Protein AF-A0A1W1X6X9-F1 (afdb_monomer)

InterPro domains:
  IPR012336 Thioredoxin-like fold [PF13462] (293-442)
  IPR013766 Thioredoxin domain [PS51352] (278-458)
  IPR036249 Thioredoxin-like superfamily [SSF52833] (286-453)
  IPR038354 VKOR domain superfamily [G3DSA:1.20.1440.130] (6-143)

Radius of gyration: 32.45 Å; Cα contacts (8 Å, |Δi|>4): 543; chains: 1; bounding box: 60×59×107 Å

Mean predicted aligned error: 15.34 Å

Secondary structure (DSSP, 8-state):
-------TTHHHHHHHHHHHHHHHHHTT-----SSTTHHHHHHH-EETTEEHHHHHHHHHHHHHHHHHTT-TTHHHHHHHHHHHHHHHHHHHHHTT---HHHHHHHHHHHHHHHHH--TTTHHHHHHHHHHHHHHHHHS---------------TTPPEEEEETTEEEEHHHHHHHSHHHHHHHHHHHHHHHHHHHHHHHHHHHHHHHHHHHTS-HHHHHHHHHTT----HHHHHHT--SSS--HHHHHHHHHHHHHHHHHHHHHHHHHHHHHHT-----PPPPPPB-----TTSEEES-TT-SEEEEEEE-TT-HHHHHHHHHHHHHHHHHGGGEEEEEEE---TT-TTHHHHHHHHHHHHTTT-HHHHHHHHHH-S-TT---HHHHHHHHHHTT--HHHHHHHHHHTTTHHHHHHHHHHHHHTT--SSSEEEETTEEEES---HHHHHHHHHHHHHT-----------

Organism: NCBI:txid1121390

Structure (mmCIF, N/CA/C/O backbone):
data_AF-A0A1W1X6X9-F1
#
_entry.id   AF-A0A1W1X6X9-F1
#
loop_
_atom_site.group_PDB
_atom_site.id
_atom_site.type_symbol
_atom_site.label_atom_id
_atom_site.label_alt_id
_atom_site.label_comp_id
_atom_site.label_asym_id
_atom_site.label_entity_id
_atom_site.label_seq_id
_atom_site.pdbx_PDB_ins_code
_atom_site.Cartn_x
_atom_site.Cartn_y
_atom_site.Cartn_z
_atom_site.occupancy
_atom_site.B_iso_or_equiv
_atom_site.auth_seq_id
_atom_site.auth_comp_id
_atom_site.auth_asym_id
_atom_site.auth_atom_id
_atom_site.pdbx_PDB_model_num
ATOM 1 N N . MET A 1 1 ? -14.148 32.810 -63.672 1.00 37.09 1 MET A N 1
ATOM 2 C CA . MET A 1 1 ? -13.478 31.637 -63.069 1.00 37.09 1 MET A CA 1
ATOM 3 C C . MET A 1 1 ? -12.006 31.975 -62.882 1.00 37.09 1 MET A C 1
ATOM 5 O O . MET A 1 1 ? -11.241 31.889 -63.832 1.00 37.09 1 MET A O 1
ATOM 9 N N . VAL A 1 2 ? -11.628 32.473 -61.701 1.00 32.78 2 VAL A N 1
ATOM 10 C CA . VAL A 1 2 ? -10.230 32.793 -61.373 1.00 32.78 2 VAL A CA 1
ATOM 11 C C . VAL A 1 2 ? -9.505 31.475 -61.130 1.00 32.78 2 VAL A C 1
ATOM 13 O O . VAL A 1 2 ? -9.847 30.742 -60.204 1.00 32.78 2 VAL A O 1
ATOM 16 N N . ALA A 1 3 ? -8.537 31.148 -61.982 1.00 41.28 3 ALA A N 1
ATOM 17 C CA . ALA A 1 3 ? -7.631 30.036 -61.754 1.00 41.28 3 ALA A CA 1
ATOM 18 C C . ALA A 1 3 ? -6.752 30.377 -60.541 1.00 41.28 3 ALA A C 1
ATOM 20 O O . ALA A 1 3 ? -5.737 31.059 -60.670 1.00 41.28 3 ALA A O 1
ATOM 21 N N . PHE A 1 4 ? -7.159 29.930 -59.351 1.00 41.41 4 PHE A N 1
ATOM 22 C CA . PHE A 1 4 ? -6.283 29.893 -58.185 1.00 41.41 4 PHE A CA 1
ATOM 23 C C . PHE A 1 4 ? -5.107 28.973 -58.523 1.00 41.41 4 PHE A C 1
ATOM 25 O O . PHE A 1 4 ? -5.214 27.747 -58.463 1.00 41.41 4 PHE A O 1
ATOM 32 N N . GLY A 1 5 ? -3.982 29.565 -58.927 1.00 53.03 5 GLY A N 1
ATOM 33 C CA . GLY A 1 5 ? -2.714 28.855 -59.027 1.00 53.03 5 GLY A CA 1
ATOM 34 C C . GLY A 1 5 ? -2.451 28.140 -57.703 1.00 53.03 5 GLY A C 1
ATOM 35 O O . GLY A 1 5 ? -2.552 28.745 -56.637 1.00 53.03 5 GLY A O 1
ATOM 36 N N . ARG A 1 6 ? -2.184 26.832 -57.763 1.00 64.94 6 ARG A N 1
ATOM 37 C CA . ARG A 1 6 ? -2.039 25.956 -56.593 1.00 64.94 6 ARG A CA 1
ATOM 38 C C . ARG A 1 6 ? -0.921 26.500 -55.693 1.00 64.94 6 ARG A C 1
ATOM 40 O O . ARG A 1 6 ? 0.260 26.324 -55.993 1.00 64.94 6 ARG A O 1
ATOM 47 N N . SER A 1 7 ? -1.287 27.216 -54.626 1.00 74.50 7 SER A N 1
ATOM 48 C CA . SER A 1 7 ? -0.311 27.866 -53.747 1.00 74.50 7 SER A CA 1
ATOM 49 C C . SER A 1 7 ? 0.576 26.808 -53.100 1.00 74.50 7 SER A C 1
ATOM 51 O O . SER A 1 7 ? 0.091 25.863 -52.472 1.00 74.50 7 SER A O 1
ATOM 53 N N . ARG A 1 8 ? 1.893 26.970 -53.263 1.00 73.62 8 ARG A N 1
ATOM 54 C CA . ARG A 1 8 ? 2.905 26.070 -52.689 1.00 73.62 8 ARG A CA 1
ATOM 55 C C . ARG A 1 8 ? 2.956 26.128 -51.162 1.00 73.62 8 ARG A C 1
ATOM 57 O O . ARG A 1 8 ? 3.529 25.223 -50.570 1.00 73.62 8 ARG A O 1
ATOM 64 N N . TRP A 1 9 ? 2.360 27.151 -50.551 1.00 82.38 9 TRP A N 1
ATOM 65 C CA . TRP A 1 9 ? 2.350 27.381 -49.104 1.00 82.38 9 TRP A CA 1
ATOM 66 C C . TRP A 1 9 ? 1.249 26.617 -48.362 1.00 82.38 9 TRP A C 1
ATOM 68 O O . TRP A 1 9 ? 1.312 26.491 -47.145 1.00 82.38 9 TRP A O 1
ATOM 78 N N . ILE A 1 10 ? 0.261 26.071 -49.074 1.00 85.50 10 ILE A N 1
ATOM 79 C CA . ILE A 1 10 ? -0.855 25.347 -48.447 1.00 85.50 10 ILE A CA 1
ATOM 80 C C . ILE A 1 10 ? -0.396 24.038 -47.775 1.00 85.50 10 ILE A C 1
ATOM 82 O O . ILE A 1 10 ? -0.731 23.848 -46.610 1.00 85.50 10 ILE A O 1
ATOM 86 N N . PRO A 1 11 ? 0.434 23.175 -48.403 1.00 84.94 11 PRO A N 1
ATOM 87 C CA . PRO A 1 11 ? 0.987 22.001 -47.723 1.00 84.94 11 PRO A CA 1
ATOM 88 C C . PRO A 1 11 ? 1.830 22.361 -46.500 1.00 84.94 11 PRO A C 1
ATOM 90 O O . PRO A 1 11 ? 1.799 21.648 -45.507 1.00 84.94 11 PRO A O 1
ATOM 93 N N . PHE A 1 12 ? 2.553 23.483 -46.554 1.00 88.75 12 PHE A N 1
ATOM 94 C CA . PHE A 1 12 ? 3.339 23.971 -45.424 1.00 88.75 12 PHE A CA 1
ATOM 95 C C . PHE A 1 12 ? 2.446 24.352 -44.239 1.00 88.75 12 PHE A C 1
ATOM 97 O O . PHE A 1 12 ? 2.687 23.895 -43.128 1.00 88.75 12 PHE A O 1
ATOM 104 N N . ALA A 1 13 ? 1.381 25.123 -44.478 1.00 90.44 13 ALA A N 1
ATOM 105 C CA . ALA A 1 13 ? 0.437 25.504 -43.429 1.00 90.44 13 ALA A CA 1
ATOM 106 C C . ALA A 1 13 ? -0.260 24.285 -42.798 1.00 90.44 13 ALA A C 1
ATOM 108 O O . ALA A 1 13 ? -0.404 24.222 -41.579 1.00 90.44 13 ALA A O 1
ATOM 109 N N . LEU A 1 14 ? -0.640 23.298 -43.617 1.00 91.31 14 LEU A N 1
ATOM 110 C CA . LEU A 1 14 ? -1.256 22.055 -43.144 1.00 91.31 14 LEU A CA 1
ATOM 111 C C . LEU A 1 14 ? -0.291 21.217 -42.295 1.00 91.31 14 LEU A C 1
ATOM 113 O O . LEU A 1 14 ? -0.691 20.722 -41.248 1.00 91.31 14 LEU A O 1
ATOM 117 N N . LEU A 1 15 ? 0.979 21.110 -42.695 1.00 90.06 15 LEU A N 1
ATOM 118 C CA . LEU A 1 15 ? 1.998 20.380 -41.932 1.00 90.06 15 LEU A CA 1
ATOM 119 C C . LEU A 1 15 ? 2.401 21.094 -40.636 1.00 90.06 15 LEU A C 1
ATOM 121 O O . LEU A 1 15 ? 2.656 20.436 -39.635 1.00 90.06 15 LEU A O 1
ATOM 125 N N . VAL A 1 16 ? 2.414 22.432 -40.615 1.00 93.00 16 VAL A N 1
ATOM 126 C CA . VAL A 1 16 ? 2.601 23.195 -39.368 1.00 93.00 16 VAL A CA 1
ATOM 127 C C . VAL A 1 16 ? 1.445 22.924 -38.403 1.00 93.00 16 VAL A C 1
ATOM 129 O O . VAL A 1 16 ? 1.676 22.680 -37.222 1.00 93.00 16 VAL A O 1
ATOM 132 N N . ALA A 1 17 ? 0.204 22.921 -38.895 1.00 91.88 17 ALA A N 1
ATOM 133 C CA . ALA A 1 17 ? -0.956 22.582 -38.074 1.00 91.88 17 ALA A CA 1
ATOM 134 C C . ALA A 1 17 ? -0.902 21.126 -37.572 1.00 91.88 17 ALA A C 1
ATOM 136 O O . ALA A 1 17 ? -1.171 20.886 -36.394 1.00 91.88 17 ALA A O 1
ATOM 137 N N . ALA A 1 18 ? -0.498 20.178 -38.429 1.00 91.00 18 ALA A N 1
ATOM 138 C CA . ALA A 1 18 ? -0.302 18.777 -38.054 1.00 91.00 18 ALA A CA 1
ATOM 139 C C . ALA A 1 18 ? 0.738 18.658 -36.929 1.00 91.00 18 ALA A C 1
ATOM 141 O O . ALA A 1 18 ? 0.426 18.118 -35.867 1.00 91.00 18 ALA A O 1
ATOM 142 N N . PHE A 1 19 ? 1.890 19.321 -37.071 1.00 93.19 19 PHE A N 1
ATOM 143 C CA . PHE A 1 19 ? 2.937 19.339 -36.050 1.00 93.19 19 PHE A CA 1
ATOM 144 C C . PHE A 1 19 ? 2.418 19.805 -34.683 1.00 93.19 19 PHE A C 1
ATOM 146 O O . PHE A 1 19 ? 2.691 19.166 -33.670 1.00 93.19 19 PHE A O 1
ATOM 153 N N . PHE A 1 20 ? 1.630 20.884 -34.627 1.00 91.00 20 PHE A N 1
ATOM 154 C CA . PHE A 1 20 ? 1.067 21.355 -33.356 1.00 91.00 20 PHE A CA 1
ATOM 155 C C . PHE A 1 20 ? 0.029 20.393 -32.768 1.00 91.00 20 PHE A C 1
ATOM 157 O O . PHE A 1 20 ? -0.041 20.256 -31.547 1.00 91.00 20 PHE A O 1
ATOM 164 N N . THR A 1 21 ? -0.745 19.694 -33.601 1.00 86.25 21 THR A N 1
ATOM 165 C CA . THR A 1 21 ? -1.673 18.659 -33.114 1.00 86.25 21 THR A CA 1
ATOM 166 C C . THR A 1 21 ? -0.937 17.428 -32.573 1.00 86.25 21 THR A C 1
ATOM 168 O O . THR A 1 21 ? -1.295 16.937 -31.501 1.00 86.25 21 THR A O 1
ATOM 171 N N . ALA A 1 22 ? 0.147 16.994 -33.224 1.00 85.81 22 ALA A N 1
ATOM 172 C CA . ALA A 1 22 ? 1.018 15.931 -32.721 1.00 85.81 22 ALA A CA 1
ATOM 173 C C . ALA A 1 22 ? 1.738 16.351 -31.431 1.00 85.81 22 ALA A C 1
ATOM 175 O O . ALA A 1 22 ? 1.822 15.573 -30.482 1.00 85.81 22 ALA A O 1
ATOM 176 N N . LEU A 1 23 ? 2.186 17.608 -31.353 1.00 88.06 23 LEU A N 1
ATOM 177 C CA . LEU A 1 23 ? 2.840 18.165 -30.173 1.00 88.06 23 LEU A CA 1
ATOM 178 C C . LEU A 1 23 ? 1.884 18.241 -28.982 1.00 88.06 23 LEU A C 1
ATOM 180 O O . LEU A 1 23 ? 2.272 17.902 -27.868 1.00 88.06 23 LEU A O 1
ATOM 184 N N . ALA A 1 24 ? 0.628 18.629 -29.210 1.00 83.62 24 ALA A N 1
ATOM 185 C CA . ALA A 1 24 ? -0.397 18.621 -28.173 1.00 83.62 24 ALA A CA 1
ATOM 186 C C . ALA A 1 24 ? -0.645 17.205 -27.623 1.00 83.62 24 ALA A C 1
ATOM 188 O O . ALA A 1 24 ? -0.742 17.036 -26.405 1.00 83.62 24 ALA A O 1
ATOM 189 N N . ALA A 1 25 ? -0.676 16.193 -28.500 1.00 80.62 25 ALA A N 1
ATOM 190 C CA . ALA A 1 25 ? -0.760 14.789 -28.096 1.00 80.62 25 ALA A CA 1
ATOM 191 C C . ALA A 1 25 ? 0.495 14.333 -27.327 1.00 80.62 25 ALA A C 1
ATOM 193 O O . ALA A 1 25 ? 0.380 13.710 -26.273 1.00 80.62 25 ALA A O 1
ATOM 194 N N . ALA A 1 26 ? 1.693 14.687 -27.803 1.00 81.69 26 ALA A N 1
ATOM 195 C CA . ALA A 1 26 ? 2.965 14.324 -27.175 1.00 81.69 26 ALA A CA 1
ATOM 196 C C . ALA A 1 26 ? 3.146 14.952 -25.782 1.00 81.69 26 ALA A C 1
ATOM 198 O O . ALA A 1 26 ? 3.676 14.309 -24.877 1.00 81.69 26 ALA A O 1
ATOM 199 N N . LEU A 1 27 ? 2.684 16.192 -25.598 1.00 81.69 27 LEU A N 1
ATOM 200 C CA . LEU A 1 27 ? 2.743 16.921 -24.329 1.00 81.69 27 LEU A CA 1
ATOM 201 C C . LEU A 1 27 ? 1.591 16.584 -23.373 1.00 81.69 27 LEU A C 1
ATOM 203 O O . LEU A 1 27 ? 1.543 17.138 -22.277 1.00 81.69 27 LEU A O 1
ATOM 207 N N . LYS A 1 28 ? 0.676 15.684 -23.763 1.00 72.31 28 LYS A N 1
ATOM 208 C CA . LYS A 1 28 ? -0.495 15.283 -22.966 1.00 72.31 28 LYS A CA 1
ATOM 209 C C . LYS A 1 28 ? -1.321 16.477 -22.473 1.00 72.31 28 LYS A C 1
ATOM 211 O O . LYS A 1 28 ? -1.781 16.477 -21.332 1.00 72.31 28 LYS A O 1
ATOM 216 N N . LEU A 1 29 ? -1.491 17.499 -23.316 1.00 73.75 29 LEU A N 1
ATOM 217 C CA . LEU A 1 29 ? -2.330 18.650 -22.973 1.00 73.75 29 LEU A CA 1
ATOM 218 C C . LEU A 1 29 ? -3.772 18.186 -22.710 1.00 73.75 29 LEU A C 1
ATOM 220 O O . LEU A 1 29 ? -4.220 17.199 -23.295 1.00 73.75 29 LEU A O 1
ATOM 224 N N . ASP A 1 30 ? -4.501 18.882 -21.833 1.00 60.72 30 ASP A N 1
ATOM 225 C CA . ASP A 1 30 ? -5.898 18.566 -21.511 1.00 60.72 30 ASP A CA 1
ATOM 226 C C . ASP A 1 30 ? -6.808 18.855 -22.713 1.00 60.72 30 ASP A C 1
ATOM 228 O O . ASP A 1 30 ? -7.420 19.915 -22.838 1.00 60.72 30 ASP A O 1
ATOM 232 N N . VAL A 1 31 ? -6.871 17.905 -23.643 1.00 60.28 31 VAL A N 1
ATOM 233 C CA . VAL A 1 31 ? -7.765 17.972 -24.797 1.00 60.28 31 VAL A CA 1
ATOM 234 C C . VAL A 1 31 ? -9.121 17.382 -24.402 1.00 60.28 31 VAL A C 1
ATOM 236 O O . VAL A 1 31 ? -9.143 16.333 -23.750 1.00 60.28 31 VAL A O 1
ATOM 239 N N . PRO A 1 32 ? -10.259 17.998 -24.784 1.00 58.78 32 PRO A N 1
ATOM 240 C CA . PRO A 1 32 ? -11.591 17.472 -24.491 1.00 58.78 32 PRO A CA 1
ATOM 241 C C . PRO A 1 32 ? -11.808 16.096 -25.141 1.00 58.78 32 PRO A C 1
ATOM 243 O O . PRO A 1 32 ? -12.240 15.968 -26.285 1.00 58.78 32 PRO A O 1
ATOM 246 N N . CYS A 1 33 ? -11.492 15.044 -24.391 1.00 58.09 33 CYS A N 1
ATOM 247 C CA . CYS A 1 33 ? -11.759 13.658 -24.743 1.00 58.09 33 CYS A CA 1
ATOM 248 C C . CYS A 1 33 ? -13.154 13.313 -24.218 1.00 58.09 33 CYS A C 1
ATOM 250 O O . CYS A 1 33 ? -13.330 13.107 -23.020 1.00 58.09 33 CYS A O 1
ATOM 252 N N . TRP A 1 34 ? -14.155 13.257 -25.101 1.00 51.03 34 TRP A N 1
ATOM 253 C CA . TRP A 1 34 ? -15.548 12.978 -24.708 1.00 51.03 34 TRP A CA 1
ATOM 254 C C . TRP A 1 34 ? -15.733 11.576 -24.088 1.00 51.03 34 TRP A C 1
ATOM 256 O O . TRP A 1 34 ? -16.689 11.342 -23.354 1.00 51.03 34 TRP A O 1
ATOM 266 N N . GLN A 1 35 ? -14.788 10.666 -24.346 1.00 51.12 35 GLN A N 1
ATOM 267 C CA . GLN A 1 35 ? -14.618 9.374 -23.679 1.00 51.12 35 GLN A CA 1
ATOM 268 C C . GLN A 1 35 ? -13.211 9.342 -23.065 1.00 51.12 35 GLN A C 1
ATOM 270 O O . GLN A 1 35 ? -12.223 9.090 -23.755 1.00 51.12 35 GLN A O 1
ATOM 275 N N . ALA A 1 36 ? -13.109 9.683 -21.780 1.00 46.97 36 ALA A N 1
ATOM 276 C CA . ALA A 1 36 ? -11.852 10.038 -21.116 1.00 46.97 36 ALA A CA 1
ATOM 277 C C . ALA A 1 36 ? -10.770 8.929 -21.059 1.00 46.97 36 ALA A C 1
ATOM 279 O O . ALA A 1 36 ? -9.614 9.251 -20.782 1.00 46.97 36 ALA A O 1
ATOM 280 N N . SER A 1 37 ? -11.099 7.660 -21.336 1.00 56.00 37 SER A N 1
ATOM 281 C CA . SER A 1 37 ? -10.139 6.539 -21.359 1.00 56.00 37 SER A CA 1
ATOM 282 C C . SER A 1 37 ? -9.612 6.221 -22.764 1.00 56.00 37 SER A C 1
ATOM 284 O O . SER A 1 37 ? -8.406 6.267 -22.990 1.00 56.00 37 SER A O 1
ATOM 286 N N . ALA A 1 38 ? -10.495 6.002 -23.741 1.00 58.19 38 ALA A N 1
ATOM 287 C CA . ALA A 1 38 ? -10.107 5.435 -25.036 1.00 58.19 38 ALA A CA 1
ATOM 288 C C . ALA A 1 38 ? -9.248 6.380 -25.905 1.00 58.19 38 ALA A C 1
ATOM 290 O O . ALA A 1 38 ? -8.300 5.954 -26.561 1.00 58.19 38 ALA A O 1
ATOM 291 N N . CYS A 1 39 ? -9.519 7.692 -25.879 1.00 64.44 39 CYS A N 1
ATOM 292 C CA . CYS A 1 39 ? -8.690 8.670 -26.596 1.00 64.44 39 CYS A CA 1
ATOM 293 C C . CYS A 1 39 ? -7.293 8.808 -25.972 1.00 64.44 39 CYS A C 1
ATOM 295 O O . CYS A 1 39 ? -6.312 9.031 -26.680 1.00 64.44 39 CYS A O 1
ATOM 297 N N . ARG A 1 40 ? -7.199 8.695 -24.643 1.00 64.88 40 ARG A N 1
ATOM 298 C CA . ARG A 1 40 ? -5.932 8.810 -23.918 1.00 64.88 40 ARG A CA 1
ATOM 299 C C . ARG A 1 40 ? -5.069 7.571 -24.139 1.00 64.88 40 ARG A C 1
ATOM 301 O O . ARG A 1 40 ? -3.888 7.719 -24.417 1.00 64.88 40 ARG A O 1
ATOM 308 N N . GLU A 1 41 ? -5.678 6.389 -24.130 1.00 65.88 41 GLU A N 1
ATOM 309 C CA . GLU A 1 41 ? -5.033 5.122 -24.494 1.00 65.88 41 GLU A CA 1
ATOM 310 C C . GLU A 1 41 ? -4.518 5.129 -25.941 1.00 65.88 41 GLU A C 1
ATOM 312 O O . GLU A 1 41 ? -3.382 4.731 -26.187 1.00 65.88 41 GLU A O 1
ATOM 317 N N . ALA A 1 42 ? -5.296 5.663 -26.890 1.00 67.75 42 ALA A N 1
ATOM 318 C CA . ALA A 1 42 ? -4.856 5.806 -28.279 1.00 67.75 42 ALA A CA 1
ATOM 319 C C . ALA A 1 42 ? -3.640 6.743 -28.426 1.00 67.75 42 ALA A C 1
ATOM 321 O O . ALA A 1 42 ? -2.737 6.461 -29.210 1.00 67.75 42 ALA A O 1
ATOM 322 N N . MET A 1 43 ? -3.581 7.839 -27.659 1.00 67.06 43 MET A N 1
ATOM 323 C CA . MET A 1 43 ? -2.430 8.758 -27.657 1.00 67.06 43 MET A CA 1
ATOM 324 C C . MET A 1 43 ? -1.204 8.190 -26.924 1.00 67.06 43 MET A C 1
ATOM 326 O O . MET A 1 43 ? -0.072 8.523 -27.277 1.00 67.06 43 MET A O 1
ATOM 330 N N . ASP A 1 44 ? -1.422 7.335 -25.922 1.00 65.31 44 ASP A N 1
ATOM 331 C CA . ASP A 1 44 ? -0.367 6.666 -25.153 1.00 65.31 44 ASP A CA 1
ATOM 332 C C . ASP A 1 44 ? 0.176 5.400 -25.833 1.00 65.31 44 ASP A C 1
ATOM 334 O O . ASP A 1 44 ? 1.154 4.816 -25.357 1.00 65.31 44 ASP A O 1
ATOM 338 N N . TYR A 1 45 ? -0.398 5.005 -26.972 1.00 71.69 45 TYR A N 1
ATOM 339 C CA . TYR A 1 45 ? 0.093 3.887 -27.763 1.00 71.69 45 TYR A CA 1
ATOM 340 C C . TYR A 1 45 ? 1.549 4.120 -28.191 1.00 71.69 45 TYR A C 1
ATOM 342 O O . TYR A 1 45 ? 1.912 5.192 -28.686 1.00 71.69 45 TYR A O 1
ATOM 350 N N . ARG A 1 46 ? 2.400 3.107 -27.994 1.00 70.81 46 ARG A N 1
ATOM 351 C CA . ARG A 1 46 ? 3.840 3.196 -28.260 1.00 70.81 46 ARG A CA 1
ATOM 352 C C . ARG A 1 46 ? 4.231 2.367 -29.473 1.00 70.81 46 ARG A C 1
ATOM 354 O O . ARG A 1 46 ? 3.962 1.173 -29.533 1.00 70.81 46 ARG A O 1
ATOM 361 N N . LEU A 1 47 ? 4.956 2.989 -30.395 1.00 66.31 47 LEU A N 1
ATOM 362 C CA . LEU A 1 47 ? 5.681 2.305 -31.465 1.00 66.31 47 LEU A CA 1
ATOM 363 C C . LEU A 1 47 ? 7.168 2.343 -31.115 1.00 66.31 47 LEU A C 1
ATOM 365 O O . LEU A 1 47 ? 7.724 3.417 -30.893 1.00 66.31 47 LEU A O 1
ATOM 369 N N . TRP A 1 48 ? 7.802 1.172 -31.003 1.00 69.38 48 TRP A N 1
ATOM 370 C CA . TRP A 1 48 ? 9.221 1.035 -30.632 1.00 69.38 48 TRP A CA 1
ATOM 371 C C . TRP A 1 48 ? 9.629 1.872 -29.405 1.00 69.38 48 TRP A C 1
ATOM 373 O O . TRP A 1 48 ? 10.655 2.546 -29.397 1.00 69.38 48 TRP A O 1
ATOM 383 N N . GLY A 1 49 ? 8.791 1.854 -28.363 1.00 65.69 49 GLY A N 1
ATOM 384 C CA . GLY A 1 49 ? 9.065 2.515 -27.083 1.00 65.69 49 GLY A CA 1
ATOM 385 C C . GLY A 1 49 ? 8.746 4.013 -27.024 1.00 65.69 49 GLY A C 1
ATOM 386 O O . GLY A 1 49 ? 8.722 4.563 -25.924 1.00 65.69 49 GLY A O 1
ATOM 387 N N . LEU A 1 50 ? 8.424 4.663 -28.149 1.00 72.38 50 LEU A N 1
ATOM 388 C CA . LEU A 1 50 ? 8.030 6.075 -28.189 1.00 72.38 50 LEU A CA 1
ATOM 389 C C . LEU A 1 50 ? 6.512 6.233 -28.398 1.00 72.38 50 LEU A C 1
ATOM 391 O O . LEU A 1 50 ? 5.940 5.500 -29.210 1.00 72.38 50 LEU A O 1
ATOM 395 N N . PRO A 1 51 ? 5.849 7.182 -27.705 1.00 79.06 51 PRO A N 1
ATOM 396 C CA . PRO A 1 51 ? 4.436 7.488 -27.929 1.00 79.06 51 PRO A CA 1
ATOM 397 C C . PRO A 1 51 ? 4.151 7.897 -29.379 1.00 79.06 51 PRO A C 1
ATOM 399 O O . PRO A 1 51 ? 4.964 8.586 -30.001 1.00 79.06 51 PRO A O 1
ATOM 402 N N . LEU A 1 52 ? 2.971 7.550 -29.898 1.00 80.50 52 LEU A N 1
ATOM 403 C CA . LEU A 1 52 ? 2.530 7.922 -31.249 1.00 80.50 52 LEU A CA 1
ATOM 404 C C . LEU A 1 52 ? 2.627 9.428 -31.518 1.00 80.50 52 LEU A C 1
ATOM 406 O O . LEU A 1 52 ? 3.083 9.827 -32.586 1.00 80.50 52 LEU A O 1
ATOM 410 N N . GLY A 1 53 ? 2.281 10.270 -30.537 1.00 83.62 53 GLY A N 1
ATOM 411 C CA . GLY A 1 53 ? 2.408 11.725 -30.672 1.00 83.62 53 GLY A CA 1
ATOM 412 C C . GLY A 1 53 ? 3.847 12.185 -30.943 1.00 83.62 53 GLY A C 1
ATOM 413 O O . GLY A 1 53 ? 4.065 13.111 -31.718 1.00 83.62 53 GLY A O 1
ATOM 414 N N . VAL A 1 54 ? 4.849 11.501 -30.374 1.00 86.75 54 VAL A N 1
ATOM 415 C CA . VAL A 1 54 ? 6.270 11.801 -30.623 1.00 86.75 54 VAL A CA 1
ATOM 416 C C . VAL A 1 54 ? 6.656 11.419 -32.050 1.00 86.75 54 VAL A C 1
ATOM 418 O O . VAL A 1 54 ? 7.335 12.191 -32.725 1.00 86.75 54 VAL A O 1
ATOM 421 N N . TRP A 1 55 ? 6.184 10.270 -32.541 1.00 86.81 55 TRP A N 1
ATOM 422 C CA . TRP A 1 55 ? 6.378 9.877 -33.937 1.00 86.81 55 TRP A CA 1
ATOM 423 C C . TRP A 1 55 ? 5.727 10.855 -34.914 1.00 86.81 55 TRP A C 1
ATOM 425 O O . TRP A 1 55 ? 6.367 11.221 -35.899 1.00 86.81 55 TRP A O 1
ATOM 435 N N . GLY A 1 56 ? 4.518 11.337 -34.608 1.00 88.62 56 GLY A N 1
ATOM 436 C CA . GLY A 1 56 ? 3.848 12.393 -35.369 1.00 88.62 56 GLY A CA 1
ATOM 437 C C . GLY A 1 56 ? 4.696 13.665 -35.450 1.00 88.62 56 GLY A C 1
ATOM 438 O O . GLY A 1 56 ? 4.973 14.150 -36.542 1.00 88.62 56 GLY A O 1
ATOM 439 N N . CYS A 1 57 ? 5.230 14.142 -34.318 1.00 90.94 57 CYS A N 1
ATOM 440 C CA . CYS A 1 57 ? 6.119 15.310 -34.285 1.00 90.94 57 CYS A CA 1
ATOM 441 C C . CYS A 1 57 ? 7.377 15.125 -35.141 1.00 90.94 57 CYS A C 1
ATOM 443 O O . CYS A 1 57 ? 7.766 16.032 -35.878 1.00 90.94 57 CYS A O 1
ATOM 445 N N . LEU A 1 58 ? 8.031 13.964 -35.035 1.00 92.25 58 LEU A N 1
ATOM 446 C CA . LEU A 1 58 ? 9.239 13.652 -35.802 1.00 92.25 58 LEU A CA 1
ATOM 447 C C . LEU A 1 58 ? 8.943 13.594 -37.304 1.00 92.25 58 LEU A C 1
ATOM 449 O O . LEU A 1 58 ? 9.706 14.134 -38.108 1.00 92.25 58 LEU A O 1
ATOM 453 N N . PHE A 1 59 ? 7.823 12.972 -37.673 1.00 94.12 59 PHE A N 1
ATOM 454 C CA . PHE A 1 59 ? 7.355 12.900 -39.048 1.00 94.12 59 PHE A CA 1
ATOM 455 C C . PHE A 1 59 ? 7.055 14.292 -39.616 1.00 94.12 59 PHE A C 1
ATOM 457 O O . PHE A 1 59 ? 7.591 14.649 -40.667 1.00 94.12 59 PHE A O 1
ATOM 464 N N . ASP A 1 60 ? 6.255 15.097 -38.917 1.00 92.94 60 ASP A N 1
ATOM 465 C CA . ASP A 1 60 ? 5.843 16.420 -39.386 1.00 92.94 60 ASP A CA 1
ATOM 466 C C . ASP A 1 60 ? 7.047 17.369 -39.497 1.00 92.94 60 ASP A C 1
ATOM 468 O O . ASP A 1 60 ? 7.185 18.095 -40.486 1.00 92.94 60 ASP A O 1
ATOM 472 N N . ALA A 1 61 ? 7.987 17.309 -38.545 1.00 94.06 61 ALA A N 1
ATOM 473 C CA . ALA A 1 61 ? 9.242 18.056 -38.614 1.00 94.06 61 ALA A CA 1
ATOM 474 C C . ALA A 1 61 ? 10.101 17.633 -39.822 1.00 94.06 61 ALA A C 1
ATOM 476 O O . ALA A 1 61 ? 10.645 18.483 -40.539 1.00 94.06 61 ALA A O 1
ATOM 477 N N . LEU A 1 62 ? 10.196 16.330 -40.107 1.00 94.50 62 LEU A N 1
ATOM 478 C CA . LEU A 1 62 ? 10.890 15.825 -41.293 1.00 94.50 62 LEU A CA 1
ATOM 479 C C . LEU A 1 62 ? 10.193 16.273 -42.589 1.00 94.50 62 LEU A C 1
ATOM 481 O O . LEU A 1 62 ? 10.848 16.720 -43.529 1.00 94.50 62 LEU A O 1
ATOM 485 N N . ALA A 1 63 ? 8.865 16.216 -42.650 1.00 91.56 63 ALA A N 1
ATOM 486 C CA . ALA A 1 63 ? 8.108 16.664 -43.814 1.00 91.56 63 ALA A CA 1
ATOM 487 C C . ALA A 1 63 ? 8.299 18.172 -44.070 1.00 91.56 63 ALA A C 1
ATOM 489 O O . ALA A 1 63 ? 8.535 18.581 -45.211 1.00 91.56 63 ALA A O 1
ATOM 490 N N . LEU A 1 64 ? 8.276 18.997 -43.018 1.00 93.00 64 LEU A N 1
ATOM 491 C CA . LEU A 1 64 ? 8.514 20.442 -43.100 1.00 93.00 64 LEU A CA 1
ATOM 492 C C . LEU A 1 64 ? 9.937 20.778 -43.561 1.00 93.00 64 LEU A C 1
ATOM 494 O O . LEU A 1 64 ? 10.116 21.637 -44.428 1.00 93.00 64 LEU A O 1
ATOM 498 N N . THR A 1 65 ? 10.950 20.082 -43.037 1.00 93.62 65 THR A N 1
ATOM 499 C CA . THR A 1 65 ? 12.352 20.289 -43.446 1.00 93.62 65 THR A CA 1
ATOM 500 C C . THR A 1 65 ? 12.583 19.888 -44.901 1.00 93.62 65 THR A C 1
ATOM 502 O O . THR A 1 65 ? 13.199 20.643 -45.658 1.00 93.62 65 THR A O 1
ATOM 505 N N . LEU A 1 66 ? 12.027 18.757 -45.343 1.00 91.94 66 LEU A N 1
ATOM 506 C CA . LEU A 1 66 ? 12.109 18.315 -46.737 1.00 91.94 66 LEU A CA 1
ATOM 507 C C . LEU A 1 66 ? 11.376 19.263 -47.695 1.00 91.94 66 LEU A C 1
ATOM 509 O O . LEU A 1 66 ? 11.876 19.520 -48.796 1.00 91.94 66 LEU A O 1
ATOM 513 N N . TRP A 1 67 ? 10.231 19.815 -47.282 1.00 90.31 67 TRP A N 1
ATOM 514 C CA . TRP A 1 67 ? 9.514 20.843 -48.040 1.00 90.31 67 TRP A CA 1
ATOM 515 C C . TRP A 1 67 ? 10.353 22.118 -48.190 1.00 90.31 67 TRP A C 1
ATOM 517 O O . TRP A 1 67 ? 10.525 22.614 -49.309 1.00 90.31 67 TRP A O 1
ATOM 527 N N . ALA A 1 68 ? 10.926 22.612 -47.086 1.00 89.44 68 ALA A N 1
ATOM 528 C CA . ALA A 1 68 ? 11.750 23.820 -47.061 1.00 89.44 68 ALA A CA 1
ATOM 529 C C . ALA A 1 68 ? 13.013 23.668 -47.925 1.00 89.44 68 ALA A C 1
ATOM 531 O O . ALA A 1 68 ? 13.348 24.559 -48.709 1.00 89.44 68 ALA A O 1
ATOM 532 N N . ALA A 1 69 ? 13.654 22.497 -47.866 1.00 91.00 69 ALA A N 1
ATOM 533 C CA . ALA A 1 69 ? 14.819 22.150 -48.676 1.00 91.00 69 ALA A CA 1
ATOM 534 C C . ALA A 1 69 ? 14.493 21.892 -50.161 1.00 91.00 69 ALA A C 1
ATOM 536 O O . ALA A 1 69 ? 15.397 21.626 -50.951 1.00 91.00 69 ALA A O 1
ATOM 537 N N . ARG A 1 70 ? 13.210 21.940 -50.560 1.00 87.31 70 ARG A N 1
ATOM 538 C CA . ARG A 1 70 ? 12.729 21.554 -51.902 1.00 87.31 70 ARG A CA 1
ATOM 539 C C . ARG A 1 70 ? 13.217 20.163 -52.321 1.00 87.31 70 ARG A C 1
ATOM 541 O O . ARG A 1 70 ? 13.504 19.916 -53.492 1.00 87.31 70 ARG A O 1
ATOM 548 N N . SER A 1 71 ? 13.312 19.257 -51.353 1.00 88.69 71 SER A N 1
ATOM 549 C CA . SER A 1 71 ? 13.844 17.920 -51.561 1.00 88.69 71 SER A CA 1
ATOM 550 C C . SER A 1 71 ? 12.904 17.082 -52.423 1.00 88.69 71 SER A C 1
ATOM 552 O O . SER A 1 71 ? 11.686 17.081 -52.228 1.00 88.69 71 SER A O 1
ATOM 554 N N . ARG A 1 72 ? 13.473 16.281 -53.332 1.00 87.50 72 ARG A N 1
ATOM 555 C CA . ARG A 1 72 ? 12.725 15.264 -54.094 1.00 87.50 72 ARG A CA 1
ATOM 556 C C . ARG A 1 72 ? 12.065 14.205 -53.199 1.00 87.50 72 ARG A C 1
ATOM 558 O O . ARG A 1 72 ? 11.132 13.543 -53.635 1.00 87.50 72 ARG A O 1
ATOM 565 N N . TRP A 1 73 ? 12.533 14.071 -51.955 1.00 86.25 73 TRP A N 1
ATOM 566 C CA . TRP A 1 73 ? 12.014 13.126 -50.965 1.00 86.25 73 TRP A CA 1
ATOM 567 C C . TRP A 1 73 ? 10.754 13.609 -50.244 1.00 86.25 73 TRP A C 1
ATOM 569 O O . TRP A 1 73 ? 10.104 12.808 -49.586 1.00 86.25 73 TRP A O 1
ATOM 579 N N . PHE A 1 74 ? 10.359 14.876 -50.409 1.00 89.38 74 PHE A N 1
ATOM 580 C CA . PHE A 1 74 ? 9.186 15.431 -49.733 1.00 89.38 74 PHE A CA 1
ATOM 581 C C . PHE A 1 74 ? 7.898 14.638 -50.016 1.00 89.38 74 PHE A C 1
ATOM 583 O O . PHE A 1 74 ? 7.199 14.240 -49.088 1.00 89.38 74 PHE A O 1
ATOM 590 N N . LEU A 1 75 ? 7.594 14.369 -51.290 1.00 87.12 75 LEU A N 1
ATOM 591 C CA . LEU A 1 75 ? 6.371 13.654 -51.669 1.00 87.12 75 LEU A CA 1
ATOM 592 C C . LEU A 1 75 ? 6.393 12.163 -51.254 1.00 87.12 75 LEU A C 1
ATOM 594 O O . LEU A 1 75 ? 5.384 11.707 -50.720 1.00 87.12 75 LEU A O 1
ATOM 598 N N . PRO A 1 76 ? 7.505 11.413 -51.415 1.00 88.00 76 PRO A N 1
ATOM 599 C CA . PRO A 1 76 ? 7.652 10.077 -50.830 1.00 88.00 76 PRO A CA 1
ATOM 600 C C . PRO A 1 76 ? 7.446 10.025 -49.310 1.00 88.00 76 PRO A C 1
ATOM 602 O O . PRO A 1 76 ? 6.714 9.166 -48.828 1.00 88.00 76 PRO A O 1
ATOM 605 N N . THR A 1 77 ? 8.033 10.955 -48.549 1.00 88.12 77 THR A N 1
ATOM 606 C CA . THR A 1 77 ? 7.836 11.021 -47.092 1.00 88.12 77 THR A CA 1
ATOM 607 C C . THR A 1 77 ? 6.376 11.302 -46.755 1.00 88.12 77 THR A C 1
ATOM 609 O O . THR A 1 77 ? 5.782 10.590 -45.955 1.00 88.12 77 THR A O 1
ATOM 612 N N . LEU A 1 78 ? 5.753 12.270 -47.428 1.00 89.81 78 LEU A N 1
ATOM 613 C CA . LEU A 1 78 ? 4.346 12.601 -47.209 1.00 89.81 78 LEU A CA 1
ATOM 614 C C . LEU A 1 78 ? 3.403 11.437 -47.558 1.00 89.81 78 LEU A C 1
ATOM 616 O O . LEU A 1 78 ? 2.388 11.240 -46.899 1.00 89.81 78 LEU A O 1
ATOM 620 N N . SER A 1 79 ? 3.766 10.634 -48.559 1.00 89.19 79 SER A N 1
ATOM 621 C CA . SER A 1 79 ? 3.060 9.406 -48.926 1.00 89.19 79 SER A CA 1
ATOM 622 C C . SER A 1 79 ? 3.146 8.319 -47.855 1.00 89.19 79 SER A C 1
ATOM 624 O O . SER A 1 79 ? 2.168 7.603 -47.647 1.00 89.19 79 SER A O 1
ATOM 626 N N . LEU A 1 80 ? 4.302 8.175 -47.199 1.00 88.56 80 LEU A N 1
ATOM 627 C CA . LEU A 1 80 ? 4.481 7.245 -46.084 1.00 88.56 80 LEU A CA 1
ATOM 628 C C . LEU A 1 80 ? 3.564 7.640 -44.920 1.00 88.56 80 LEU A C 1
ATOM 630 O O . LEU A 1 80 ? 2.805 6.808 -44.431 1.00 88.56 80 LEU A O 1
ATOM 634 N N . GL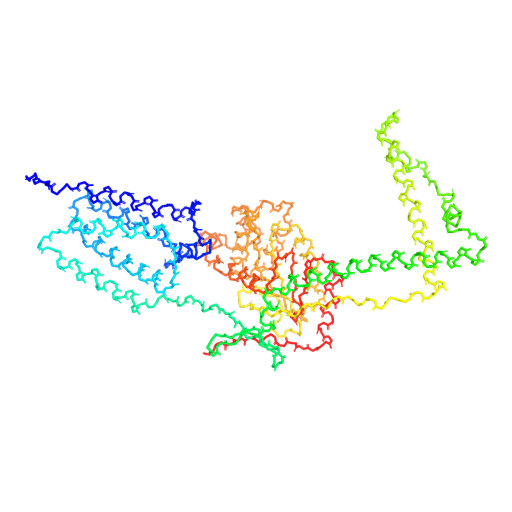Y A 1 81 ? 3.588 8.921 -44.538 1.00 89.31 81 GLY A N 1
ATOM 635 C CA . GLY A 1 81 ? 2.723 9.447 -43.481 1.00 89.31 81 GLY A CA 1
ATOM 636 C C . GLY A 1 81 ? 1.245 9.276 -43.802 1.00 89.31 81 GLY A C 1
ATOM 637 O O . GLY A 1 81 ? 0.501 8.776 -42.972 1.00 89.31 81 GLY A O 1
ATOM 638 N N . ALA A 1 82 ? 0.824 9.574 -45.035 1.00 90.88 82 ALA A N 1
ATOM 639 C CA . ALA A 1 82 ? -0.556 9.354 -45.467 1.00 90.88 82 ALA A CA 1
ATOM 640 C C . ALA A 1 82 ? -1.001 7.885 -45.317 1.00 90.88 82 ALA A C 1
ATOM 642 O O . ALA A 1 82 ? -2.119 7.632 -44.879 1.00 90.88 82 ALA A O 1
ATOM 643 N N . GLY A 1 83 ? -0.137 6.917 -45.645 1.00 88.19 83 GLY A N 1
ATOM 644 C CA . GLY A 1 83 ? -0.430 5.492 -45.452 1.00 88.19 83 GLY A CA 1
ATOM 645 C C . GLY A 1 83 ? -0.593 5.103 -43.979 1.00 88.19 83 GLY A C 1
ATOM 646 O O . GLY A 1 83 ? -1.519 4.364 -43.640 1.00 88.19 83 GLY A O 1
ATOM 647 N N . ILE A 1 84 ? 0.264 5.638 -43.103 1.00 87.56 84 ILE A N 1
ATOM 648 C CA . ILE A 1 84 ? 0.197 5.418 -41.650 1.00 87.56 84 ILE A CA 1
ATOM 649 C C . ILE A 1 84 ? -1.065 6.060 -41.060 1.00 87.56 84 ILE A C 1
ATOM 651 O O . ILE A 1 84 ? -1.763 5.414 -40.287 1.00 87.56 84 ILE A O 1
ATOM 655 N N . GLU A 1 85 ? -1.418 7.279 -41.468 1.00 90.44 85 GLU A N 1
ATOM 656 C CA . GLU A 1 85 ? -2.632 7.953 -40.992 1.00 90.44 85 GLU A CA 1
ATOM 657 C C . GLU A 1 85 ? -3.905 7.221 -41.424 1.00 90.44 85 GLU A C 1
ATOM 659 O O . GLU A 1 85 ? -4.813 7.032 -40.621 1.00 90.44 85 GLU A O 1
ATOM 664 N N . ILE A 1 86 ? -3.972 6.719 -42.664 1.00 89.56 86 ILE A N 1
ATOM 665 C CA . ILE A 1 86 ? -5.104 5.885 -43.109 1.00 89.56 86 ILE A CA 1
ATOM 666 C C . ILE A 1 86 ? -5.222 4.628 -42.238 1.00 89.56 86 ILE A C 1
ATOM 668 O O . ILE A 1 86 ? -6.331 4.225 -41.883 1.00 89.56 86 ILE A O 1
ATOM 672 N N . TRP A 1 87 ? -4.094 4.023 -41.865 1.00 86.56 87 TRP A N 1
ATOM 673 C CA . TRP A 1 87 ? -4.071 2.870 -40.970 1.00 86.56 87 TRP A CA 1
ATOM 674 C C . TRP A 1 87 ? -4.526 3.222 -39.546 1.00 86.56 87 TRP A C 1
ATOM 676 O O . TRP A 1 87 ? -5.392 2.536 -39.004 1.00 86.56 87 TRP A O 1
ATOM 686 N N . LEU A 1 88 ? -4.038 4.321 -38.964 1.00 84.88 88 LEU A N 1
ATOM 687 C CA . LEU A 1 88 ? -4.464 4.795 -37.642 1.00 84.88 88 LEU A CA 1
ATOM 688 C C . LEU A 1 88 ? -5.964 5.128 -37.615 1.00 84.88 88 LEU A C 1
ATOM 690 O O . LEU A 1 88 ? -6.675 4.721 -36.697 1.00 84.88 88 LEU A O 1
ATOM 694 N N . LEU A 1 89 ? -6.479 5.792 -38.653 1.00 86.94 89 LEU A N 1
ATOM 695 C CA . LEU A 1 89 ? -7.910 6.069 -38.811 1.00 86.94 89 LEU A CA 1
ATOM 696 C C . LEU A 1 89 ? -8.733 4.779 -38.958 1.00 86.94 89 LEU A C 1
ATOM 698 O O . LEU A 1 89 ? -9.828 4.680 -38.401 1.00 86.94 89 LEU A O 1
ATOM 702 N N . HIS A 1 90 ? -8.208 3.772 -39.661 1.00 84.38 90 HIS A N 1
ATOM 703 C CA . HIS A 1 90 ? -8.834 2.454 -39.757 1.00 84.38 90 HIS A CA 1
ATOM 704 C C . HIS A 1 90 ? -8.879 1.737 -38.398 1.00 84.38 90 HIS A C 1
ATOM 706 O O . HIS A 1 90 ? -9.900 1.132 -38.061 1.00 84.38 90 HIS A O 1
ATOM 712 N N . ILE A 1 91 ? -7.824 1.846 -37.584 1.00 77.62 91 ILE A N 1
ATOM 713 C CA . ILE A 1 91 ? -7.812 1.326 -36.210 1.00 77.62 91 ILE A CA 1
ATOM 714 C C . ILE A 1 91 ? -8.873 2.024 -35.363 1.00 77.62 91 ILE A C 1
ATOM 716 O O . ILE A 1 91 ? -9.674 1.348 -34.720 1.00 77.62 91 ILE A O 1
ATOM 720 N N . LEU A 1 92 ? -8.935 3.357 -35.383 1.00 80.50 92 LEU A N 1
ATOM 721 C CA . LEU A 1 92 ? -9.952 4.110 -34.640 1.00 80.50 92 LEU A CA 1
ATOM 722 C C . LEU A 1 92 ? -11.374 3.692 -35.042 1.00 80.50 92 LEU A C 1
ATOM 724 O O . LEU A 1 92 ? -12.223 3.466 -34.181 1.00 80.50 92 LEU A O 1
ATOM 728 N N . TRP A 1 93 ? -11.619 3.503 -36.341 1.00 80.44 93 TRP A N 1
ATOM 729 C CA . TRP A 1 93 ? -12.901 3.024 -36.854 1.00 80.44 93 TRP A CA 1
ATOM 730 C C . TRP A 1 93 ? -13.239 1.593 -36.408 1.00 80.44 93 TRP A C 1
ATOM 732 O O . TRP A 1 93 ? -14.334 1.342 -35.902 1.00 80.44 93 TRP A O 1
ATOM 742 N N . THR A 1 94 ? -12.313 0.645 -36.565 1.00 74.62 94 THR A N 1
ATOM 743 C CA . THR A 1 94 ? -12.542 -0.777 -36.235 1.00 74.62 94 THR A CA 1
ATOM 744 C C . THR A 1 94 ? -12.670 -1.021 -34.734 1.00 74.62 94 THR A C 1
ATOM 746 O O . THR A 1 94 ? -13.492 -1.835 -34.317 1.00 74.62 94 THR A O 1
ATOM 749 N N . THR A 1 95 ? -11.930 -0.270 -33.917 1.00 67.31 95 THR A N 1
ATOM 750 C CA . THR A 1 95 ? -11.999 -0.326 -32.446 1.00 67.31 95 THR A CA 1
ATOM 751 C C . THR A 1 95 ? -13.135 0.513 -31.858 1.00 67.31 95 THR A C 1
ATOM 753 O O . THR A 1 95 ? -13.352 0.474 -30.651 1.00 67.31 95 THR A O 1
ATOM 756 N N . ARG A 1 96 ? -13.885 1.256 -32.690 1.00 76.06 96 ARG A N 1
ATOM 757 C CA . ARG A 1 96 ? -14.905 2.232 -32.261 1.00 76.06 96 ARG A CA 1
ATOM 758 C C . ARG A 1 96 ? -14.366 3.275 -31.267 1.00 76.06 96 ARG A C 1
ATOM 760 O O . ARG A 1 96 ? -15.099 3.743 -30.399 1.00 76.06 96 ARG A O 1
ATOM 767 N N . THR A 1 97 ? -13.099 3.656 -31.413 1.00 75.31 97 THR A N 1
ATOM 768 C CA . THR A 1 97 ? -12.424 4.629 -30.545 1.00 75.31 97 THR A CA 1
ATOM 769 C C . THR A 1 97 ? -12.530 6.033 -31.136 1.00 75.31 97 THR A C 1
ATOM 771 O O . THR A 1 97 ? -12.128 6.266 -32.275 1.00 75.31 97 THR A O 1
ATOM 774 N N . PHE A 1 98 ? -13.030 7.001 -30.362 1.00 80.44 98 PHE A N 1
ATOM 775 C CA . PHE A 1 98 ? -13.118 8.399 -30.798 1.00 80.44 98 PHE A CA 1
ATOM 776 C C . PHE A 1 98 ? -11.950 9.237 -30.251 1.00 80.44 98 PHE A C 1
ATOM 778 O O . PHE A 1 98 ? -11.923 9.574 -29.068 1.00 80.44 98 PHE A O 1
ATOM 785 N N . CYS A 1 99 ? -10.999 9.603 -31.122 1.00 82.81 99 CYS A N 1
ATOM 786 C CA . CYS A 1 99 ? -9.869 10.483 -30.797 1.00 82.81 99 CYS A CA 1
ATOM 787 C C . CYS A 1 99 ? -9.901 11.757 -31.666 1.00 82.81 99 CYS A C 1
ATOM 789 O O . CYS A 1 99 ? -9.426 11.720 -32.802 1.00 82.81 99 CYS A O 1
ATOM 791 N N . PRO A 1 100 ? -10.424 12.901 -31.178 1.00 83.88 100 PRO A N 1
ATOM 792 C CA . PRO A 1 100 ? -10.544 14.112 -31.993 1.00 83.88 100 PRO A CA 1
ATOM 793 C C . PRO A 1 100 ? -9.184 14.653 -32.458 1.00 83.88 100 PRO A C 1
ATOM 795 O O . PRO A 1 100 ? -9.078 15.140 -33.578 1.00 83.88 100 PRO A O 1
ATOM 798 N N . VAL A 1 101 ? -8.131 14.514 -31.646 1.00 85.00 101 VAL A N 1
ATOM 799 C CA . VAL A 1 101 ? -6.766 14.943 -32.007 1.00 85.00 101 VAL A CA 1
ATOM 800 C C . VAL A 1 101 ? -6.212 14.114 -33.159 1.00 85.00 101 VAL A C 1
ATOM 802 O O . VAL A 1 101 ? -5.727 14.674 -34.136 1.00 85.00 101 VAL A O 1
ATOM 805 N N . CYS A 1 102 ? -6.340 12.790 -33.071 1.00 86.75 102 CYS A N 1
ATOM 806 C CA . CYS A 1 102 ? -5.890 11.856 -34.098 1.00 86.75 102 CYS A CA 1
ATOM 807 C C . CYS A 1 102 ? -6.659 12.066 -35.414 1.00 86.75 102 CYS A C 1
ATOM 809 O O . CYS A 1 102 ? -6.069 12.060 -36.487 1.00 86.75 102 CYS A O 1
ATOM 811 N N . LEU A 1 103 ? -7.976 12.310 -35.336 1.00 89.81 103 LEU A N 1
ATOM 812 C CA . LEU A 1 103 ? -8.810 12.610 -36.505 1.00 89.81 103 LEU A CA 1
ATOM 813 C C . LEU A 1 103 ? -8.382 13.913 -37.193 1.00 89.81 103 LEU A C 1
ATOM 815 O O . LEU A 1 103 ? -8.298 13.966 -38.420 1.00 89.81 103 LEU A O 1
ATOM 819 N N . VAL A 1 104 ? -8.110 14.962 -36.410 1.00 91.44 104 VAL A N 1
ATOM 820 C CA . VAL A 1 104 ? -7.647 16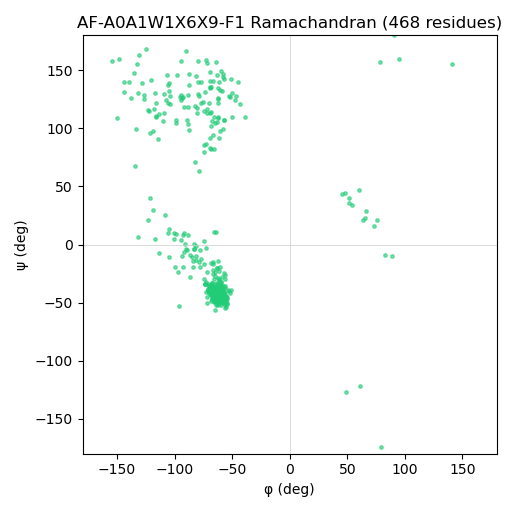.254 -36.935 1.00 91.44 104 VAL A CA 1
ATOM 821 C C . VAL A 1 104 ? -6.253 16.123 -37.547 1.00 91.44 104 VAL A C 1
ATOM 823 O O . VAL A 1 104 ? -6.046 16.602 -38.659 1.00 91.44 104 VAL A O 1
ATOM 826 N N . HIS A 1 105 ? -5.320 15.452 -36.869 1.00 92.25 105 HIS A N 1
ATOM 827 C CA . HIS A 1 105 ? -3.963 15.226 -37.376 1.00 92.25 105 HIS A CA 1
ATOM 828 C C . HIS A 1 105 ? -3.983 14.443 -38.697 1.00 92.25 105 HIS A C 1
ATOM 830 O O . HIS A 1 105 ? -3.504 14.950 -39.716 1.00 92.25 105 HIS A O 1
ATOM 836 N N . GLY A 1 106 ? -4.669 13.296 -38.726 1.00 91.94 106 GLY A N 1
ATOM 837 C CA . GLY A 1 106 ? -4.816 12.485 -39.932 1.00 91.94 106 GLY A CA 1
ATOM 838 C C . GLY A 1 106 ? -5.455 13.260 -41.087 1.00 91.94 106 GLY A C 1
ATOM 839 O O . GLY A 1 106 ? -4.983 13.192 -42.224 1.00 91.94 106 GLY A O 1
ATOM 840 N N . PHE A 1 107 ? -6.473 14.085 -40.815 1.00 94.44 107 PHE A N 1
ATOM 841 C CA . PHE A 1 107 ? -7.062 14.964 -41.829 1.00 94.44 107 PHE A CA 1
ATOM 842 C C . PHE A 1 107 ? -6.047 15.965 -42.403 1.00 94.44 107 PHE A C 1
ATOM 844 O O . PHE A 1 107 ? -5.987 16.145 -43.621 1.00 94.44 107 PHE A O 1
ATOM 851 N N . LEU A 1 108 ? -5.238 16.607 -41.556 1.00 93.50 108 LEU A N 1
ATOM 852 C CA . LEU A 1 108 ? -4.254 17.609 -41.977 1.00 93.50 108 LEU A CA 1
ATOM 853 C C . LEU A 1 108 ? -3.154 17.000 -42.857 1.00 93.50 108 LEU A C 1
ATOM 855 O O . LEU A 1 108 ? -2.828 17.566 -43.906 1.00 93.50 108 LEU A O 1
ATOM 859 N N . VAL A 1 109 ? -2.635 15.827 -42.488 1.00 92.12 109 VAL A N 1
ATOM 860 C CA . VAL A 1 109 ? -1.619 15.102 -43.271 1.00 92.12 109 VAL A CA 1
ATOM 861 C C . VAL A 1 109 ? -2.190 14.635 -44.613 1.00 92.12 109 VAL A C 1
ATOM 863 O O . VAL A 1 109 ? -1.565 14.842 -45.659 1.00 92.12 109 VAL A O 1
ATOM 866 N N . LEU A 1 110 ? -3.406 14.077 -44.627 1.00 92.38 110 LEU A N 1
ATOM 867 C CA . LEU A 1 110 ? -4.068 13.642 -45.862 1.00 92.38 110 LEU A CA 1
ATOM 868 C C . LEU A 1 110 ? -4.408 14.816 -46.785 1.00 92.38 110 LEU A C 1
ATOM 870 O O . LEU A 1 110 ? -4.229 14.717 -48.003 1.00 92.38 110 LEU A O 1
ATOM 874 N N . ALA A 1 111 ? -4.825 15.954 -46.229 1.00 91.44 111 ALA A N 1
ATOM 875 C CA . ALA A 1 111 ? -5.045 17.180 -46.987 1.00 91.44 111 ALA A CA 1
ATOM 876 C C . ALA A 1 111 ? -3.732 17.717 -47.584 1.00 91.44 111 ALA A C 1
ATOM 878 O O . ALA A 1 111 ? -3.704 18.113 -48.754 1.00 91.44 111 ALA A O 1
ATOM 879 N N . ALA A 1 112 ? -2.628 17.684 -46.827 1.00 89.31 112 ALA A N 1
ATOM 880 C CA . ALA A 1 112 ? -1.310 18.087 -47.317 1.00 89.31 112 ALA A CA 1
ATOM 881 C C . ALA A 1 112 ? -0.836 17.179 -48.464 1.00 89.31 112 ALA A C 1
ATOM 883 O O . ALA A 1 112 ? -0.310 17.671 -49.472 1.00 89.31 112 ALA A O 1
ATOM 884 N N . PHE A 1 113 ? -1.067 15.869 -48.344 1.00 89.50 113 PHE A N 1
ATOM 885 C CA . PHE A 1 113 ? -0.771 14.876 -49.374 1.00 89.50 113 PHE A CA 1
ATOM 886 C C . PHE A 1 113 ? -1.593 15.108 -50.650 1.00 89.50 113 PHE A C 1
ATOM 888 O O . PHE A 1 113 ? -1.025 15.261 -51.736 1.00 89.50 113 PHE A O 1
ATOM 895 N N . ALA A 1 114 ? -2.916 15.242 -50.523 1.00 87.50 114 ALA A N 1
ATOM 896 C CA . ALA A 1 114 ? -3.821 15.503 -51.642 1.00 87.50 114 ALA A CA 1
ATOM 897 C C . ALA A 1 114 ? -3.508 16.833 -52.350 1.00 87.50 114 ALA A C 1
ATOM 899 O O . ALA A 1 114 ? -3.570 16.937 -53.580 1.00 87.50 114 ALA A O 1
ATOM 900 N N . TRP A 1 115 ? -3.109 17.864 -51.599 1.00 86.44 115 TRP A N 1
ATOM 901 C CA . TRP A 1 115 ? -2.708 19.142 -52.183 1.00 86.44 115 TRP A CA 1
ATOM 902 C C . TRP A 1 115 ? -1.379 19.053 -52.942 1.00 86.44 115 TRP A C 1
ATOM 904 O O . TRP A 1 115 ? -1.220 19.687 -53.989 1.00 86.44 115 TRP A O 1
ATOM 914 N N . SER A 1 116 ? -0.444 18.240 -52.450 1.00 83.62 116 SER A N 1
ATOM 915 C CA . SER A 1 116 ? 0.886 18.035 -53.043 1.00 83.62 116 SER A CA 1
ATOM 916 C C . SER A 1 116 ? 0.879 17.112 -54.271 1.00 83.62 116 SER A C 1
ATOM 918 O O . SER A 1 116 ? 1.896 16.957 -54.949 1.00 83.62 116 SER A O 1
ATOM 920 N N . TRP A 1 117 ? -0.279 16.542 -54.602 1.00 75.50 117 TRP A N 1
ATOM 921 C CA . TRP A 1 117 ? -0.487 15.615 -55.708 1.00 75.50 117 TRP A CA 1
ATOM 922 C C . TRP A 1 117 ? -0.287 16.262 -57.093 1.00 75.50 117 TRP A C 1
ATOM 924 O O . TRP A 1 117 ? -1.118 17.053 -57.551 1.00 75.50 117 TRP A O 1
ATOM 934 N N . ARG A 1 118 ? 0.789 15.906 -57.811 1.00 67.25 118 ARG A N 1
ATOM 935 C CA . ARG A 1 118 ? 1.027 16.294 -59.223 1.00 67.25 118 ARG A CA 1
ATOM 936 C C . ARG A 1 118 ? 0.613 15.155 -60.166 1.00 67.25 118 ARG A C 1
ATOM 938 O O . ARG A 1 118 ? 0.791 13.993 -59.818 1.00 67.25 118 ARG A O 1
ATOM 945 N N . LYS A 1 119 ? 0.093 15.481 -61.359 1.00 55.56 119 LYS A N 1
ATOM 946 C CA . LYS A 1 119 ? -0.485 14.507 -62.313 1.00 55.56 119 LYS A CA 1
ATOM 947 C C . LYS A 1 119 ? 0.478 13.383 -62.746 1.00 55.56 119 LYS A C 1
ATOM 949 O O . LYS A 1 119 ? -0.005 12.294 -63.019 1.00 55.56 119 LYS A O 1
ATOM 954 N N . ASP A 1 120 ? 1.795 13.600 -62.688 1.00 53.66 120 ASP A N 1
ATOM 955 C CA . ASP A 1 120 ? 2.785 12.643 -63.219 1.00 53.66 120 ASP A CA 1
ATOM 956 C C . ASP A 1 120 ? 3.438 11.751 -62.139 1.00 53.66 120 ASP A C 1
ATOM 958 O O . ASP A 1 120 ? 3.954 10.683 -62.445 1.00 53.66 120 ASP A O 1
ATOM 962 N N . ALA A 1 121 ? 3.387 12.157 -60.863 1.00 61.41 121 ALA A N 1
ATOM 963 C CA . ALA A 1 121 ? 3.945 11.410 -59.720 1.00 61.41 121 ALA A CA 1
ATOM 964 C C . ALA A 1 121 ? 2.867 10.897 -58.741 1.00 61.41 121 ALA A C 1
ATOM 966 O O . ALA A 1 121 ? 3.166 10.153 -57.808 1.00 61.41 121 ALA A O 1
ATOM 967 N N . GLY A 1 122 ? 1.607 11.300 -58.937 1.00 62.16 122 GLY A N 1
ATOM 968 C CA . GLY A 1 122 ? 0.506 11.011 -58.020 1.00 62.16 122 GLY A CA 1
ATOM 969 C C . GLY A 1 122 ? 0.145 9.531 -57.937 1.00 62.16 122 GLY A C 1
ATOM 970 O O . GLY A 1 122 ? -0.081 9.024 -56.844 1.00 62.16 122 GLY A O 1
ATOM 971 N N . LEU A 1 123 ? 0.161 8.811 -59.064 1.00 72.38 123 LEU A N 1
ATOM 972 C CA . LEU A 1 123 ? -0.197 7.390 -59.071 1.00 72.38 123 LEU A CA 1
ATOM 973 C C . LEU A 1 123 ? 0.814 6.551 -58.273 1.00 72.38 123 LEU A C 1
ATOM 975 O O . LEU A 1 123 ? 0.408 5.740 -57.449 1.00 72.38 123 LEU A O 1
ATOM 979 N N . GLN A 1 124 ? 2.114 6.818 -58.445 1.00 74.44 124 GLN A N 1
ATOM 980 C CA . GLN A 1 124 ? 3.186 6.153 -57.693 1.00 74.44 124 GLN A CA 1
ATOM 981 C C . GLN A 1 124 ? 3.120 6.468 -56.190 1.00 74.44 124 GLN A C 1
ATOM 983 O O . GLN A 1 124 ? 3.315 5.584 -55.356 1.00 74.44 124 GLN A O 1
ATOM 988 N N . ALA A 1 125 ? 2.794 7.715 -55.837 1.00 74.00 125 ALA A N 1
ATOM 989 C CA . ALA A 1 125 ? 2.610 8.117 -54.449 1.00 74.00 125 ALA A CA 1
ATOM 990 C C . ALA A 1 125 ? 1.381 7.434 -53.815 1.00 74.00 125 ALA A C 1
ATOM 992 O O . ALA A 1 125 ? 1.492 6.853 -52.745 1.00 74.00 125 ALA A O 1
ATOM 993 N N . ALA A 1 126 ? 0.222 7.384 -54.476 1.00 73.44 126 ALA A N 1
ATOM 994 C CA . ALA A 1 126 ? -0.912 6.628 -53.928 1.00 73.44 126 ALA A CA 1
ATOM 995 C C . ALA A 1 126 ? -0.628 5.134 -53.784 1.00 73.44 126 ALA A C 1
ATOM 997 O O . ALA A 1 126 ? -1.017 4.546 -52.777 1.00 73.44 126 ALA A O 1
ATOM 998 N N . THR A 1 127 ? 0.059 4.519 -54.750 1.00 79.06 127 THR A N 1
ATOM 999 C CA . THR A 1 127 ? 0.434 3.105 -54.627 1.00 79.06 127 THR A CA 1
ATOM 1000 C C . THR A 1 127 ? 1.371 2.869 -53.445 1.00 79.06 127 THR A C 1
ATOM 1002 O O . THR A 1 127 ? 1.220 1.866 -52.757 1.00 79.06 127 THR A O 1
ATOM 1005 N N . ALA A 1 128 ? 2.281 3.804 -53.151 1.00 78.50 128 ALA A N 1
ATOM 1006 C CA . ALA A 1 128 ? 3.149 3.720 -51.981 1.00 78.50 128 ALA A CA 1
ATOM 1007 C C . ALA A 1 128 ? 2.364 3.890 -50.668 1.00 78.50 128 ALA A C 1
ATOM 1009 O O . ALA A 1 128 ? 2.553 3.101 -49.748 1.00 78.50 128 ALA A O 1
ATOM 1010 N N . ALA A 1 129 ? 1.437 4.852 -50.592 1.00 75.94 129 ALA A N 1
ATOM 1011 C CA . ALA A 1 129 ? 0.570 5.029 -49.422 1.00 75.94 129 ALA A CA 1
ATOM 1012 C C . ALA A 1 129 ? -0.299 3.785 -49.148 1.00 75.94 129 ALA A C 1
ATOM 1014 O O . ALA A 1 129 ? -0.393 3.333 -48.008 1.00 75.94 129 ALA A O 1
ATOM 1015 N N . LEU A 1 130 ? -0.883 3.189 -50.194 1.00 80.62 130 LEU A N 1
ATOM 1016 C CA . LEU A 1 130 ? -1.673 1.958 -50.090 1.00 80.62 130 LEU A CA 1
ATOM 1017 C C . LEU A 1 130 ? -0.821 0.742 -49.710 1.00 80.62 130 LEU A C 1
ATOM 1019 O O . LEU A 1 130 ? -1.274 -0.092 -48.932 1.00 80.62 130 LEU A O 1
ATOM 1023 N N . ALA A 1 131 ? 0.408 0.643 -50.223 1.00 82.31 131 ALA A N 1
ATOM 1024 C CA . ALA A 1 131 ? 1.331 -0.424 -49.848 1.00 82.31 131 ALA A CA 1
ATOM 1025 C C . ALA A 1 131 ? 1.733 -0.325 -48.370 1.00 82.31 131 ALA A C 1
ATOM 1027 O O . ALA A 1 131 ? 1.742 -1.335 -47.676 1.00 82.31 131 ALA A O 1
ATOM 1028 N N . VAL A 1 132 ? 2.001 0.885 -47.868 1.00 79.19 132 VAL A N 1
ATOM 1029 C CA . VAL A 1 132 ? 2.284 1.127 -46.444 1.00 79.19 132 VAL A CA 1
ATOM 1030 C C . VAL A 1 132 ? 1.073 0.767 -45.590 1.00 79.19 132 VAL A C 1
ATOM 1032 O O . VAL A 1 132 ? 1.222 0.013 -44.635 1.00 79.19 132 VAL A O 1
ATOM 1035 N N . PHE A 1 133 ? -0.128 1.214 -45.967 1.00 77.94 133 PHE A N 1
ATOM 1036 C CA . PHE A 1 133 ? -1.362 0.804 -45.295 1.00 77.94 133 PHE A CA 1
ATOM 1037 C C . PHE A 1 133 ? -1.495 -0.726 -45.245 1.00 77.94 133 PHE A C 1
ATOM 1039 O O . PHE A 1 133 ? -1.682 -1.285 -44.170 1.00 77.94 133 PHE A O 1
ATOM 1046 N N . ALA A 1 134 ? -1.329 -1.417 -46.377 1.00 78.62 134 ALA A N 1
ATOM 1047 C CA . ALA A 1 134 ? -1.410 -2.874 -46.437 1.00 78.62 134 ALA A CA 1
ATOM 1048 C C . ALA A 1 134 ? -0.363 -3.545 -45.532 1.00 78.62 134 ALA A C 1
ATOM 1050 O O . ALA A 1 134 ? -0.705 -4.442 -44.767 1.00 78.62 134 ALA A O 1
ATOM 1051 N N . VAL A 1 135 ? 0.891 -3.079 -45.557 1.00 79.69 135 VAL A N 1
ATOM 1052 C CA . VAL A 1 135 ? 1.956 -3.590 -44.680 1.00 79.69 135 VAL A CA 1
ATOM 1053 C C . VAL A 1 135 ? 1.575 -3.424 -43.213 1.00 79.69 135 VAL A C 1
ATOM 1055 O O . VAL A 1 135 ? 1.668 -4.389 -42.468 1.00 79.69 135 VAL A O 1
ATOM 1058 N N . PHE A 1 136 ? 1.083 -2.260 -42.798 1.00 70.19 136 PHE A N 1
ATOM 1059 C CA . PHE A 1 136 ? 0.688 -2.019 -41.408 1.00 70.19 136 PHE A CA 1
ATOM 1060 C C . PHE A 1 136 ? -0.607 -2.749 -41.003 1.00 70.19 136 PHE A C 1
ATOM 1062 O O . PHE A 1 136 ? -0.798 -3.048 -39.830 1.00 70.19 136 PHE A O 1
ATOM 1069 N N . VAL A 1 137 ? -1.486 -3.109 -41.946 1.00 67.50 137 VAL A N 1
ATOM 1070 C CA . VAL A 1 137 ? -2.630 -4.007 -41.682 1.00 67.50 137 VAL A CA 1
ATOM 1071 C C . VAL A 1 137 ? -2.166 -5.445 -41.395 1.00 67.50 137 VAL A C 1
ATOM 1073 O O . VAL A 1 137 ? -2.727 -6.108 -40.521 1.00 67.50 137 VAL A O 1
ATOM 1076 N N . PHE A 1 138 ? -1.143 -5.935 -42.106 1.00 64.94 138 PHE A N 1
ATOM 1077 C CA . PHE A 1 138 ? -0.610 -7.298 -41.935 1.00 64.94 138 PHE A CA 1
ATOM 1078 C C . PHE A 1 138 ? 0.456 -7.418 -40.842 1.00 64.94 138 PHE A C 1
ATOM 1080 O O . PHE A 1 138 ? 0.577 -8.474 -40.220 1.00 64.94 138 PHE A O 1
ATOM 1087 N N . VAL A 1 139 ? 1.194 -6.344 -40.562 1.00 62.62 139 VAL A N 1
ATOM 1088 C CA . VAL A 1 139 ? 1.972 -6.180 -39.333 1.00 62.62 139 VAL A CA 1
ATOM 1089 C C . VAL A 1 139 ? 0.954 -5.893 -38.240 1.00 62.62 139 VAL A C 1
ATOM 1091 O O . VAL A 1 139 ? 0.698 -4.745 -37.892 1.00 62.62 139 VAL A O 1
ATOM 1094 N N . GLN A 1 140 ? 0.306 -6.954 -37.753 1.00 49.72 140 GLN A N 1
ATOM 1095 C CA . GLN A 1 140 ? -0.555 -6.864 -36.583 1.00 49.72 140 GLN A CA 1
ATOM 1096 C C . GLN A 1 140 ? 0.210 -6.064 -35.519 1.00 49.72 140 GLN A C 1
ATOM 1098 O O . GLN A 1 140 ? 1.365 -6.411 -35.233 1.00 49.72 140 GLN A O 1
ATOM 1103 N N . PRO A 1 141 ? -0.373 -4.998 -34.943 1.00 46.22 141 PRO A N 1
ATOM 1104 C CA . PRO A 1 141 ? 0.175 -4.475 -33.710 1.00 46.22 141 PRO A CA 1
ATOM 1105 C C . PRO A 1 141 ? 0.267 -5.670 -32.769 1.00 46.22 141 PRO A C 1
ATOM 1107 O O . PRO A 1 141 ? -0.708 -6.416 -32.650 1.00 46.22 141 PRO A O 1
ATOM 1110 N N . ILE A 1 142 ? 1.451 -5.894 -32.186 1.00 45.22 142 ILE A N 1
ATOM 1111 C CA . ILE A 1 142 ? 1.639 -6.792 -31.046 1.00 45.22 142 ILE A CA 1
ATOM 1112 C C . ILE A 1 142 ? 0.421 -6.563 -30.171 1.00 45.22 142 ILE A C 1
ATOM 1114 O O . ILE A 1 142 ? 0.208 -5.445 -29.701 1.00 45.22 142 ILE A O 1
ATOM 1118 N N . SER A 1 143 ? -0.441 -7.575 -30.142 1.00 35.44 143 SER A N 1
ATOM 1119 C CA . SER A 1 143 ? -1.775 -7.502 -29.582 1.00 35.44 143 SER A CA 1
ATOM 1120 C C . SER A 1 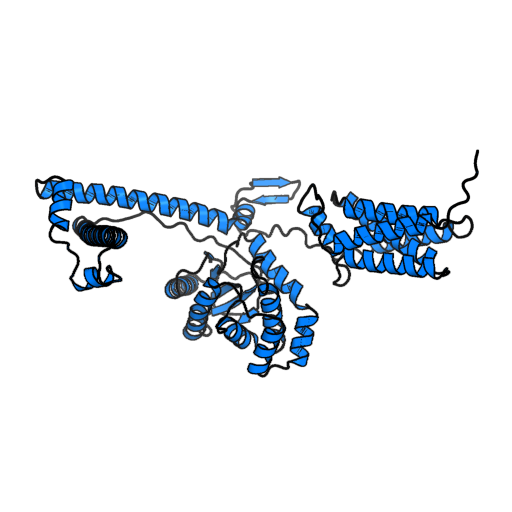143 ? -1.696 -6.746 -28.272 1.00 35.44 143 SER A C 1
ATOM 1122 O O . SER A 1 143 ? -0.980 -7.188 -27.371 1.00 35.44 143 SER A O 1
ATOM 1124 N N . SER A 1 144 ? -2.421 -5.629 -28.152 1.00 39.16 144 SER A N 1
ATOM 1125 C CA . SER A 1 144 ? -2.830 -5.189 -26.826 1.00 39.16 144 SER A CA 1
ATOM 1126 C C . SER A 1 144 ? -3.383 -6.443 -26.156 1.00 39.16 144 SER A C 1
ATOM 1128 O O . SER A 1 144 ? -4.215 -7.117 -26.788 1.00 39.16 144 SER A O 1
ATOM 1130 N N . PRO A 1 145 ? -2.872 -6.846 -24.980 1.00 36.88 145 PRO A N 1
ATOM 1131 C CA . PRO A 1 145 ? -3.416 -8.010 -24.314 1.00 36.88 145 PRO A CA 1
ATOM 1132 C C . PRO A 1 145 ? -4.929 -7.812 -24.275 1.00 36.88 145 PRO A C 1
ATOM 1134 O O . PRO A 1 145 ? -5.409 -6.718 -23.957 1.00 36.88 145 PRO A O 1
ATOM 1137 N N . ARG A 1 146 ? -5.683 -8.837 -24.703 1.00 32.59 146 ARG A N 1
ATOM 1138 C CA . ARG A 1 146 ? -7.137 -8.849 -24.499 1.00 32.59 146 ARG A CA 1
ATOM 1139 C C . ARG A 1 146 ? -7.368 -8.399 -23.059 1.00 32.59 146 ARG A C 1
ATOM 1141 O O . ARG A 1 146 ? -6.584 -8.843 -22.217 1.00 32.59 146 ARG A O 1
ATOM 1148 N N . PRO A 1 147 ? -8.381 -7.563 -22.759 1.00 35.12 147 PRO A N 1
ATOM 1149 C CA . PRO A 1 147 ? -8.722 -7.288 -21.374 1.00 35.12 147 PRO A CA 1
ATOM 1150 C C . PRO A 1 147 ? -8.849 -8.645 -20.699 1.00 35.12 147 PRO A C 1
ATOM 1152 O O . PRO A 1 147 ? -9.703 -9.457 -21.067 1.00 35.12 147 PRO A O 1
ATOM 1155 N N . ALA A 1 148 ? -7.883 -8.941 -19.835 1.00 41.19 148 ALA A N 1
ATOM 1156 C CA . ALA A 1 148 ? -7.785 -10.225 -19.197 1.00 41.19 148 ALA A CA 1
ATOM 1157 C C . ALA A 1 148 ? -8.897 -10.230 -18.157 1.00 41.19 148 ALA A C 1
ATOM 1159 O O . ALA A 1 148 ? -8.705 -9.865 -17.001 1.00 41.19 148 ALA A O 1
ATOM 1160 N N . LEU A 1 149 ? -10.102 -10.600 -18.588 1.00 38.84 149 LEU A N 1
ATOM 1161 C CA . LEU A 1 149 ? -11.093 -11.169 -17.695 1.00 38.84 149 LEU A CA 1
ATOM 1162 C C . LEU A 1 149 ? -10.499 -12.505 -17.259 1.00 38.84 149 LEU A C 1
ATOM 1164 O O . LEU A 1 149 ? -10.724 -13.544 -17.878 1.00 38.84 149 LEU A O 1
ATOM 1168 N N . TYR A 1 150 ? -9.617 -12.437 -16.262 1.00 42.88 150 TYR A N 1
ATOM 1169 C CA . TYR A 1 150 ? -8.948 -13.602 -15.720 1.00 42.88 150 TYR A CA 1
ATOM 1170 C C . TYR A 1 150 ? -9.995 -14.590 -15.208 1.00 42.88 150 TYR A C 1
ATOM 1172 O O . TYR A 1 150 ? -11.055 -14.222 -14.689 1.00 42.88 150 TYR A O 1
ATOM 1180 N N . ALA A 1 151 ? -9.687 -15.869 -15.391 1.00 37.97 151 ALA A N 1
ATOM 1181 C CA . ALA A 1 151 ? -10.475 -16.968 -14.876 1.00 37.97 151 ALA A CA 1
ATOM 1182 C C . ALA A 1 151 ? -10.494 -16.886 -13.344 1.00 37.97 151 ALA A C 1
ATOM 1184 O O . ALA A 1 151 ? -9.480 -17.121 -12.686 1.00 37.97 151 ALA A O 1
ATOM 1185 N N . ALA A 1 152 ? -11.644 -16.543 -12.766 1.00 37.53 152 ALA A N 1
ATOM 1186 C CA . ALA A 1 152 ? -11.874 -16.848 -11.367 1.00 37.53 152 ALA A CA 1
ATOM 1187 C C . ALA A 1 152 ? -12.081 -18.361 -11.272 1.00 37.53 152 ALA A C 1
ATOM 1189 O O . ALA A 1 152 ? -13.037 -18.898 -11.832 1.00 37.53 152 ALA A O 1
ATOM 1190 N N . HIS A 1 153 ? -11.185 -19.053 -10.574 1.00 44.66 153 HIS A N 1
ATOM 1191 C CA . HIS A 1 153 ? -11.425 -20.429 -10.164 1.00 44.66 153 HIS A CA 1
ATOM 1192 C C . HIS A 1 153 ? -12.453 -20.440 -9.034 1.00 44.66 153 HIS A C 1
ATOM 1194 O O . HIS A 1 153 ? -12.079 -20.447 -7.867 1.00 44.66 153 HIS A O 1
ATOM 1200 N N . VAL A 1 154 ? -13.739 -20.459 -9.389 1.00 46.94 154 VAL A N 1
ATOM 1201 C CA . VAL A 1 154 ? -14.793 -21.071 -8.569 1.00 46.94 154 VAL A CA 1
ATOM 1202 C C . VAL A 1 154 ? -15.888 -21.587 -9.509 1.00 46.94 154 VAL A C 1
ATOM 1204 O O . VAL A 1 154 ? -16.666 -20.796 -10.041 1.00 46.94 154 VAL A O 1
ATOM 1207 N N . ASP A 1 155 ? -16.005 -22.910 -9.655 1.00 48.06 155 ASP A N 1
ATOM 1208 C CA . ASP A 1 155 ? -17.032 -23.610 -10.459 1.00 48.06 155 ASP A CA 1
ATOM 1209 C C . ASP A 1 155 ? -18.485 -23.417 -9.952 1.00 48.06 155 ASP A C 1
ATOM 1211 O O . ASP A 1 155 ? -19.411 -24.083 -10.405 1.00 48.06 155 ASP A O 1
ATOM 1215 N N . ALA A 1 156 ? -18.716 -22.501 -9.007 1.00 58.53 156 ALA A N 1
ATOM 1216 C CA . ALA A 1 156 ? -20.006 -22.274 -8.350 1.00 58.53 156 ALA A CA 1
ATOM 1217 C C . ALA A 1 156 ? -20.430 -20.795 -8.283 1.00 58.53 156 ALA A C 1
ATOM 1219 O O . ALA A 1 156 ? -21.417 -20.469 -7.623 1.00 58.53 156 ALA A O 1
ATOM 1220 N N . SER A 1 157 ? -19.698 -19.878 -8.923 1.00 73.81 157 SER A N 1
ATOM 1221 C CA . SER A 1 157 ? -20.079 -18.465 -8.902 1.00 73.81 157 SER A CA 1
ATOM 1222 C C . SER A 1 157 ? -21.195 -18.178 -9.918 1.00 73.81 157 SER A C 1
ATOM 1224 O O . SER A 1 157 ? -21.060 -18.568 -11.080 1.00 73.81 157 SER A O 1
ATOM 1226 N N . PRO A 1 158 ? -22.295 -17.506 -9.525 1.00 86.75 158 PRO A N 1
ATOM 1227 C CA . PRO A 1 158 ? -23.396 -17.229 -10.439 1.00 86.75 158 PRO A CA 1
ATOM 1228 C C . PRO A 1 158 ? -22.929 -16.361 -11.611 1.00 86.75 158 PRO A C 1
ATOM 1230 O O . PRO A 1 158 ? -22.151 -15.421 -11.437 1.00 86.75 158 PRO A O 1
ATOM 1233 N N . VAL A 1 159 ? -23.422 -16.667 -12.811 1.00 88.88 159 VAL A N 1
ATOM 1234 C CA . VAL A 1 159 ? -23.212 -15.829 -13.997 1.00 88.88 159 VAL A CA 1
ATOM 1235 C C . VAL A 1 159 ? -24.010 -14.539 -13.821 1.00 88.88 159 VAL A C 1
ATOM 1237 O O . VAL A 1 159 ? -25.226 -14.579 -13.651 1.00 88.88 159 VAL A O 1
ATOM 1240 N N . VAL A 1 160 ? -23.324 -13.398 -13.855 1.00 92.81 160 VAL A N 1
ATOM 1241 C CA . VAL A 1 160 ? -23.934 -12.064 -13.715 1.00 92.81 160 VAL A CA 1
ATOM 1242 C C . VAL A 1 160 ? -24.201 -11.403 -15.064 1.00 92.81 160 VAL A C 1
ATOM 1244 O O . VAL A 1 160 ? -25.077 -10.549 -15.163 1.00 92.81 160 VAL A O 1
ATOM 1247 N N . ALA A 1 161 ? -23.471 -11.799 -16.111 1.00 90.75 161 ALA A N 1
ATOM 1248 C CA . ALA A 1 161 ? -23.684 -11.316 -17.471 1.00 90.75 161 ALA A CA 1
ATOM 1249 C C . ALA A 1 161 ? -23.193 -12.324 -18.519 1.00 90.75 161 ALA A C 1
ATOM 1251 O O . ALA A 1 161 ? -22.338 -13.171 -18.249 1.00 90.75 161 ALA A O 1
ATOM 1252 N N . SER A 1 162 ? -23.713 -12.227 -19.743 1.00 89.06 162 SER A N 1
ATOM 1253 C CA . SER A 1 162 ? -23.251 -13.025 -20.884 1.00 89.06 162 SER A CA 1
ATOM 1254 C C . SER A 1 162 ? -23.290 -12.206 -22.175 1.00 89.06 162 SER A C 1
ATOM 1256 O O . SER A 1 162 ? -24.226 -11.439 -22.393 1.00 89.06 162 SER A O 1
ATOM 1258 N N . ILE A 1 163 ? -22.276 -12.364 -23.028 1.00 83.81 163 ILE A N 1
ATOM 1259 C CA . ILE A 1 163 ? -22.168 -11.730 -24.349 1.00 83.81 163 ILE A CA 1
ATOM 1260 C C . ILE A 1 163 ? -21.751 -12.811 -25.350 1.00 83.81 163 ILE A C 1
ATOM 1262 O O . ILE A 1 163 ? -20.578 -13.172 -25.441 1.00 83.81 163 ILE A O 1
ATOM 1266 N N . GLY A 1 164 ? -22.717 -13.350 -26.096 1.00 88.12 164 GLY A N 1
ATOM 1267 C CA . GLY A 1 164 ? -22.481 -14.535 -26.924 1.00 88.12 164 GLY A CA 1
ATOM 1268 C C . GLY A 1 164 ? -22.063 -15.722 -26.052 1.00 88.12 164 GLY A C 1
ATOM 1269 O O . GLY A 1 164 ? -22.793 -16.092 -25.138 1.00 88.12 164 GLY A O 1
ATOM 1270 N N . GLU A 1 165 ? -20.881 -16.281 -26.314 1.00 80.62 165 GLU A N 1
ATOM 1271 C CA . GLU A 1 165 ? -20.299 -17.388 -25.536 1.00 80.62 165 GLU A CA 1
ATOM 1272 C C . GLU A 1 165 ? -19.489 -16.924 -24.313 1.00 80.62 165 GLU A C 1
ATOM 1274 O O . GLU A 1 165 ? -19.094 -17.742 -23.485 1.00 80.62 165 GLU A O 1
ATOM 1279 N N . LEU A 1 166 ? -19.229 -15.620 -24.170 1.00 80.06 166 LEU A N 1
ATOM 1280 C CA . LEU A 1 166 ? -18.486 -15.093 -23.028 1.00 80.06 166 LEU A CA 1
ATOM 1281 C C . LEU A 1 166 ? -19.422 -14.912 -21.830 1.00 80.06 166 LEU A C 1
ATOM 1283 O O . LEU A 1 166 ? -20.345 -14.100 -21.884 1.00 80.06 166 LEU A O 1
ATOM 1287 N N . THR A 1 167 ? -19.150 -15.607 -20.729 1.00 84.00 167 THR A N 1
ATOM 1288 C CA . THR A 1 167 ? -19.857 -15.439 -19.451 1.00 84.00 167 THR A CA 1
ATOM 1289 C C . THR A 1 167 ? -18.989 -14.701 -18.441 1.00 84.00 167 THR A C 1
ATOM 1291 O O . THR A 1 167 ? -17.810 -15.018 -18.297 1.00 84.00 167 THR A O 1
ATOM 1294 N N . ILE A 1 168 ? -19.584 -13.763 -17.708 1.00 81.50 168 ILE A N 1
ATOM 1295 C CA . ILE A 1 168 ? -18.957 -13.076 -16.575 1.00 81.50 168 ILE A CA 1
ATOM 1296 C C . ILE A 1 168 ? -19.607 -13.606 -15.300 1.00 81.50 168 ILE A C 1
ATOM 1298 O O . ILE A 1 168 ? -20.832 -13.554 -15.169 1.00 81.50 168 ILE A O 1
ATOM 1302 N N . THR A 1 169 ? -18.807 -14.114 -14.366 1.00 85.88 169 THR A N 1
ATOM 1303 C CA . THR A 1 169 ? -19.290 -14.599 -13.064 1.00 85.88 169 THR A CA 1
ATOM 1304 C C . THR A 1 169 ? -19.189 -13.526 -11.983 1.00 85.88 169 THR A C 1
ATOM 1306 O O . THR A 1 169 ? -18.394 -12.590 -12.089 1.00 85.88 169 THR A O 1
ATOM 1309 N N . LEU A 1 170 ? -19.980 -13.660 -10.915 1.00 84.44 170 LEU A N 1
ATOM 1310 C CA . LEU A 1 170 ? -19.930 -12.749 -9.770 1.00 84.44 170 LEU A CA 1
ATOM 1311 C C . LEU A 1 170 ? -18.530 -12.715 -9.146 1.00 84.44 170 LEU A C 1
ATOM 1313 O O . LEU A 1 170 ? -18.042 -11.652 -8.811 1.00 84.44 170 LEU A O 1
ATOM 1317 N N . SER A 1 171 ? -17.833 -13.849 -9.076 1.00 77.88 171 SER A N 1
ATOM 1318 C CA . SER A 1 171 ? -16.476 -13.923 -8.528 1.00 77.88 171 SER A CA 1
ATOM 1319 C C . SER A 1 171 ? -15.455 -13.189 -9.394 1.00 77.88 171 SER A C 1
ATOM 1321 O O . SER A 1 171 ? -14.489 -12.658 -8.851 1.00 77.88 171 SER A O 1
ATOM 1323 N N . GLN A 1 172 ? -15.636 -13.168 -10.719 1.00 77.69 172 GLN A N 1
ATOM 1324 C CA . GLN A 1 172 ? -14.792 -12.362 -11.603 1.00 77.69 172 GLN A CA 1
ATOM 1325 C C . GLN A 1 172 ? -15.042 -10.874 -11.373 1.00 77.69 172 GLN A C 1
ATOM 1327 O O . GLN A 1 172 ? -14.087 -10.107 -11.311 1.00 77.69 172 GLN A O 1
ATOM 1332 N N . LEU A 1 173 ? -16.306 -10.477 -11.204 1.00 83.31 173 LEU A N 1
ATOM 1333 C CA . LEU A 1 173 ? -16.666 -9.098 -10.892 1.00 83.31 173 LEU A CA 1
ATOM 1334 C C . LEU A 1 173 ? -16.122 -8.682 -9.518 1.00 83.31 173 LEU A C 1
ATOM 1336 O O . LEU A 1 173 ? -15.330 -7.746 -9.440 1.00 83.31 173 LEU A O 1
ATOM 1340 N N . ASP A 1 174 ? -16.463 -9.417 -8.461 1.00 83.50 174 ASP A N 1
ATOM 1341 C CA . ASP A 1 174 ? -16.055 -9.134 -7.083 1.00 83.50 174 ASP A CA 1
ATOM 1342 C C . ASP A 1 174 ? -14.533 -9.127 -6.944 1.00 83.50 174 ASP A C 1
ATOM 1344 O O . ASP A 1 174 ? -13.989 -8.279 -6.247 1.00 83.50 174 ASP A O 1
ATOM 1348 N N . GLY A 1 175 ? -13.822 -10.005 -7.661 1.00 76.44 175 GLY A N 1
ATOM 1349 C CA . GLY A 1 175 ? -12.359 -10.023 -7.683 1.00 76.44 175 GLY A CA 1
ATOM 1350 C C . GLY A 1 175 ? -11.731 -8.719 -8.192 1.00 76.44 175 GLY A C 1
ATOM 1351 O O . GLY A 1 175 ? -10.668 -8.335 -7.711 1.00 76.44 175 GLY A O 1
ATOM 1352 N N . THR A 1 176 ? -12.388 -8.008 -9.116 1.00 79.06 176 THR A N 1
ATOM 1353 C CA . THR A 1 176 ? -11.900 -6.710 -9.628 1.00 79.06 176 THR A CA 1
ATOM 1354 C C . THR A 1 176 ? -12.157 -5.537 -8.686 1.00 79.06 176 THR A C 1
ATOM 1356 O O . THR A 1 176 ? -11.488 -4.512 -8.780 1.00 79.06 176 THR A O 1
ATOM 1359 N N . VAL A 1 177 ? -13.097 -5.689 -7.750 1.00 82.69 177 VAL A N 1
ATOM 1360 C CA . VAL A 1 177 ? -13.484 -4.658 -6.771 1.00 82.69 177 VAL A CA 1
ATOM 1361 C C . VAL A 1 177 ? -13.332 -5.150 -5.328 1.00 82.69 177 VAL A C 1
ATOM 1363 O O . VAL A 1 177 ? -13.919 -4.592 -4.401 1.00 82.69 177 VAL A O 1
ATOM 1366 N N . ALA A 1 178 ? -12.514 -6.183 -5.115 1.00 81.31 178 ALA A N 1
ATOM 1367 C CA . ALA A 1 178 ? -12.421 -6.902 -3.847 1.00 81.31 178 ALA A CA 1
ATOM 1368 C C . ALA A 1 178 ? -12.020 -5.984 -2.685 1.00 81.31 178 ALA A C 1
ATOM 1370 O O . ALA A 1 178 ? -12.587 -6.063 -1.593 1.00 81.31 178 ALA A O 1
ATOM 1371 N N . GLY A 1 179 ? -11.075 -5.070 -2.927 1.00 81.06 179 GLY A N 1
ATOM 1372 C CA . GLY A 1 179 ? -10.667 -4.079 -1.936 1.00 81.06 179 GLY A CA 1
ATOM 1373 C C . GLY A 1 179 ? -11.767 -3.068 -1.598 1.00 81.06 179 GLY A C 1
ATOM 1374 O O . GLY A 1 179 ? -11.922 -2.686 -0.436 1.00 81.06 179 GLY A O 1
ATOM 1375 N N . GLU A 1 180 ? -12.578 -2.659 -2.577 1.00 84.56 180 GLU A N 1
ATOM 1376 C CA . GLU A 1 180 ? -13.705 -1.751 -2.350 1.00 84.56 180 GLU A CA 1
ATOM 1377 C C . GLU A 1 180 ? -14.811 -2.421 -1.535 1.00 84.56 180 GLU A C 1
ATOM 1379 O O . GLU A 1 180 ? -15.221 -1.868 -0.510 1.00 84.56 180 GLU A O 1
ATOM 1384 N N . ILE A 1 181 ? -15.217 -3.634 -1.926 1.00 86.75 181 ILE A N 1
ATOM 1385 C CA . ILE A 1 181 ? -16.191 -4.441 -1.183 1.00 86.75 181 ILE A CA 1
ATOM 1386 C C . ILE A 1 181 ? -15.726 -4.609 0.264 1.00 86.75 181 ILE A C 1
ATOM 1388 O O . ILE A 1 181 ? -16.456 -4.256 1.189 1.00 86.75 181 ILE A O 1
ATOM 1392 N N . TYR A 1 182 ? -14.482 -5.042 0.478 1.00 85.38 182 TYR A N 1
ATOM 1393 C CA . TYR A 1 182 ? -13.965 -5.269 1.825 1.00 85.38 182 TYR A CA 1
ATOM 1394 C C . TYR A 1 182 ? -13.939 -3.994 2.683 1.00 85.38 182 TYR A C 1
ATOM 1396 O O . TYR A 1 182 ? -14.254 -4.036 3.873 1.00 85.38 182 TYR A O 1
ATOM 1404 N N . ARG A 1 183 ? -13.625 -2.823 2.111 1.00 85.44 183 ARG A N 1
ATOM 1405 C CA . ARG A 1 183 ? -13.701 -1.548 2.854 1.00 85.44 183 ARG A CA 1
ATOM 1406 C C . ARG A 1 183 ? -15.129 -1.194 3.249 1.00 85.44 183 ARG A C 1
ATOM 1408 O O . ARG A 1 183 ? -15.342 -0.692 4.355 1.00 85.44 183 ARG A O 1
ATOM 1415 N N . LEU A 1 184 ? -16.097 -1.441 2.370 1.00 89.94 184 LEU A N 1
ATOM 1416 C CA . LEU A 1 184 ? -17.510 -1.229 2.677 1.00 89.94 184 LEU A CA 1
ATOM 1417 C C . LEU A 1 184 ? -17.975 -2.179 3.782 1.00 89.94 184 LEU A C 1
ATOM 1419 O O . LEU A 1 184 ? -18.574 -1.730 4.758 1.00 89.94 184 LEU A O 1
ATOM 1423 N N . GLU A 1 185 ? -17.628 -3.461 3.695 1.00 90.75 185 GLU A N 1
ATOM 1424 C CA . GLU A 1 185 ? -17.923 -4.446 4.736 1.00 90.75 185 GLU A CA 1
ATOM 1425 C C . GLU A 1 185 ? -17.283 -4.077 6.076 1.00 90.75 185 GLU A C 1
ATOM 1427 O O . GLU A 1 185 ? -17.941 -4.133 7.118 1.00 90.75 185 GLU A O 1
ATOM 1432 N N . ARG A 1 186 ? -16.027 -3.620 6.060 1.00 88.75 186 ARG A N 1
ATOM 1433 C CA . ARG A 1 186 ? -15.334 -3.124 7.251 1.00 88.75 186 ARG A CA 1
ATOM 1434 C C . ARG A 1 186 ? -16.043 -1.914 7.849 1.00 88.75 186 ARG A C 1
ATOM 1436 O O . ARG A 1 186 ? -16.250 -1.882 9.057 1.00 88.75 186 ARG A O 1
ATOM 1443 N N . ARG A 1 187 ? -16.497 -0.957 7.034 1.00 91.12 187 ARG A N 1
ATOM 1444 C CA . ARG A 1 187 ? -17.279 0.197 7.512 1.00 91.12 187 ARG A CA 1
ATOM 1445 C C . ARG A 1 187 ? -18.613 -0.233 8.127 1.00 91.12 187 ARG A C 1
ATOM 1447 O O . ARG A 1 187 ? -19.020 0.316 9.155 1.00 91.12 187 ARG A O 1
ATOM 1454 N N . ILE A 1 188 ? -19.286 -1.221 7.532 1.00 93.12 188 ILE A N 1
ATOM 1455 C CA . ILE A 1 188 ? -20.506 -1.815 8.096 1.00 93.12 188 ILE A CA 1
ATOM 1456 C C . ILE A 1 188 ? -20.191 -2.450 9.454 1.00 93.12 188 ILE A C 1
ATOM 1458 O O . ILE A 1 188 ? -20.905 -2.200 10.427 1.00 93.12 188 ILE A O 1
ATOM 1462 N N . TYR A 1 189 ? -19.122 -3.243 9.534 1.00 92.44 189 TYR A N 1
ATOM 1463 C CA . TYR A 1 189 ? -18.675 -3.880 10.767 1.00 92.44 189 TYR A CA 1
ATOM 1464 C C . TYR A 1 189 ? -18.335 -2.855 11.850 1.00 92.44 189 TYR A C 1
ATOM 1466 O O . TYR A 1 189 ? -18.864 -2.960 12.950 1.00 92.44 189 TYR A O 1
ATOM 1474 N N . GLU A 1 190 ? -17.534 -1.834 11.548 1.00 93.38 190 GLU A N 1
ATOM 1475 C CA . GLU A 1 190 ? -17.141 -0.781 12.493 1.00 93.38 190 GLU A CA 1
ATOM 1476 C C . GLU A 1 190 ? -18.362 -0.018 13.019 1.00 93.38 190 GLU A C 1
ATOM 1478 O O . GLU A 1 190 ? -18.483 0.222 14.220 1.00 93.38 190 GLU A O 1
ATOM 1483 N N . THR A 1 191 ? -19.322 0.283 12.141 1.00 94.62 191 THR A N 1
ATOM 1484 C CA . THR A 1 191 ? -20.581 0.941 12.521 1.00 94.62 191 THR A CA 1
ATOM 1485 C C . THR A 1 191 ? -21.411 0.057 13.451 1.00 94.62 191 THR A C 1
ATOM 1487 O O . THR A 1 191 ? -21.875 0.512 14.499 1.00 94.62 191 THR A O 1
ATOM 1490 N N . ARG A 1 192 ? -21.574 -1.227 13.102 1.00 95.62 192 ARG A N 1
ATOM 1491 C CA . ARG A 1 192 ? -22.276 -2.212 13.940 1.00 95.62 192 ARG A CA 1
ATOM 1492 C C . ARG A 1 192 ? -21.573 -2.400 15.278 1.00 95.62 192 ARG A C 1
ATOM 1494 O O . ARG A 1 192 ? -22.241 -2.442 16.304 1.00 95.62 192 ARG A O 1
ATOM 1501 N N . ARG A 1 193 ? -20.242 -2.482 15.273 1.00 95.75 193 ARG A N 1
ATOM 1502 C CA . ARG A 1 193 ? -19.409 -2.678 16.459 1.00 95.75 193 ARG A CA 1
ATOM 1503 C C . ARG A 1 193 ? -19.542 -1.506 17.419 1.00 95.75 193 ARG A C 1
ATOM 1505 O O . ARG A 1 193 ? -19.849 -1.739 18.582 1.00 95.75 193 ARG A O 1
ATOM 1512 N N . LYS A 1 194 ? -19.409 -0.275 16.921 1.00 94.56 194 LYS A N 1
ATOM 1513 C CA . LYS A 1 194 ? -19.618 0.942 17.711 1.00 94.56 194 LYS A CA 1
ATOM 1514 C C . LYS A 1 194 ? -21.011 0.957 18.342 1.00 94.56 194 LYS A C 1
ATOM 1516 O O . LYS A 1 194 ? -21.142 1.168 19.543 1.00 94.56 194 LYS A O 1
ATOM 1521 N N . LYS A 1 195 ? -22.058 0.681 17.554 1.00 96.69 195 LYS A N 1
ATOM 1522 C CA . LYS A 1 195 ? -23.430 0.686 18.079 1.00 96.69 195 LYS A CA 1
ATOM 1523 C C . LYS A 1 195 ? -23.674 -0.425 19.098 1.00 96.69 195 LYS A C 1
ATOM 1525 O O . LYS A 1 195 ? -24.376 -0.205 20.081 1.00 96.69 195 LYS A O 1
ATOM 1530 N N . LEU A 1 196 ? -23.092 -1.601 18.876 1.00 95.31 196 LEU A N 1
ATOM 1531 C CA . LEU A 1 196 ? -23.139 -2.710 19.819 1.00 95.31 196 LEU A CA 1
ATOM 1532 C C . LEU A 1 196 ? -22.476 -2.331 21.149 1.00 95.31 196 LEU A C 1
ATOM 1534 O O . LEU A 1 196 ? -23.055 -2.600 22.191 1.00 95.31 196 LEU A O 1
ATOM 1538 N N . GLU A 1 197 ? -21.306 -1.689 21.126 1.00 94.69 197 GLU A N 1
ATOM 1539 C CA . GLU A 1 197 ? -20.621 -1.220 22.339 1.00 94.69 197 GLU A CA 1
ATOM 1540 C C . GLU A 1 197 ? -21.467 -0.207 23.123 1.00 94.69 197 GLU A C 1
ATOM 1542 O O . GLU A 1 197 ? -21.618 -0.368 24.330 1.00 94.69 197 GLU A O 1
ATOM 1547 N N . GLU A 1 198 ? -22.096 0.762 22.447 1.00 92.69 198 GLU A N 1
ATOM 1548 C CA . GLU A 1 198 ? -23.019 1.714 23.089 1.00 92.69 198 GLU A CA 1
ATOM 1549 C C . GLU A 1 198 ? -24.208 1.008 23.768 1.00 92.69 198 GLU A C 1
ATOM 1551 O O . GLU A 1 198 ? -24.584 1.350 24.888 1.00 92.69 198 GLU A O 1
ATOM 1556 N N . ILE A 1 199 ? -24.811 0.017 23.100 1.00 94.12 199 ILE A N 1
ATOM 1557 C CA . ILE A 1 199 ? -25.944 -0.747 23.647 1.00 94.12 199 ILE A CA 1
ATOM 1558 C C . ILE A 1 199 ? -25.496 -1.598 24.841 1.00 94.12 199 ILE A C 1
ATOM 1560 O O . ILE A 1 199 ? -26.185 -1.640 25.859 1.00 94.12 199 ILE A O 1
ATOM 1564 N N . LEU A 1 200 ? -24.351 -2.275 24.728 1.00 94.31 200 LEU A N 1
ATOM 1565 C CA . LEU A 1 200 ? -23.807 -3.107 25.799 1.00 94.31 200 LEU A CA 1
ATOM 1566 C C . LEU A 1 200 ? -23.505 -2.274 27.044 1.00 94.31 200 LEU A C 1
ATOM 1568 O O . LEU A 1 200 ? -23.901 -2.680 28.135 1.00 94.31 200 LEU A O 1
ATOM 1572 N N . GLU A 1 201 ? -22.888 -1.100 26.886 1.00 94.75 201 GLU A N 1
ATOM 1573 C CA . GLU A 1 201 ? -22.643 -0.161 27.981 1.00 94.75 201 GLU A CA 1
ATOM 1574 C C . GLU A 1 201 ? -23.952 0.208 28.688 1.00 94.75 201 GLU A C 1
ATOM 1576 O O . GLU A 1 201 ? -24.067 0.030 29.900 1.00 94.75 201 GLU A O 1
ATOM 1581 N N . GLN A 1 202 ? -24.974 0.634 27.938 1.00 92.50 202 GLN A N 1
ATOM 1582 C CA . GLN A 1 202 ? -26.282 0.983 28.504 1.00 92.50 202 GLN A CA 1
ATOM 1583 C C . GLN A 1 202 ? -26.892 -0.172 29.306 1.00 92.50 202 GLN A C 1
ATOM 1585 O O . GLN A 1 202 ? -27.386 0.035 30.416 1.00 92.50 202 GLN A O 1
ATOM 1590 N N . VAL A 1 203 ? -26.829 -1.395 28.774 1.00 94.38 203 VAL A N 1
ATOM 1591 C CA . VAL A 1 203 ? -27.384 -2.587 29.426 1.00 94.38 203 VAL A CA 1
ATOM 1592 C C . VAL A 1 203 ? -26.633 -2.920 30.716 1.00 94.38 203 VAL A C 1
ATOM 1594 O O . VAL A 1 203 ? -27.272 -3.122 31.753 1.00 94.38 203 VAL A O 1
ATOM 1597 N N . VAL A 1 204 ? -25.296 -2.975 30.695 1.00 96.25 204 VAL A N 1
ATOM 1598 C CA . VAL A 1 204 ? -24.523 -3.355 31.892 1.00 96.25 204 VAL A CA 1
ATOM 1599 C C . VAL A 1 204 ? -24.565 -2.278 32.970 1.00 96.25 204 VAL A C 1
ATOM 1601 O O . VAL A 1 204 ? -24.644 -2.605 34.154 1.00 96.25 204 VAL A O 1
ATOM 1604 N N . VAL A 1 205 ? -24.577 -1.002 32.576 1.00 96.12 205 VAL A N 1
ATOM 1605 C CA . VAL A 1 205 ? -24.685 0.135 33.495 1.00 96.12 205 VAL A CA 1
ATOM 1606 C C . VAL A 1 205 ? -26.060 0.147 34.150 1.00 96.12 205 VAL A C 1
ATOM 1608 O O . VAL A 1 205 ? -26.137 0.244 35.372 1.00 96.12 205 VAL A O 1
ATOM 1611 N N . ALA A 1 206 ? -27.141 -0.024 33.381 1.00 94.06 206 ALA A N 1
ATOM 1612 C CA . ALA A 1 206 ? -28.491 -0.107 33.937 1.00 94.06 206 ALA A CA 1
ATOM 1613 C C . ALA A 1 206 ? -28.629 -1.286 34.912 1.00 94.06 206 ALA A C 1
ATOM 1615 O O . ALA A 1 206 ? -29.200 -1.137 35.994 1.00 94.06 206 ALA A O 1
ATOM 1616 N N . ARG A 1 207 ? -28.046 -2.442 34.571 1.00 96.38 207 ARG A N 1
ATOM 1617 C CA . ARG A 1 207 ? -28.050 -3.630 35.432 1.00 96.38 207 ARG A CA 1
ATOM 1618 C C . ARG A 1 207 ? -27.280 -3.412 36.736 1.00 96.38 207 ARG A C 1
ATOM 1620 O O . ARG A 1 207 ? -27.756 -3.810 37.799 1.00 96.38 207 ARG A O 1
ATOM 1627 N N . GLU A 1 208 ? -26.116 -2.769 36.681 1.00 97.56 208 GLU A N 1
ATOM 1628 C CA . GLU A 1 208 ? -25.321 -2.466 37.877 1.00 97.56 208 GLU A CA 1
ATOM 1629 C C . GLU A 1 208 ? -25.971 -1.374 38.736 1.00 97.56 208 GLU A C 1
ATOM 1631 O O . GLU A 1 208 ? -25.975 -1.485 39.962 1.00 97.56 208 GLU A O 1
ATOM 1636 N N . ALA A 1 209 ? -26.566 -0.354 38.115 1.00 96.50 209 ALA A N 1
ATOM 1637 C CA . ALA A 1 209 ? -27.310 0.697 38.802 1.00 96.50 209 ALA A CA 1
ATOM 1638 C C . ALA A 1 209 ? -28.520 0.113 39.549 1.00 96.50 209 ALA A C 1
ATOM 1640 O O . ALA A 1 209 ? -28.679 0.349 40.749 1.00 96.50 209 ALA A O 1
ATOM 1641 N N . GLN A 1 210 ? -29.289 -0.763 38.891 1.00 96.62 210 GLN A N 1
ATOM 1642 C CA . GLN A 1 210 ? -30.396 -1.494 39.509 1.00 96.62 210 GLN A CA 1
ATOM 1643 C C . GLN A 1 210 ? -29.923 -2.359 40.684 1.00 96.62 210 GLN A C 1
ATOM 1645 O O . GLN A 1 210 ? -30.535 -2.332 41.749 1.00 96.62 210 GLN A O 1
ATOM 1650 N N . ARG A 1 211 ? -28.805 -3.085 40.531 1.00 97.69 211 ARG A N 1
ATOM 1651 C CA . ARG A 1 211 ? -28.211 -3.892 41.613 1.00 97.69 211 ARG A CA 1
ATOM 1652 C C . ARG A 1 211 ? -27.825 -3.043 42.832 1.00 97.69 211 ARG A C 1
ATOM 1654 O O . ARG A 1 211 ? -27.861 -3.542 43.953 1.00 97.69 211 ARG A O 1
ATOM 1661 N N . ARG A 1 212 ? -27.432 -1.783 42.619 1.00 97.50 212 ARG A N 1
ATOM 1662 C CA . ARG A 1 212 ? -27.045 -0.828 43.673 1.00 97.50 212 ARG A CA 1
ATOM 1663 C C . ARG A 1 212 ? -28.201 0.035 44.188 1.00 97.50 212 ARG A C 1
ATOM 1665 O O . ARG A 1 212 ? -27.993 0.781 45.137 1.00 97.50 212 ARG A O 1
ATOM 1672 N N . GLY A 1 213 ? -29.386 -0.046 43.580 1.00 97.38 213 GLY A N 1
ATOM 1673 C CA . GLY A 1 213 ? -30.530 0.796 43.937 1.00 97.38 213 GLY A CA 1
ATOM 1674 C C . GLY A 1 213 ? -30.330 2.287 43.628 1.00 97.38 213 GLY A C 1
ATOM 1675 O O . GLY A 1 213 ? -30.891 3.124 44.328 1.00 97.38 213 GLY A O 1
ATOM 1676 N N . ILE A 1 214 ? -29.528 2.626 42.612 1.00 97.50 214 ILE A N 1
ATOM 1677 C CA . ILE A 1 214 ? -29.251 4.010 42.177 1.00 97.50 214 ILE A CA 1
ATOM 1678 C C . ILE A 1 214 ? -29.579 4.192 40.687 1.00 97.50 214 ILE A C 1
ATOM 1680 O O . ILE A 1 214 ? -29.803 3.209 39.981 1.00 97.50 214 ILE A O 1
ATOM 1684 N N . SER A 1 215 ? -29.608 5.435 40.192 1.00 95.50 215 SER A N 1
ATOM 1685 C CA . SER A 1 215 ? -29.780 5.701 38.754 1.00 95.50 215 SER A CA 1
ATOM 1686 C C . SER A 1 215 ? -28.462 5.512 37.980 1.00 95.50 215 SER A C 1
ATOM 1688 O O . SER A 1 215 ? -27.387 5.618 38.578 1.00 95.50 215 SER A O 1
ATOM 1690 N N . PRO A 1 216 ? -28.506 5.264 36.656 1.00 93.50 216 PRO A N 1
ATOM 1691 C CA . PRO A 1 216 ? -27.312 5.245 35.806 1.00 93.50 216 PRO A CA 1
ATOM 1692 C C . PRO A 1 216 ? -26.461 6.520 35.908 1.00 93.50 216 PRO A C 1
ATOM 1694 O O . PRO A 1 216 ? -25.235 6.446 35.962 1.00 93.50 216 PRO A O 1
ATOM 1697 N N . GLU A 1 217 ? -27.098 7.690 35.992 1.00 95.00 217 GLU A N 1
ATOM 1698 C CA . GLU A 1 217 ? -26.416 8.979 36.136 1.00 95.00 217 GLU A CA 1
ATOM 1699 C C . GLU A 1 217 ? -25.711 9.095 37.486 1.00 95.00 217 GLU A C 1
ATOM 1701 O O . GLU A 1 217 ? -24.587 9.588 37.551 1.00 95.00 217 GLU A O 1
ATOM 1706 N N . GLU A 1 218 ? -26.348 8.637 38.566 1.00 95.75 218 GLU A N 1
ATOM 1707 C CA . GLU A 1 218 ? -25.725 8.641 39.890 1.00 95.75 218 GLU A CA 1
ATOM 1708 C C . GLU A 1 218 ? -24.580 7.627 39.968 1.00 95.75 218 GLU A C 1
ATOM 1710 O O . GLU A 1 218 ? -23.534 7.920 40.548 1.00 95.75 218 GLU A O 1
ATOM 1715 N N . LEU A 1 219 ? -24.720 6.475 39.302 1.00 96.50 219 LEU A N 1
ATOM 1716 C CA . LEU A 1 219 ? -23.628 5.520 39.154 1.00 96.50 219 LEU A CA 1
ATOM 1717 C C . LEU A 1 219 ? -22.428 6.179 38.461 1.00 96.50 219 LEU A C 1
ATOM 1719 O O . LEU A 1 219 ? -21.337 6.152 39.024 1.00 96.50 219 LEU A O 1
ATOM 1723 N N . TYR A 1 220 ? -22.634 6.852 37.324 1.00 95.44 220 TYR A N 1
ATOM 1724 C CA . TYR A 1 220 ? -21.583 7.621 36.650 1.00 95.44 220 TYR A CA 1
ATOM 1725 C C . TYR A 1 220 ? -20.939 8.661 37.573 1.00 95.44 220 TYR A C 1
ATOM 1727 O O . TYR A 1 220 ? -19.721 8.644 37.758 1.00 95.44 220 TYR A O 1
ATOM 1735 N N . ARG A 1 221 ? -21.743 9.535 38.199 1.00 95.44 221 ARG A N 1
ATOM 1736 C CA . ARG A 1 221 ? -21.239 10.593 39.091 1.00 95.44 221 ARG A CA 1
ATOM 1737 C C . ARG A 1 221 ? -20.407 10.027 40.231 1.00 95.44 221 ARG A C 1
ATOM 1739 O O . ARG A 1 221 ? -19.342 10.567 40.509 1.00 95.44 221 ARG A O 1
ATOM 1746 N N . SER A 1 222 ? -20.875 8.954 40.868 1.00 95.38 222 SER A N 1
ATOM 1747 C CA . SER A 1 222 ? -20.167 8.313 41.977 1.00 95.38 222 SER A CA 1
ATOM 1748 C C . SER A 1 222 ? -18.841 7.688 41.535 1.00 95.38 222 SER A C 1
ATOM 1750 O O . SER A 1 222 ? -17.858 7.792 42.261 1.00 95.38 222 SER A O 1
ATOM 1752 N N . THR A 1 223 ? -18.782 7.114 40.328 1.00 95.62 223 THR A N 1
ATOM 1753 C CA . THR A 1 223 ? -17.568 6.501 39.773 1.00 95.62 223 THR A CA 1
ATOM 1754 C C . THR A 1 223 ? -16.495 7.532 39.434 1.00 95.62 223 THR A C 1
ATOM 1756 O O . THR A 1 223 ? -15.315 7.270 39.647 1.00 95.62 223 THR A O 1
ATOM 1759 N N . VAL A 1 224 ? -16.875 8.704 38.913 1.00 95.81 224 VAL A N 1
ATOM 1760 C CA . VAL A 1 224 ? -15.906 9.727 38.472 1.00 95.81 224 VAL A CA 1
ATOM 1761 C C . 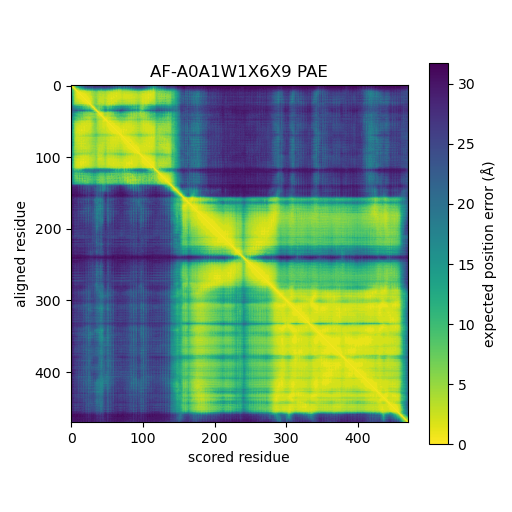VAL A 1 224 ? -15.704 10.873 39.468 1.00 95.81 224 VAL A C 1
ATOM 1763 O O . VAL A 1 224 ? -14.994 11.833 39.159 1.00 95.81 224 VAL A O 1
ATOM 1766 N N . LYS A 1 225 ? -16.325 10.798 40.653 1.00 92.56 225 LYS A N 1
ATOM 1767 C CA . LYS A 1 225 ? -16.350 11.877 41.655 1.00 92.56 225 LYS A CA 1
ATOM 1768 C C . LYS A 1 225 ? -14.952 12.354 42.047 1.00 92.56 225 LYS A C 1
ATOM 1770 O O . LYS A 1 225 ? -14.717 13.558 42.097 1.00 92.56 225 LYS A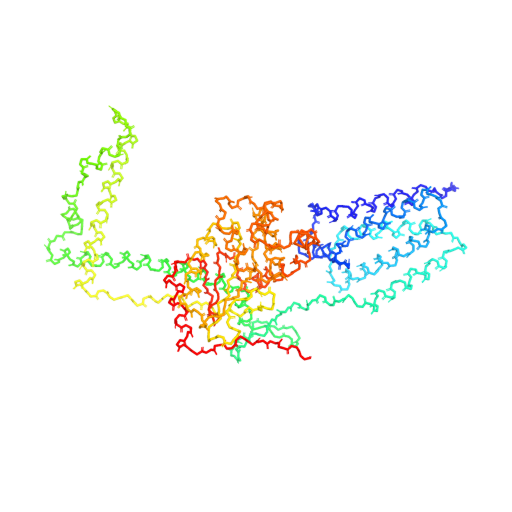 O 1
ATOM 1775 N N . ASP A 1 226 ? -14.045 11.412 42.280 1.00 91.25 226 ASP A N 1
ATOM 1776 C CA . ASP A 1 226 ? -12.709 11.685 42.817 1.00 91.25 226 ASP A CA 1
ATOM 1777 C C . ASP A 1 226 ? -11.655 11.891 41.712 1.00 91.25 226 ASP A C 1
ATOM 1779 O O . ASP A 1 226 ? -10.461 11.990 41.983 1.00 91.25 226 ASP A O 1
ATOM 1783 N N . VAL A 1 227 ? -12.084 11.971 40.445 1.00 92.38 227 VAL A N 1
ATOM 1784 C CA . VAL A 1 227 ? -11.189 12.200 39.308 1.00 92.38 227 VAL A CA 1
ATOM 1785 C C . VAL A 1 227 ? -10.856 13.686 39.206 1.00 92.38 227 VAL A C 1
ATOM 1787 O O . VAL A 1 227 ? -11.721 14.507 38.884 1.00 92.38 227 VAL A O 1
ATOM 1790 N N . THR A 1 228 ? -9.585 14.010 39.439 1.00 91.44 228 THR A N 1
ATOM 1791 C CA . THR A 1 228 ? -9.006 15.356 39.344 1.00 91.44 228 THR A CA 1
ATOM 1792 C C . THR A 1 228 ? -7.710 15.347 38.522 1.00 91.44 228 THR A C 1
ATOM 1794 O O . THR A 1 228 ? -7.117 14.290 38.265 1.00 91.44 228 THR A O 1
ATOM 1797 N N . LEU A 1 229 ? -7.280 16.529 38.069 1.00 87.81 229 LEU A N 1
ATOM 1798 C CA . LEU A 1 229 ? -5.963 16.712 37.455 1.00 87.81 229 LEU A CA 1
ATOM 1799 C C . LEU A 1 229 ? -4.888 16.824 38.543 1.00 87.81 229 LEU A C 1
ATOM 1801 O O . LEU A 1 229 ? -5.119 17.455 39.577 1.00 87.81 229 LEU A O 1
ATOM 1805 N N . THR A 1 230 ? -3.726 16.215 38.320 1.00 88.94 230 THR A N 1
ATOM 1806 C CA . THR A 1 230 ? -2.564 16.369 39.204 1.00 88.94 230 THR A CA 1
ATOM 1807 C C . THR A 1 230 ? -1.944 17.761 39.029 1.00 88.94 230 THR A C 1
ATOM 1809 O O . THR A 1 230 ? -2.136 18.390 37.986 1.00 88.94 230 THR A O 1
ATOM 1812 N N . PRO A 1 231 ? -1.178 18.265 40.015 1.00 85.12 231 PRO A N 1
ATOM 1813 C CA . PRO A 1 231 ? -0.421 19.509 39.859 1.00 85.12 231 PRO A CA 1
ATOM 1814 C C . PRO A 1 231 ? 0.463 19.514 38.606 1.00 85.12 231 PRO A C 1
ATOM 1816 O O . PRO A 1 231 ? 0.449 20.477 37.854 1.00 85.12 231 PRO A O 1
ATOM 1819 N N . GLU A 1 232 ? 1.127 18.395 38.322 1.00 83.81 232 GLU A N 1
ATOM 1820 C CA . GLU A 1 232 ? 1.984 18.213 37.145 1.00 83.81 232 GLU A CA 1
ATOM 1821 C C . GLU A 1 232 ? 1.200 18.306 35.824 1.00 83.81 232 GLU A C 1
ATOM 1823 O O . GLU A 1 232 ? 1.640 18.967 34.887 1.00 83.81 232 GLU A O 1
ATOM 1828 N N . GLU A 1 233 ? 0.016 17.684 35.751 1.00 83.88 233 GLU A N 1
ATOM 1829 C CA . GLU A 1 233 ? -0.880 17.778 34.589 1.00 83.88 233 GLU A CA 1
ATOM 1830 C C . GLU A 1 233 ? -1.400 19.212 34.409 1.00 83.88 233 GLU A C 1
ATOM 1832 O O . GLU A 1 233 ? -1.487 19.709 33.288 1.00 83.88 233 GLU A O 1
ATOM 1837 N N . MET A 1 234 ? -1.734 19.898 35.505 1.00 79.69 234 MET A N 1
ATOM 1838 C CA . MET A 1 234 ? -2.182 21.290 35.453 1.00 79.69 234 MET A CA 1
ATOM 1839 C C . MET A 1 234 ? -1.073 22.232 34.990 1.00 79.69 234 MET A C 1
ATOM 1841 O O . MET A 1 234 ? -1.362 23.128 34.198 1.00 79.69 234 MET A O 1
ATOM 1845 N N . ASP A 1 235 ? 0.158 22.025 35.460 1.00 80.44 235 ASP A N 1
ATOM 1846 C CA . ASP A 1 235 ? 1.330 22.823 35.102 1.00 80.44 235 ASP A CA 1
ATOM 1847 C C . ASP A 1 235 ? 1.703 22.620 33.631 1.00 80.44 235 ASP A C 1
ATOM 1849 O O . ASP A 1 235 ? 1.904 23.600 32.916 1.00 80.44 235 ASP A O 1
ATOM 1853 N N . PHE A 1 236 ? 1.683 21.373 33.143 1.00 78.25 236 PHE A N 1
ATOM 1854 C CA . PHE A 1 236 ? 1.902 21.048 31.728 1.00 78.25 236 PHE A CA 1
ATOM 1855 C C . PHE A 1 236 ? 0.924 21.777 30.792 1.00 78.25 236 PHE A C 1
ATOM 1857 O O . PHE A 1 236 ? 1.308 22.215 29.709 1.00 78.25 236 PHE A O 1
ATOM 1864 N N . LEU A 1 237 ? -0.332 21.941 31.217 1.00 75.44 237 LEU A N 1
ATOM 1865 C CA . LEU A 1 237 ? -1.384 22.607 30.442 1.00 75.44 237 LEU A CA 1
ATOM 1866 C C . LEU A 1 237 ? -1.349 24.144 30.527 1.00 75.44 237 LEU A C 1
ATOM 1868 O O . LEU A 1 237 ? -2.183 24.789 29.902 1.00 75.44 237 LEU A O 1
ATOM 1872 N N . THR A 1 238 ? -0.422 24.742 31.286 1.00 70.31 238 THR A N 1
ATOM 1873 C CA . THR A 1 238 ? -0.251 26.206 31.378 1.00 70.31 238 THR A CA 1
ATOM 1874 C C . THR A 1 238 ? 1.097 26.607 30.785 1.00 70.31 238 THR A C 1
ATOM 1876 O O . THR A 1 238 ? 2.115 26.665 31.473 1.00 70.31 238 THR A O 1
ATOM 1879 N N . ALA A 1 239 ? 1.125 26.905 29.486 1.00 61.88 239 ALA A N 1
ATOM 1880 C CA . ALA A 1 239 ? 2.328 27.377 28.804 1.00 61.88 239 ALA A CA 1
ATOM 1881 C C . ALA A 1 239 ? 2.523 28.892 29.014 1.00 61.88 239 ALA A C 1
ATOM 1883 O O . ALA A 1 239 ? 2.352 29.697 28.102 1.00 61.88 239 ALA A O 1
ATOM 1884 N N . GLY A 1 240 ? 2.890 29.300 30.231 1.00 58.69 240 GLY A N 1
ATOM 1885 C CA . GLY A 1 240 ? 3.250 30.687 30.541 1.00 58.69 240 GLY A CA 1
ATOM 1886 C C . GLY A 1 240 ? 2.737 31.174 31.894 1.00 58.69 240 GLY A C 1
ATOM 1887 O O . GLY A 1 240 ? 1.744 30.692 32.424 1.00 58.69 240 GLY A O 1
ATOM 1888 N N . ASN A 1 241 ? 3.416 32.176 32.460 1.00 58.00 241 ASN A N 1
ATOM 1889 C CA . ASN A 1 241 ? 3.195 32.685 33.824 1.00 58.00 241 ASN A CA 1
ATOM 1890 C C . ASN A 1 241 ? 1.822 33.364 34.076 1.00 58.00 241 ASN A C 1
ATOM 1892 O O . ASN A 1 241 ? 1.648 34.001 35.117 1.00 58.00 241 ASN A O 1
ATOM 1896 N N . ARG A 1 242 ? 0.842 33.263 33.162 1.00 60.09 242 ARG A N 1
ATOM 1897 C CA . ARG A 1 242 ? -0.560 33.658 33.390 1.00 60.09 242 ARG A CA 1
ATOM 1898 C C . ARG A 1 242 ? -1.521 32.710 32.659 1.00 60.09 242 ARG A C 1
ATOM 1900 O O . ARG A 1 242 ? -1.333 32.538 31.460 1.00 60.09 242 ARG A O 1
ATOM 1907 N N . PRO A 1 243 ? -2.566 32.184 33.332 1.00 61.59 243 PRO A N 1
ATOM 1908 C CA . PRO A 1 243 ? -3.578 31.358 32.683 1.00 61.59 243 PRO A CA 1
ATOM 1909 C C . PRO A 1 243 ? -4.328 32.157 31.611 1.00 61.59 243 PRO A C 1
ATOM 1911 O O . PRO A 1 243 ? -4.874 33.224 31.905 1.00 61.59 243 PRO A O 1
ATOM 1914 N N . SER A 1 244 ? -4.359 31.637 30.390 1.00 70.06 244 SER A N 1
ATOM 1915 C CA . SER A 1 244 ? -5.193 32.125 29.289 1.00 70.06 244 SER A CA 1
ATOM 1916 C C . SER A 1 244 ? -6.569 31.429 29.275 1.00 70.06 244 SER A C 1
ATOM 1918 O O . SER A 1 244 ? -6.774 30.414 29.944 1.00 70.06 244 SER A O 1
ATOM 1920 N N . GLU A 1 245 ? -7.540 31.949 28.511 1.00 73.75 245 GLU A N 1
ATOM 1921 C CA . GLU A 1 245 ? -8.815 31.237 28.272 1.00 73.75 245 GLU A CA 1
ATOM 1922 C C . GLU A 1 245 ? -8.608 29.883 27.560 1.00 73.75 245 GLU A C 1
ATOM 1924 O O . GLU A 1 245 ? -9.365 28.931 27.781 1.00 73.75 245 GLU A O 1
ATOM 1929 N N . GLU A 1 246 ? -7.557 29.776 26.744 1.00 77.00 246 GLU A N 1
ATOM 1930 C CA . GLU A 1 246 ? -7.164 28.546 26.054 1.00 77.00 246 GLU A CA 1
ATOM 1931 C C . GLU A 1 246 ? -6.711 27.473 27.061 1.00 77.00 246 GLU A C 1
ATOM 1933 O O . GLU A 1 246 ? -7.190 26.338 27.011 1.00 77.00 246 GLU A O 1
ATOM 1938 N N . ASP A 1 247 ? -5.928 27.857 28.077 1.00 75.69 247 ASP A N 1
ATOM 1939 C CA . ASP A 1 247 ? -5.469 26.950 29.142 1.00 75.69 247 ASP A CA 1
ATOM 1940 C C . ASP A 1 247 ? -6.638 26.394 29.972 1.00 75.69 247 ASP A C 1
ATOM 1942 O O . ASP A 1 247 ? -6.644 25.227 30.373 1.00 75.69 247 ASP A O 1
ATOM 1946 N N . HIS A 1 248 ? -7.667 27.210 30.232 1.00 79.12 248 HIS A N 1
ATOM 1947 C CA . HIS A 1 248 ? -8.860 26.747 30.945 1.00 79.12 248 HIS A CA 1
ATOM 1948 C C . HIS A 1 248 ? -9.632 25.701 30.128 1.00 79.12 248 HIS A C 1
ATOM 1950 O O . HIS A 1 248 ? -10.081 24.690 30.674 1.00 79.12 248 HIS A O 1
ATOM 1956 N N . THR A 1 249 ? -9.755 25.914 28.817 1.00 84.31 249 THR A N 1
ATOM 1957 C CA . THR A 1 249 ? -10.429 24.978 27.906 1.00 84.31 249 THR A CA 1
ATOM 1958 C C . THR A 1 249 ? -9.690 23.641 27.848 1.00 84.31 249 THR A C 1
ATOM 1960 O O . THR A 1 249 ? -10.316 22.590 28.000 1.00 84.31 249 THR A O 1
ATOM 1963 N N . LEU A 1 250 ? -8.359 23.675 27.739 1.00 85.31 250 LEU A N 1
ATOM 1964 C CA . LEU A 1 250 ? -7.514 22.479 27.742 1.00 85.31 250 LEU A CA 1
ATOM 1965 C C . LEU A 1 250 ? -7.613 21.697 29.060 1.00 85.31 250 LEU A C 1
ATOM 1967 O O . LEU A 1 250 ? -7.735 20.474 29.042 1.00 85.31 250 LEU A O 1
ATOM 1971 N N . ARG A 1 251 ? -7.646 22.384 30.209 1.00 86.06 251 ARG A N 1
ATOM 1972 C CA . ARG A 1 251 ? -7.844 21.746 31.526 1.00 86.06 251 ARG A CA 1
ATOM 1973 C C . ARG A 1 251 ? -9.206 21.070 31.649 1.00 86.06 251 ARG A C 1
ATOM 1975 O O . ARG A 1 251 ? -9.291 19.950 32.151 1.00 86.06 251 ARG A O 1
ATOM 1982 N N . VAL A 1 252 ? -10.274 21.720 31.186 1.00 88.31 252 VAL A N 1
ATOM 1983 C CA . VAL A 1 252 ? -11.615 21.115 31.179 1.00 88.31 252 VAL A CA 1
ATOM 1984 C C . VAL A 1 252 ? -11.640 19.885 30.271 1.00 88.31 252 VAL A C 1
ATOM 1986 O O . VAL A 1 252 ? -12.141 18.843 30.692 1.00 88.31 252 VAL A O 1
ATOM 1989 N N . GLN A 1 253 ? -11.065 19.969 29.070 1.00 90.38 253 GLN A N 1
ATOM 1990 C CA . GLN A 1 253 ? -10.996 18.841 28.143 1.00 90.38 253 GLN A CA 1
ATOM 1991 C C . GLN A 1 253 ? -10.204 17.666 28.732 1.00 90.38 253 GLN A C 1
ATOM 1993 O O . GLN A 1 253 ? -10.721 16.551 28.769 1.00 90.38 253 GLN A O 1
ATOM 1998 N N . ALA A 1 254 ? -9.012 17.916 29.279 1.00 90.06 254 ALA A N 1
ATOM 1999 C CA . ALA A 1 254 ? -8.188 16.886 29.908 1.00 90.06 254 ALA A CA 1
ATOM 2000 C C . ALA A 1 254 ? -8.913 16.204 31.081 1.00 90.06 254 ALA A C 1
ATOM 2002 O O . ALA A 1 254 ? -8.879 14.980 31.223 1.00 90.06 254 ALA A O 1
ATOM 2003 N N . LEU A 1 255 ? -9.635 16.974 31.905 1.00 91.38 255 LEU A N 1
ATOM 2004 C CA . LEU A 1 255 ? -10.442 16.416 32.988 1.00 91.38 255 LEU A CA 1
ATOM 2005 C C . LEU A 1 255 ? -11.580 15.528 32.458 1.00 91.38 255 LEU A C 1
ATOM 2007 O O . LEU A 1 255 ? -11.840 14.464 33.024 1.00 91.38 255 LEU A O 1
ATOM 2011 N N . LEU A 1 256 ? -12.265 15.946 31.389 1.00 92.69 256 LEU A N 1
ATOM 2012 C CA . LEU A 1 256 ? -13.326 15.157 30.757 1.00 92.69 256 LEU A CA 1
ATOM 2013 C C . LEU A 1 256 ? -12.783 13.854 30.159 1.00 92.69 256 LEU A C 1
ATOM 2015 O O . LEU A 1 256 ? -13.371 12.798 30.391 1.00 92.69 256 LEU A O 1
ATOM 2019 N N . GLU A 1 257 ? -11.643 13.901 29.471 1.00 93.50 257 GLU A N 1
ATOM 2020 C CA . GLU A 1 257 ? -10.963 12.721 28.924 1.00 93.50 257 GLU A CA 1
ATOM 2021 C C . GLU A 1 257 ? -10.546 11.749 30.037 1.00 93.50 257 GLU A C 1
ATOM 2023 O O . GLU A 1 257 ? -10.798 10.544 29.944 1.00 93.50 257 GLU A O 1
ATOM 2028 N N . LYS A 1 258 ? -10.002 12.264 31.147 1.00 94.44 258 LYS A N 1
ATOM 2029 C CA . LYS A 1 258 ? -9.627 11.457 32.318 1.00 94.44 258 LYS A CA 1
ATOM 2030 C C . LYS A 1 258 ? -10.842 10.786 32.963 1.00 94.44 258 LYS A C 1
ATOM 2032 O O . LYS A 1 258 ? -10.802 9.596 33.275 1.00 94.44 258 LYS A O 1
ATOM 2037 N N . ARG A 1 259 ? -11.955 11.514 33.113 1.00 96.38 259 ARG A N 1
ATOM 2038 C CA . ARG A 1 259 ? -13.228 10.955 33.605 1.00 96.38 259 ARG A CA 1
ATOM 2039 C C . ARG A 1 259 ? -13.777 9.884 32.669 1.00 96.38 259 ARG A C 1
ATOM 2041 O O . ARG A 1 259 ? -14.190 8.827 33.140 1.00 96.38 259 ARG A O 1
ATOM 2048 N N . GLN A 1 260 ? -13.741 10.124 31.360 1.00 94.69 260 GLN A N 1
ATOM 2049 C CA . GLN A 1 260 ? -14.166 9.156 30.352 1.00 94.69 260 GLN A CA 1
ATOM 2050 C C . GLN A 1 260 ? -13.303 7.888 30.391 1.00 94.69 260 GLN A C 1
ATOM 2052 O O . GLN A 1 260 ? -13.831 6.784 30.259 1.00 94.69 260 GLN A O 1
ATOM 2057 N N . HIS A 1 261 ? -11.996 8.021 30.623 1.00 95.75 261 HIS A N 1
ATOM 2058 C CA . HIS A 1 261 ? -11.093 6.884 30.773 1.00 95.75 261 HIS A CA 1
ATOM 2059 C C . HIS A 1 261 ? -11.449 6.021 31.991 1.00 95.75 261 HIS A C 1
ATOM 2061 O O . HIS A 1 261 ? -11.619 4.809 31.853 1.00 95.75 261 HIS A O 1
ATOM 2067 N N . VAL A 1 262 ? -11.637 6.640 33.163 1.00 96.56 262 VAL A N 1
ATOM 2068 C CA . VAL A 1 262 ? -12.055 5.942 34.394 1.00 96.56 262 VAL A CA 1
ATOM 2069 C C . VAL A 1 262 ? -13.418 5.273 34.212 1.00 96.56 262 VAL A C 1
ATOM 2071 O O . VAL A 1 262 ? -13.604 4.118 34.596 1.00 96.56 262 VAL A O 1
ATOM 2074 N N . TRP A 1 263 ? -14.365 5.959 33.568 1.00 96.81 263 TRP A N 1
ATOM 2075 C CA . TRP A 1 263 ? -15.668 5.384 33.248 1.00 96.81 263 TRP A CA 1
ATOM 2076 C C . TRP A 1 263 ? -15.552 4.158 32.338 1.00 96.81 263 TRP A C 1
ATOM 2078 O O . TRP A 1 263 ? -16.136 3.117 32.631 1.00 96.81 263 TRP A O 1
ATOM 2088 N N . LYS A 1 264 ? -14.742 4.237 31.278 1.00 95.50 264 LYS A N 1
ATOM 2089 C CA . LYS A 1 264 ? -14.508 3.120 30.358 1.00 95.50 264 LYS A CA 1
ATOM 2090 C C . LYS A 1 264 ? -13.903 1.908 31.071 1.00 95.50 264 LYS A C 1
ATOM 2092 O O . LYS A 1 264 ? -14.339 0.786 30.829 1.00 95.50 264 LYS A O 1
ATOM 2097 N N . GLN A 1 265 ? -12.941 2.120 31.971 1.00 96.38 265 GLN A N 1
ATOM 2098 C CA . GLN A 1 265 ? -12.370 1.052 32.803 1.00 96.38 265 GLN A CA 1
ATOM 2099 C C . GLN A 1 265 ? -13.429 0.417 33.714 1.00 96.38 265 GLN A C 1
ATOM 2101 O O . GLN A 1 265 ? -13.507 -0.806 33.829 1.00 96.38 265 GLN A O 1
ATOM 2106 N N . PHE A 1 266 ? -14.286 1.238 34.325 1.00 97.44 266 PHE A N 1
ATOM 2107 C CA . PHE A 1 266 ? -15.391 0.751 35.141 1.00 97.44 266 PHE A CA 1
ATOM 2108 C C . PHE A 1 266 ? -16.385 -0.086 34.321 1.00 97.44 266 PHE A C 1
ATOM 2110 O O . PHE A 1 266 ? -16.683 -1.213 34.713 1.00 97.44 266 PHE A O 1
ATOM 2117 N N . VAL A 1 267 ? -16.846 0.402 33.166 1.00 96.75 267 VAL A N 1
ATOM 2118 C CA . VAL A 1 267 ? -17.742 -0.340 32.257 1.00 96.75 267 VAL A CA 1
ATOM 2119 C C . VAL A 1 267 ? -17.106 -1.655 31.806 1.00 96.75 267 VAL A C 1
ATOM 2121 O O . VAL A 1 267 ? -17.771 -2.689 31.816 1.00 96.75 267 VAL A O 1
ATOM 2124 N N . GLN A 1 268 ? -15.808 -1.657 31.496 1.00 95.81 268 GLN A N 1
ATOM 2125 C CA . GLN A 1 268 ? -15.083 -2.875 31.137 1.00 95.81 268 GLN A CA 1
ATOM 2126 C C . GLN A 1 268 ? -15.100 -3.909 32.276 1.00 95.81 268 GLN A C 1
ATOM 2128 O O . GLN A 1 268 ? -15.353 -5.087 32.033 1.00 95.81 268 GLN A O 1
ATOM 2133 N N . SER A 1 269 ? -14.940 -3.477 33.532 1.00 97.19 269 SER A N 1
ATOM 2134 C CA . SER A 1 269 ? -15.078 -4.379 34.686 1.00 97.19 269 SER A CA 1
ATOM 2135 C C . SER A 1 269 ? -16.492 -4.971 34.817 1.00 97.19 269 SER A C 1
ATOM 2137 O O . SER A 1 269 ? -16.668 -6.085 35.316 1.00 97.19 269 SER A O 1
ATOM 2139 N N . LEU A 1 270 ? -17.521 -4.254 34.344 1.00 97.50 270 LEU A N 1
ATOM 2140 C CA . LEU A 1 270 ? -18.889 -4.772 34.296 1.00 97.50 270 LEU A CA 1
ATOM 2141 C C . LEU A 1 270 ? -19.063 -5.807 33.184 1.00 97.50 270 LEU A C 1
ATOM 2143 O O . LEU A 1 270 ? -19.807 -6.766 33.382 1.00 97.50 270 LEU A O 1
ATOM 2147 N N . TYR A 1 271 ? -18.375 -5.657 32.050 1.00 96.56 271 TYR A N 1
ATOM 2148 C CA . TYR A 1 271 ? -18.387 -6.669 30.989 1.00 96.56 271 TYR A CA 1
ATOM 2149 C C . TYR A 1 271 ? -17.852 -8.003 31.505 1.00 96.56 271 TYR A C 1
ATOM 2151 O O . TYR A 1 271 ? -18.485 -9.035 31.290 1.00 96.56 271 TYR A O 1
ATOM 2159 N N . GLU A 1 272 ? -16.749 -7.974 32.255 1.00 94.88 272 GLU A N 1
ATOM 2160 C CA . GLU A 1 272 ? -16.179 -9.162 32.899 1.00 94.88 272 GLU A CA 1
ATOM 2161 C C . GLU A 1 272 ? -17.133 -9.748 33.947 1.00 94.88 272 GLU A C 1
ATOM 2163 O O . GLU A 1 272 ? -17.427 -10.942 33.925 1.00 94.88 272 GLU A O 1
ATOM 2168 N N . ARG A 1 273 ? -17.694 -8.906 34.827 1.00 96.44 273 ARG A N 1
ATOM 2169 C CA . ARG A 1 273 ? -18.645 -9.337 35.867 1.00 96.44 273 ARG A CA 1
ATOM 2170 C C . ARG A 1 273 ? -19.889 -10.015 35.299 1.00 96.44 273 ARG A C 1
ATOM 2172 O O . ARG A 1 273 ? -20.395 -10.960 35.901 1.00 96.44 273 ARG A O 1
ATOM 2179 N N . TYR A 1 274 ? -20.429 -9.479 34.209 1.00 96.88 274 TYR A N 1
ATOM 2180 C CA . TYR A 1 274 ? -21.668 -9.963 33.605 1.00 96.88 274 TYR A CA 1
ATOM 2181 C C . TYR A 1 274 ? -21.443 -10.965 32.470 1.00 96.88 274 TYR A C 1
ATOM 2183 O O . TYR A 1 274 ? -22.427 -11.394 31.871 1.00 96.88 274 TYR A O 1
ATOM 2191 N N . GLY A 1 275 ? -20.193 -11.355 32.197 1.00 95.56 275 GLY A N 1
ATOM 2192 C CA . GLY A 1 275 ? -19.865 -12.344 31.171 1.00 95.56 275 GLY A CA 1
ATOM 2193 C C . GLY A 1 275 ? -20.309 -11.910 29.775 1.00 95.56 275 GLY A C 1
ATOM 2194 O O . GLY A 1 275 ? -20.970 -12.670 29.074 1.00 95.56 275 GLY A O 1
ATOM 2195 N N . VAL A 1 276 ? -20.021 -10.665 29.387 1.00 95.19 276 VAL A N 1
ATOM 2196 C CA . VAL A 1 276 ? -20.396 -10.150 28.064 1.00 95.19 276 VAL A CA 1
ATOM 2197 C C . VAL A 1 276 ? -19.575 -10.847 26.979 1.00 95.19 276 VAL A C 1
ATOM 2199 O O . VAL A 1 276 ? -18.371 -10.625 26.858 1.00 95.19 276 VAL A O 1
ATOM 2202 N N . GLU A 1 277 ? -20.249 -11.635 26.145 1.00 94.62 277 GLU A N 1
ATOM 2203 C CA . GLU A 1 277 ? -19.674 -12.275 24.962 1.00 94.62 277 GLU A CA 1
ATOM 2204 C C . GLU A 1 277 ? -20.128 -11.558 23.683 1.00 94.62 277 GLU A C 1
ATOM 2206 O O . GLU A 1 277 ? -21.308 -11.263 23.484 1.00 94.62 277 GLU A O 1
ATOM 2211 N N . ILE A 1 278 ? -19.179 -11.251 22.796 1.00 92.75 278 ILE A N 1
ATOM 2212 C CA . ILE A 1 278 ? -19.442 -10.564 21.526 1.00 92.75 278 ILE A CA 1
ATOM 2213 C C . ILE A 1 278 ? -19.243 -11.553 20.379 1.00 92.75 278 ILE A C 1
ATOM 2215 O O . ILE A 1 278 ? -18.121 -11.949 20.081 1.00 92.75 278 ILE A O 1
ATOM 2219 N N . HIS A 1 279 ? -20.330 -11.892 19.684 1.00 93.44 279 HIS A N 1
ATOM 2220 C CA . HIS A 1 279 ? -20.307 -12.793 18.521 1.00 93.44 279 HIS A CA 1
ATOM 2221 C C . HIS A 1 279 ? -20.309 -12.059 17.169 1.00 93.44 279 HIS A C 1
ATOM 2223 O O . HIS A 1 279 ? -20.476 -12.676 16.115 1.00 93.44 279 HIS A O 1
ATOM 2229 N N . LEU A 1 280 ? -20.138 -10.732 17.172 1.00 90.31 280 LEU A N 1
ATOM 2230 C CA . LEU A 1 280 ? -20.032 -9.953 15.941 1.00 90.31 280 LEU A CA 1
ATOM 2231 C C . LEU A 1 280 ? -18.725 -10.317 15.223 1.00 90.31 280 LEU A C 1
ATOM 2233 O O . LEU A 1 280 ? -17.643 -9.932 15.656 1.00 90.31 280 LEU A O 1
ATOM 2237 N N . SER A 1 281 ? -18.836 -11.068 14.130 1.00 88.69 281 SER A N 1
ATOM 2238 C CA . SER A 1 281 ? -17.680 -11.517 13.354 1.00 88.69 281 SER A CA 1
ATOM 2239 C C . SER A 1 281 ? -17.118 -10.389 12.488 1.00 88.69 281 SER A C 1
ATOM 2241 O O . SER A 1 281 ? -17.875 -9.628 11.883 1.00 88.69 281 SER A O 1
ATOM 2243 N N . ASN A 1 282 ? -15.791 -10.303 12.411 1.00 85.88 282 ASN A N 1
ATOM 2244 C CA . ASN A 1 282 ? -15.097 -9.423 11.473 1.00 85.88 282 ASN A CA 1
ATOM 2245 C C . ASN A 1 282 ? -15.356 -9.908 10.032 1.00 85.88 282 ASN A C 1
ATOM 2247 O O . ASN A 1 282 ? -15.366 -11.128 9.824 1.00 85.88 282 ASN A O 1
ATOM 2251 N N . PRO A 1 283 ? -15.558 -9.021 9.042 1.00 86.75 283 PRO A N 1
ATOM 2252 C CA . PRO A 1 283 ? -15.577 -9.415 7.638 1.00 86.75 283 PRO A CA 1
ATOM 2253 C C . PRO A 1 283 ? -14.353 -10.244 7.252 1.00 86.75 283 PRO A C 1
ATOM 2255 O O . PRO A 1 283 ? -13.235 -10.016 7.725 1.00 86.75 283 PRO A O 1
ATOM 2258 N N . ALA A 1 284 ? -14.582 -11.229 6.386 1.00 84.06 284 ALA A N 1
ATOM 2259 C CA . ALA A 1 284 ? -13.512 -12.049 5.853 1.00 84.06 284 ALA A CA 1
ATOM 2260 C C . ALA A 1 284 ? -12.643 -11.205 4.915 1.00 84.06 284 ALA A C 1
ATOM 2262 O O . ALA A 1 284 ? -13.150 -10.482 4.064 1.00 84.06 284 ALA A O 1
ATOM 2263 N N . GLN A 1 285 ? -11.324 -11.321 5.053 1.00 84.31 285 GLN A N 1
ATOM 2264 C CA . GLN A 1 285 ? -10.409 -10.737 4.078 1.00 84.31 285 GLN A CA 1
ATOM 2265 C C . GLN A 1 285 ? -10.638 -11.386 2.709 1.00 84.31 285 GLN A C 1
ATOM 2267 O O . GLN A 1 285 ? -10.730 -12.621 2.641 1.00 84.31 285 GLN A O 1
ATOM 2272 N N . PRO A 1 286 ? -10.709 -10.593 1.629 1.00 84.81 286 PRO A N 1
ATOM 2273 C CA . PRO A 1 286 ? -10.955 -11.139 0.312 1.00 84.81 286 PRO A CA 1
ATOM 2274 C C . PRO A 1 286 ? -9.745 -11.939 -0.168 1.00 84.81 286 PRO A C 1
ATOM 2276 O O . PRO A 1 286 ? -8.591 -11.640 0.156 1.00 84.81 286 PRO A O 1
ATOM 2279 N N . MET A 1 287 ? -10.034 -12.967 -0.963 1.00 82.62 287 MET A N 1
ATOM 2280 C CA . MET A 1 287 ? -9.015 -13.739 -1.660 1.00 82.62 287 MET A CA 1
ATOM 2281 C C . MET A 1 287 ? -8.732 -13.076 -3.008 1.00 82.62 287 MET A C 1
ATOM 2283 O O . MET A 1 287 ? -9.619 -12.976 -3.851 1.00 82.62 287 MET A O 1
ATOM 2287 N N . VAL A 1 288 ? -7.498 -12.633 -3.211 1.00 83.56 288 VAL A N 1
ATOM 2288 C CA . VAL A 1 288 ? -7.018 -11.968 -4.418 1.00 83.56 288 VAL A CA 1
ATOM 2289 C C . VAL A 1 288 ? -5.777 -12.691 -4.920 1.00 83.56 288 VAL A C 1
ATOM 2291 O O . VAL A 1 288 ? -4.802 -12.869 -4.194 1.00 83.56 288 VAL A O 1
ATOM 2294 N N . ILE A 1 289 ? -5.815 -13.106 -6.182 1.00 84.50 289 ILE A N 1
ATOM 2295 C CA . ILE A 1 289 ? -4.674 -13.702 -6.878 1.00 84.50 289 ILE A CA 1
ATOM 2296 C C . ILE A 1 289 ? -4.105 -12.641 -7.809 1.00 84.50 289 ILE A C 1
ATOM 2298 O O . ILE A 1 289 ? -4.825 -12.159 -8.689 1.00 84.50 289 ILE A O 1
ATOM 2302 N N . VAL A 1 290 ? -2.832 -12.315 -7.609 1.00 86.00 290 VAL A N 1
ATOM 2303 C CA . VAL A 1 290 ? -2.064 -11.380 -8.436 1.00 86.00 290 VAL A CA 1
ATOM 2304 C C . VAL A 1 290 ? -1.065 -12.125 -9.314 1.00 86.00 290 VAL A C 1
ATOM 2306 O O . VAL A 1 290 ? -0.518 -13.145 -8.895 1.00 86.00 290 VAL A O 1
ATOM 2309 N N . ASP A 1 291 ? -0.821 -11.618 -10.516 1.00 88.12 291 ASP A N 1
ATOM 2310 C CA . ASP A 1 291 ? 0.334 -12.003 -11.319 1.00 88.12 291 ASP A CA 1
ATOM 2311 C C . ASP A 1 291 ? 1.597 -11.345 -10.749 1.00 88.12 291 ASP A C 1
ATOM 2313 O O . ASP A 1 291 ? 1.679 -10.127 -10.598 1.00 88.12 291 ASP A O 1
ATOM 2317 N N . THR A 1 292 ? 2.580 -12.167 -10.393 1.00 91.88 292 THR A N 1
ATOM 2318 C CA . THR A 1 292 ? 3.833 -11.739 -9.766 1.00 91.88 292 THR A CA 1
ATOM 2319 C C . THR A 1 292 ? 5.025 -11.783 -10.718 1.00 91.88 292 THR A C 1
ATOM 2321 O O . THR A 1 292 ? 6.155 -11.657 -10.253 1.00 91.88 292 THR A O 1
ATOM 2324 N N . GLN A 1 293 ? 4.818 -12.000 -12.023 1.00 90.69 293 GLN A N 1
ATOM 2325 C CA . GLN A 1 293 ? 5.912 -12.129 -12.998 1.00 90.69 293 GLN A CA 1
ATOM 2326 C C . GLN A 1 293 ? 6.853 -10.922 -13.011 1.00 90.69 293 GLN A C 1
ATOM 2328 O O . GLN A 1 293 ? 8.069 -11.096 -13.022 1.00 90.69 293 GLN A O 1
ATOM 2333 N N . GLU A 1 294 ? 6.299 -9.713 -12.931 1.00 91.81 294 GLU A N 1
ATOM 2334 C CA . GLU A 1 294 ? 7.072 -8.467 -12.886 1.00 91.81 294 GLU A CA 1
ATOM 2335 C C . GLU A 1 294 ? 7.471 -8.053 -11.457 1.00 91.81 294 GLU A C 1
ATOM 2337 O O . GLU A 1 294 ? 8.010 -6.963 -11.237 1.00 91.81 294 GLU A O 1
ATOM 2342 N N . GLY A 1 295 ? 7.239 -8.917 -10.467 1.00 93.38 295 GLY A N 1
ATOM 2343 C CA . GLY A 1 295 ? 7.591 -8.691 -9.071 1.00 93.38 295 GLY A CA 1
ATOM 2344 C C . GLY A 1 295 ? 9.059 -8.983 -8.758 1.00 93.38 295 GLY A C 1
ATOM 2345 O O . GLY A 1 295 ? 9.664 -9.927 -9.266 1.00 93.38 295 GLY A O 1
ATOM 2346 N N . LEU A 1 296 ? 9.640 -8.204 -7.846 1.00 96.06 296 LEU A N 1
ATOM 2347 C CA . LEU A 1 296 ? 11.003 -8.417 -7.358 1.00 96.06 296 LEU A CA 1
ATOM 2348 C C . LEU A 1 296 ? 10.971 -9.363 -6.154 1.00 96.06 296 LEU A C 1
ATOM 2350 O O . LEU A 1 296 ? 10.531 -8.989 -5.066 1.00 96.06 296 LEU A O 1
ATOM 2354 N N . SER A 1 297 ? 11.416 -10.602 -6.362 1.00 93.94 297 SER A N 1
ATOM 2355 C CA . SER A 1 297 ? 11.355 -11.661 -5.349 1.00 93.94 297 SER A CA 1
ATOM 2356 C C . SER A 1 297 ? 12.574 -11.690 -4.420 1.00 93.94 297 SER A C 1
ATOM 2358 O O . SER A 1 297 ? 13.703 -11.440 -4.839 1.00 93.94 297 SER A O 1
ATOM 2360 N N . ALA A 1 298 ? 12.353 -12.073 -3.165 1.00 91.94 298 ALA A N 1
ATOM 2361 C CA . ALA A 1 298 ? 13.368 -12.368 -2.163 1.00 91.94 298 ALA A CA 1
ATOM 2362 C C . ALA A 1 298 ? 12.964 -13.593 -1.328 1.00 91.94 298 ALA A C 1
ATOM 2364 O O . ALA A 1 298 ? 11.807 -13.738 -0.942 1.00 91.94 298 ALA A O 1
ATOM 2365 N N . GLY A 1 299 ? 13.933 -14.456 -1.020 1.00 89.50 299 GLY A N 1
ATOM 2366 C CA . GLY A 1 299 ? 13.689 -15.746 -0.367 1.00 89.50 299 GLY A CA 1
ATOM 2367 C C . GLY A 1 299 ? 13.467 -16.896 -1.364 1.00 89.50 299 GLY A C 1
ATOM 2368 O O . GLY A 1 299 ? 13.558 -16.688 -2.577 1.00 89.50 299 GLY A O 1
ATOM 2369 N N . PRO A 1 300 ? 13.237 -18.126 -0.871 1.00 91.31 300 PRO A N 1
ATOM 2370 C CA . PRO A 1 300 ? 13.110 -19.311 -1.718 1.00 91.31 300 PRO A CA 1
ATOM 2371 C C . PRO A 1 300 ? 11.828 -19.279 -2.565 1.00 91.31 300 PRO A C 1
ATOM 2373 O O . PRO A 1 300 ? 10.764 -18.988 -2.021 1.00 91.31 300 PRO A O 1
ATOM 2376 N N . PRO A 1 301 ? 11.883 -19.614 -3.866 1.00 88.62 301 PRO A N 1
ATOM 2377 C CA . PRO A 1 301 ? 10.706 -19.614 -4.744 1.00 88.62 301 PRO A CA 1
ATOM 2378 C C . PRO A 1 301 ? 9.684 -20.715 -4.411 1.00 88.62 301 PRO A C 1
ATOM 2380 O O . PRO A 1 301 ? 8.552 -20.676 -4.877 1.00 88.62 301 PRO A O 1
ATOM 2383 N N . ASP A 1 302 ? 10.084 -21.717 -3.630 1.00 87.50 302 ASP A N 1
ATOM 2384 C CA . ASP A 1 302 ? 9.273 -22.846 -3.175 1.00 87.50 302 ASP A CA 1
ATOM 2385 C C . ASP A 1 302 ? 8.857 -22.725 -1.699 1.00 87.50 302 ASP A C 1
ATOM 2387 O O . ASP A 1 302 ? 8.381 -23.692 -1.098 1.00 87.50 302 ASP A O 1
ATOM 2391 N N . ALA A 1 303 ? 9.022 -21.538 -1.107 1.00 90.56 303 ALA A N 1
ATOM 2392 C CA . ALA A 1 303 ? 8.605 -21.280 0.260 1.00 90.56 303 ALA A CA 1
ATOM 2393 C C . ALA A 1 303 ? 7.098 -21.567 0.454 1.00 90.56 303 ALA A C 1
ATOM 2395 O O . ALA A 1 303 ? 6.279 -21.258 -0.414 1.00 90.56 303 ALA A O 1
ATOM 2396 N N . PRO A 1 304 ? 6.685 -22.124 1.609 1.00 89.25 304 PRO A N 1
ATOM 2397 C CA . PRO A 1 304 ? 5.288 -22.491 1.865 1.00 89.25 304 PRO A CA 1
ATOM 2398 C C . PRO A 1 304 ? 4.333 -21.290 1.951 1.00 89.25 304 PRO A C 1
ATOM 2400 O O . PRO A 1 304 ? 3.111 -21.466 1.888 1.00 89.25 304 PRO A O 1
ATOM 2403 N N . VAL A 1 305 ? 4.869 -20.082 2.137 1.00 93.56 305 VAL A N 1
ATOM 2404 C CA . VAL A 1 305 ? 4.099 -18.842 2.154 1.00 93.56 305 VAL A CA 1
ATOM 2405 C C . VAL A 1 305 ? 4.696 -17.850 1.166 1.00 93.56 305 VAL A C 1
ATOM 2407 O O . VAL A 1 305 ? 5.883 -17.542 1.235 1.00 93.56 305 VAL A O 1
ATOM 2410 N N . THR A 1 306 ? 3.856 -17.296 0.300 1.00 94.69 306 THR A N 1
ATOM 2411 C CA . THR A 1 306 ? 4.192 -16.146 -0.539 1.00 94.69 306 THR A CA 1
ATOM 2412 C C . THR A 1 306 ? 3.520 -14.906 0.037 1.00 94.69 306 THR A C 1
ATOM 2414 O O . THR A 1 306 ? 2.308 -14.899 0.281 1.00 94.69 306 THR A O 1
ATOM 2417 N N . VAL A 1 307 ? 4.311 -13.857 0.256 1.00 96.62 307 VAL A N 1
ATOM 2418 C CA . VAL A 1 307 ? 3.839 -12.530 0.651 1.00 96.62 307 VAL A CA 1
ATOM 2419 C C . VAL A 1 307 ? 4.125 -11.561 -0.482 1.00 96.62 307 VAL A C 1
ATOM 2421 O O . VAL A 1 307 ? 5.282 -11.257 -0.762 1.00 96.62 307 VAL A O 1
ATOM 2424 N N . VAL A 1 308 ? 3.070 -11.064 -1.120 1.00 97.38 308 VAL A N 1
ATOM 2425 C CA . VAL A 1 308 ? 3.177 -10.002 -2.123 1.00 97.38 308 VAL A CA 1
ATOM 2426 C C . VAL A 1 308 ? 2.946 -8.657 -1.449 1.00 97.38 308 VAL A C 1
ATOM 2428 O O . VAL A 1 308 ? 1.948 -8.493 -0.755 1.00 97.38 308 VAL A O 1
ATOM 2431 N N . GLU A 1 309 ? 3.848 -7.702 -1.641 1.00 97.75 309 GLU A N 1
ATOM 2432 C CA . GLU A 1 309 ? 3.774 -6.345 -1.095 1.00 97.75 309 GLU A CA 1
ATOM 2433 C C . GLU A 1 309 ? 3.656 -5.328 -2.233 1.00 97.75 309 GLU A C 1
ATOM 2435 O O . GLU A 1 309 ? 4.565 -5.226 -3.051 1.00 97.75 309 GLU A O 1
ATOM 2440 N N . PHE A 1 310 ? 2.589 -4.526 -2.244 1.00 98.12 310 PHE A N 1
ATOM 2441 C CA . PHE A 1 310 ? 2.487 -3.329 -3.085 1.00 98.12 310 PHE A CA 1
ATOM 2442 C C . PHE A 1 310 ? 2.924 -2.097 -2.297 1.00 98.12 310 PHE A C 1
ATOM 2444 O O . PHE A 1 310 ? 2.376 -1.818 -1.225 1.00 98.12 310 PHE A O 1
ATOM 2451 N N . SER A 1 311 ? 3.902 -1.359 -2.826 1.00 98.06 311 SER A N 1
ATOM 2452 C CA . SER A 1 311 ? 4.625 -0.344 -2.051 1.00 98.06 311 SER A CA 1
ATOM 2453 C C . SER A 1 311 ? 5.096 0.850 -2.889 1.00 98.06 311 SER A C 1
ATOM 2455 O O . SER A 1 311 ? 5.258 0.762 -4.107 1.00 98.06 311 SER A O 1
ATOM 2457 N N . ASP A 1 312 ? 5.373 1.964 -2.208 1.00 97.81 312 ASP A N 1
ATOM 2458 C CA . ASP A 1 312 ? 5.881 3.215 -2.782 1.00 97.81 312 ASP A CA 1
ATOM 2459 C C . ASP A 1 312 ? 6.976 3.812 -1.884 1.00 97.81 312 ASP A C 1
ATOM 2461 O O . ASP A 1 312 ? 6.745 4.087 -0.705 1.00 97.81 312 ASP A O 1
ATOM 2465 N N . TYR A 1 313 ? 8.143 4.091 -2.469 1.00 97.50 313 TYR A N 1
ATOM 2466 C CA . TYR A 1 313 ? 9.320 4.633 -1.781 1.00 97.50 313 TYR A CA 1
ATOM 2467 C C . TYR A 1 313 ? 9.127 6.021 -1.135 1.00 97.50 313 TYR A C 1
ATOM 2469 O O . TYR A 1 313 ? 9.840 6.368 -0.189 1.00 97.50 313 TYR A O 1
ATOM 2477 N N . GLN A 1 314 ? 8.161 6.814 -1.603 1.00 96.00 314 GLN A N 1
ATOM 2478 C CA . GLN A 1 314 ? 7.790 8.109 -1.021 1.00 96.00 314 GLN A CA 1
ATOM 2479 C C . GLN A 1 314 ? 6.641 8.014 -0.012 1.00 96.00 314 GLN A C 1
ATOM 2481 O O . GLN A 1 314 ? 6.348 8.990 0.675 1.00 96.00 314 GLN A O 1
ATOM 2486 N N . CYS A 1 315 ? 5.967 6.867 0.110 1.00 96.06 315 CYS A N 1
ATOM 2487 C CA . CYS A 1 315 ? 4.840 6.726 1.025 1.00 96.06 315 CYS A CA 1
ATOM 2488 C C . CYS A 1 315 ? 5.313 6.560 2.483 1.00 96.06 315 CYS A C 1
ATOM 2490 O O . CYS A 1 315 ? 5.997 5.579 2.791 1.00 96.06 315 CYS A O 1
ATOM 2492 N N . PRO A 1 316 ? 4.905 7.450 3.415 1.00 94.38 316 PRO A N 1
ATOM 2493 C CA . PRO A 1 316 ? 5.308 7.353 4.820 1.00 94.38 316 PRO A CA 1
ATOM 2494 C C . PRO A 1 316 ? 4.879 6.039 5.485 1.00 94.38 316 PRO A C 1
ATOM 2496 O O . PRO A 1 316 ? 5.664 5.423 6.196 1.00 94.38 316 PRO A O 1
ATOM 2499 N N . VAL A 1 317 ? 3.666 5.558 5.192 1.00 95.25 317 VAL A N 1
ATOM 2500 C CA . VAL A 1 317 ? 3.153 4.300 5.764 1.00 95.25 317 VAL A CA 1
ATOM 2501 C C . VAL A 1 317 ? 3.851 3.079 5.150 1.00 95.25 317 VAL A C 1
ATOM 2503 O O . VAL A 1 317 ? 4.074 2.090 5.839 1.00 95.25 317 VAL A O 1
ATOM 2506 N N . CYS A 1 318 ? 4.256 3.133 3.873 1.00 97.19 318 CYS A N 1
ATOM 2507 C CA . CYS A 1 318 ? 5.074 2.067 3.272 1.00 97.19 318 CYS A CA 1
ATOM 2508 C C . CYS A 1 318 ? 6.465 2.001 3.912 1.00 97.19 318 CYS A C 1
ATOM 2510 O O . CYS A 1 318 ? 6.992 0.913 4.120 1.00 97.19 318 CYS A O 1
ATOM 2512 N N . ARG A 1 319 ? 7.038 3.153 4.281 1.00 95.62 319 ARG A N 1
ATOM 2513 C CA . ARG A 1 319 ? 8.308 3.229 5.013 1.00 95.62 319 ARG A CA 1
ATOM 2514 C C . ARG A 1 319 ? 8.210 2.625 6.411 1.00 95.62 319 ARG A C 1
ATOM 2516 O O . ARG A 1 319 ? 9.095 1.873 6.800 1.00 95.62 319 ARG A O 1
ATOM 2523 N N . GLU A 1 320 ? 7.132 2.911 7.138 1.00 94.25 320 GLU A N 1
ATOM 2524 C CA . GLU A 1 320 ? 6.852 2.272 8.430 1.00 94.25 320 GLU A CA 1
ATOM 2525 C C . GLU A 1 320 ? 6.723 0.749 8.274 1.00 94.25 320 GLU A C 1
ATOM 2527 O O . GLU A 1 320 ? 7.387 -0.018 8.972 1.00 94.25 320 GLU A O 1
ATOM 2532 N N . ALA A 1 321 ? 5.933 0.309 7.291 1.00 96.81 321 ALA A N 1
ATOM 2533 C CA . ALA A 1 321 ? 5.746 -1.106 7.004 1.00 96.81 321 ALA A CA 1
ATOM 2534 C C . ALA A 1 321 ? 7.055 -1.804 6.604 1.00 96.81 321 ALA A C 1
ATOM 2536 O O . ALA A 1 321 ? 7.272 -2.954 6.980 1.00 96.81 321 ALA A O 1
ATOM 2537 N N . HIS A 1 322 ? 7.949 -1.115 5.888 1.00 96.62 322 HIS A N 1
ATOM 2538 C CA . HIS A 1 322 ? 9.233 -1.666 5.470 1.00 96.62 322 HIS A CA 1
ATOM 2539 C C . HIS A 1 322 ? 10.097 -2.113 6.655 1.00 96.62 322 HIS A C 1
ATOM 2541 O O . HIS A 1 322 ? 10.678 -3.193 6.581 1.00 96.62 322 HIS A O 1
ATOM 2547 N N . GLY A 1 323 ? 10.137 -1.348 7.753 1.00 94.75 323 GLY A N 1
ATOM 2548 C CA . GLY A 1 323 ? 10.877 -1.743 8.958 1.00 94.75 323 GLY A CA 1
ATOM 2549 C C . GLY A 1 323 ? 10.367 -3.068 9.532 1.00 94.75 323 GLY A C 1
ATOM 2550 O O . GLY A 1 323 ? 11.139 -3.999 9.756 1.00 94.75 323 GLY A O 1
ATOM 2551 N N . ALA A 1 324 ? 9.046 -3.213 9.650 1.00 95.31 324 ALA A N 1
ATOM 2552 C CA . ALA A 1 324 ? 8.440 -4.467 10.089 1.00 95.31 324 ALA A CA 1
ATOM 2553 C C . ALA A 1 324 ? 8.680 -5.623 9.107 1.00 95.31 324 ALA A C 1
ATOM 2555 O O . ALA A 1 324 ? 8.943 -6.745 9.532 1.00 95.31 324 ALA A O 1
ATOM 2556 N N . VAL A 1 325 ? 8.610 -5.368 7.797 1.00 95.25 325 VAL A N 1
ATOM 2557 C CA . VAL A 1 325 ? 8.906 -6.374 6.766 1.00 95.25 325 VAL A CA 1
ATOM 2558 C C . VAL A 1 325 ? 10.352 -6.852 6.879 1.00 95.25 325 VAL A C 1
ATOM 2560 O O . VAL A 1 325 ? 10.581 -8.055 6.823 1.00 95.25 325 VAL A O 1
ATOM 2563 N N . GLN A 1 326 ? 11.320 -5.957 7.094 1.00 94.88 326 GLN A N 1
ATOM 2564 C CA . GLN A 1 326 ? 12.724 -6.338 7.280 1.00 94.88 326 GLN A CA 1
ATOM 2565 C C . GLN A 1 326 ? 12.911 -7.277 8.475 1.00 94.88 326 GLN A C 1
ATOM 2567 O O . GLN A 1 326 ? 13.574 -8.306 8.344 1.00 94.88 326 GLN A O 1
ATOM 2572 N N . GLU A 1 327 ? 12.303 -6.956 9.617 1.00 95.25 327 GLU A N 1
ATOM 2573 C CA . GLU A 1 327 ? 12.352 -7.817 10.801 1.00 95.25 327 GLU A CA 1
ATOM 2574 C C . GLU A 1 327 ? 11.708 -9.184 10.528 1.00 95.25 327 GLU A C 1
ATOM 2576 O O . GLU A 1 327 ? 12.286 -10.219 10.850 1.00 95.25 327 GLU A O 1
ATOM 2581 N N . LEU A 1 328 ? 10.551 -9.217 9.860 1.00 95.25 328 LEU A N 1
ATOM 2582 C CA . LEU A 1 328 ? 9.867 -10.471 9.527 1.00 95.25 328 LEU A CA 1
ATOM 2583 C C . LEU A 1 328 ? 10.644 -11.317 8.514 1.00 95.25 328 LEU A C 1
ATOM 2585 O O . LEU A 1 328 ? 10.685 -12.538 8.646 1.00 95.25 328 LEU A O 1
ATOM 2589 N N . MET A 1 329 ? 11.290 -10.693 7.526 1.00 93.25 329 MET A N 1
ATOM 2590 C CA . MET A 1 329 ? 12.181 -11.383 6.590 1.00 93.25 329 MET A CA 1
ATOM 2591 C C . MET A 1 329 ? 13.325 -12.087 7.333 1.00 93.25 329 MET A C 1
ATOM 2593 O O . MET A 1 329 ? 13.678 -13.213 6.982 1.00 93.25 329 MET A O 1
ATOM 2597 N N . GLN A 1 330 ? 13.873 -11.459 8.380 1.00 92.25 330 GLN A N 1
ATOM 2598 C CA . GLN A 1 330 ? 14.917 -12.052 9.221 1.00 92.25 330 GLN A CA 1
ATOM 2599 C C . GLN A 1 330 ? 14.374 -13.176 10.115 1.00 92.25 330 GLN A C 1
ATOM 2601 O O . GLN A 1 330 ? 14.984 -14.240 10.195 1.00 92.25 330 GLN A O 1
ATOM 2606 N N . GLU A 1 331 ? 13.222 -12.971 10.758 1.00 93.94 331 GLU A N 1
ATOM 2607 C CA . GLU A 1 331 ? 12.612 -13.939 11.681 1.00 93.94 331 GLU A CA 1
ATOM 2608 C C . GLU A 1 331 ? 12.095 -15.201 10.977 1.00 93.94 331 GLU A C 1
ATOM 2610 O O . GLU A 1 331 ? 12.188 -16.306 11.513 1.00 93.94 331 GLU A O 1
ATOM 2615 N N . MET A 1 332 ? 11.530 -15.052 9.778 1.00 89.56 332 MET A N 1
ATOM 2616 C CA . MET A 1 332 ? 10.869 -16.146 9.060 1.00 89.56 332 MET A CA 1
ATOM 2617 C C . MET A 1 332 ? 11.805 -16.884 8.098 1.00 89.56 332 MET A C 1
ATOM 2619 O O . MET A 1 332 ? 11.527 -18.032 7.735 1.00 89.56 332 MET A O 1
ATOM 2623 N N . GLY A 1 333 ? 12.922 -16.257 7.716 1.00 84.44 333 GLY A N 1
ATOM 2624 C CA . GLY A 1 333 ? 13.958 -16.843 6.871 1.00 84.44 333 GLY A CA 1
ATOM 2625 C C . GLY A 1 333 ? 13.388 -17.503 5.613 1.00 84.44 333 GLY A C 1
ATOM 2626 O O . GLY A 1 333 ? 12.601 -16.916 4.876 1.00 84.44 333 GLY A O 1
ATOM 2627 N N . ASN A 1 334 ? 13.744 -18.769 5.398 1.00 87.75 334 ASN A N 1
ATOM 2628 C CA . ASN A 1 334 ? 13.377 -19.535 4.202 1.00 87.75 334 ASN A CA 1
ATOM 2629 C C . ASN A 1 334 ? 11.904 -19.991 4.155 1.00 87.75 334 ASN A C 1
ATOM 2631 O O . ASN A 1 334 ? 11.515 -20.714 3.242 1.00 87.75 334 ASN A O 1
ATOM 2635 N N . GLN A 1 335 ? 11.078 -19.620 5.137 1.00 89.88 335 GLN A N 1
ATOM 2636 C CA . GLN A 1 335 ? 9.664 -20.011 5.172 1.00 89.88 335 GLN A CA 1
ATOM 2637 C C . GLN A 1 335 ? 8.779 -19.122 4.296 1.00 89.88 335 GLN A C 1
ATOM 2639 O O . GLN A 1 335 ? 7.620 -19.472 4.065 1.00 89.88 335 GLN A O 1
ATOM 2644 N N . VAL A 1 336 ? 9.297 -17.978 3.842 1.00 94.25 336 VAL A N 1
ATOM 2645 C CA . VAL A 1 336 ? 8.514 -16.980 3.119 1.00 94.25 336 VAL A CA 1
ATOM 2646 C C . VAL A 1 336 ? 9.239 -16.528 1.858 1.00 94.25 336 VAL A C 1
ATOM 2648 O O . VAL A 1 336 ? 10.401 -16.128 1.908 1.00 94.25 336 VAL A O 1
ATOM 2651 N N . GLN A 1 337 ? 8.517 -16.542 0.742 1.00 95.12 337 GLN A N 1
ATOM 2652 C CA . GLN A 1 337 ? 8.888 -15.827 -0.467 1.00 95.12 337 GLN A CA 1
ATOM 2653 C C . GLN A 1 337 ? 8.244 -14.446 -0.419 1.00 95.12 337 GLN A C 1
ATOM 2655 O O . GLN A 1 337 ? 7.020 -14.317 -0.400 1.00 95.12 337 GLN A O 1
ATOM 2660 N N . TRP A 1 338 ? 9.066 -13.409 -0.419 1.00 95.88 338 TRP A N 1
ATOM 2661 C CA . TRP A 1 338 ? 8.617 -12.028 -0.486 1.00 95.88 338 TRP A CA 1
ATOM 2662 C C . TRP A 1 338 ? 8.651 -11.569 -1.931 1.00 95.88 338 TRP A C 1
ATOM 2664 O O . TRP A 1 338 ? 9.685 -11.674 -2.579 1.00 95.88 338 TRP A O 1
ATOM 2674 N N . VAL A 1 339 ? 7.541 -11.046 -2.431 1.00 97.19 339 VAL A N 1
ATOM 2675 C CA . VAL A 1 339 ? 7.442 -10.481 -3.775 1.00 97.19 339 VAL A CA 1
ATOM 2676 C C . VAL A 1 339 ? 7.091 -9.012 -3.639 1.00 97.19 339 VAL A C 1
ATOM 2678 O O . VAL A 1 339 ? 6.026 -8.661 -3.142 1.00 97.19 339 VAL A O 1
ATOM 2681 N N . PHE A 1 340 ? 7.985 -8.143 -4.084 1.00 97.69 340 PHE A N 1
ATOM 2682 C CA . PHE A 1 340 ? 7.756 -6.709 -4.091 1.00 97.69 340 PHE A CA 1
ATOM 2683 C C . PHE A 1 340 ? 7.166 -6.259 -5.428 1.00 97.69 340 PHE A C 1
ATOM 2685 O O . PHE A 1 340 ? 7.741 -6.521 -6.486 1.00 97.69 340 PHE A O 1
ATOM 2692 N N . MET A 1 341 ? 6.046 -5.548 -5.359 1.00 98.06 341 MET A N 1
ATOM 2693 C CA . MET A 1 341 ? 5.318 -4.983 -6.487 1.00 98.06 341 MET A CA 1
ATOM 2694 C C . MET A 1 341 ? 5.309 -3.455 -6.375 1.00 98.06 341 MET A C 1
ATOM 2696 O O . MET A 1 341 ? 4.973 -2.875 -5.338 1.00 98.06 341 MET A O 1
ATOM 2700 N N . ASP A 1 342 ? 5.668 -2.789 -7.465 1.00 98.19 342 ASP A N 1
ATOM 2701 C CA . ASP A 1 342 ? 5.727 -1.330 -7.518 1.00 98.19 342 ASP A CA 1
ATOM 2702 C C . ASP A 1 342 ? 4.320 -0.726 -7.554 1.00 98.19 342 ASP A C 1
ATOM 2704 O O . ASP A 1 342 ? 3.494 -1.091 -8.389 1.00 98.19 342 ASP A O 1
ATOM 2708 N N . TYR A 1 343 ? 4.064 0.262 -6.699 1.00 97.94 343 TYR A N 1
ATOM 2709 C CA . TYR A 1 343 ? 2.835 1.054 -6.727 1.00 97.94 343 TYR A CA 1
ATOM 2710 C C . TYR A 1 343 ? 3.171 2.548 -6.593 1.00 97.94 343 TYR A C 1
ATOM 2712 O O . TYR A 1 343 ? 2.878 3.167 -5.573 1.00 97.94 343 TYR A O 1
ATOM 2720 N N . PRO A 1 344 ? 3.821 3.181 -7.586 1.00 95.94 344 PRO A N 1
ATOM 2721 C CA . PRO A 1 344 ? 4.161 4.596 -7.489 1.00 95.94 344 PRO A CA 1
ATOM 2722 C C . PRO A 1 344 ? 2.897 5.465 -7.544 1.00 95.94 344 PRO A C 1
ATOM 2724 O O . PRO A 1 344 ? 2.211 5.547 -8.568 1.00 95.94 344 PRO A O 1
ATOM 2727 N N . LEU A 1 345 ? 2.583 6.153 -6.447 1.00 92.06 345 LEU A N 1
ATOM 2728 C CA . LEU A 1 345 ? 1.432 7.043 -6.375 1.00 92.06 345 LEU A CA 1
ATOM 2729 C C . LEU A 1 345 ? 1.658 8.277 -7.247 1.00 92.06 345 LEU A C 1
ATOM 2731 O O . LEU A 1 345 ? 2.681 8.946 -7.172 1.00 92.06 345 LEU A O 1
ATOM 2735 N N . ARG A 1 346 ? 0.637 8.664 -8.018 1.00 89.56 346 ARG A N 1
ATOM 2736 C CA . ARG A 1 346 ? 0.714 9.828 -8.926 1.00 89.56 346 ARG A CA 1
ATOM 2737 C C . ARG A 1 346 ? 1.043 11.148 -8.223 1.00 89.56 346 ARG A C 1
ATOM 2739 O O . ARG A 1 346 ? 1.592 12.045 -8.851 1.00 89.56 346 ARG A O 1
ATOM 2746 N N . ARG A 1 347 ? 0.676 11.274 -6.944 1.00 86.88 347 ARG A N 1
ATOM 2747 C CA . ARG A 1 347 ? 0.958 12.454 -6.108 1.00 86.88 347 ARG A CA 1
ATOM 2748 C C . ARG A 1 347 ? 2.407 12.517 -5.612 1.00 86.88 347 ARG A C 1
ATOM 2750 O O . ARG A 1 347 ? 2.815 13.549 -5.101 1.00 86.88 347 ARG A O 1
ATOM 2757 N N . HIS A 1 348 ? 3.161 11.429 -5.745 1.00 92.88 348 HIS A N 1
ATOM 2758 C CA . HIS A 1 348 ? 4.558 11.330 -5.351 1.00 92.88 348 HIS A CA 1
ATOM 2759 C C . HIS A 1 348 ? 5.444 11.530 -6.584 1.00 92.88 348 HIS A C 1
ATOM 2761 O O . HIS A 1 348 ? 5.549 10.667 -7.457 1.00 92.88 348 HIS A O 1
ATOM 2767 N N . ARG A 1 349 ? 6.053 12.716 -6.680 1.00 91.75 349 ARG A N 1
ATOM 2768 C CA . ARG A 1 349 ? 6.771 13.192 -7.874 1.00 91.75 349 ARG A CA 1
ATOM 2769 C C . ARG A 1 349 ? 7.892 12.254 -8.338 1.00 91.75 349 ARG A C 1
ATOM 2771 O O . ARG A 1 349 ? 8.140 12.138 -9.536 1.00 91.75 349 ARG A O 1
ATOM 2778 N N . HIS A 1 350 ? 8.584 11.629 -7.398 1.00 94.69 350 HIS A N 1
ATOM 2779 C CA . HIS A 1 350 ? 9.783 10.824 -7.599 1.00 94.69 350 HIS A CA 1
ATOM 2780 C C . HIS A 1 350 ? 9.535 9.309 -7.494 1.00 94.69 350 HIS A C 1
ATOM 2782 O O . HIS A 1 350 ? 10.395 8.534 -7.910 1.00 94.69 350 HIS A O 1
ATOM 2788 N N . ALA A 1 351 ? 8.362 8.868 -7.025 1.00 94.44 351 ALA A N 1
ATOM 2789 C CA . ALA A 1 351 ? 8.058 7.461 -6.746 1.00 94.44 351 ALA A CA 1
ATOM 2790 C C . ALA A 1 351 ? 8.297 6.530 -7.942 1.00 94.44 351 ALA A C 1
ATOM 2792 O O . ALA A 1 351 ? 8.960 5.503 -7.808 1.00 94.44 351 ALA A O 1
ATOM 2793 N N . ARG A 1 352 ? 7.823 6.911 -9.138 1.00 95.38 352 ARG A N 1
ATOM 2794 C CA . ARG A 1 352 ? 8.022 6.104 -10.356 1.00 95.38 352 ARG A CA 1
ATOM 2795 C C . ARG A 1 352 ? 9.503 5.947 -10.689 1.00 95.38 352 ARG A C 1
ATOM 2797 O O . ARG A 1 352 ? 9.941 4.862 -11.060 1.00 95.38 352 ARG A O 1
ATOM 2804 N N . LYS A 1 353 ? 10.287 7.016 -10.522 1.00 96.00 353 LYS A N 1
ATOM 2805 C CA . LYS A 1 353 ? 11.716 6.975 -10.832 1.00 96.00 353 LYS A CA 1
ATOM 2806 C C . LYS A 1 353 ? 12.512 6.191 -9.795 1.00 96.00 353 LYS A C 1
ATOM 2808 O O . LYS A 1 353 ? 13.448 5.492 -10.165 1.00 96.00 353 LYS A O 1
ATOM 2813 N N . ALA A 1 354 ? 12.106 6.255 -8.529 1.00 98.19 354 ALA A N 1
ATOM 2814 C CA . ALA A 1 354 ? 12.658 5.429 -7.463 1.00 98.19 354 ALA A CA 1
ATOM 2815 C C . ALA A 1 354 ? 12.387 3.928 -7.690 1.00 98.19 354 ALA A C 1
ATOM 2817 O O . ALA A 1 354 ? 13.289 3.118 -7.497 1.00 98.19 354 ALA A O 1
ATOM 2818 N N . ALA A 1 355 ? 11.195 3.564 -8.178 1.00 98.38 355 ALA A N 1
ATOM 2819 C CA . ALA A 1 355 ? 10.864 2.190 -8.570 1.00 98.38 355 ALA A CA 1
ATOM 2820 C C . ALA A 1 355 ? 11.748 1.679 -9.725 1.00 98.38 355 ALA A C 1
ATOM 2822 O O . ALA A 1 355 ? 12.367 0.619 -9.624 1.00 98.38 355 ALA A O 1
ATOM 2823 N N . GLU A 1 356 ? 11.903 2.472 -10.792 1.00 98.25 356 GLU A N 1
ATOM 2824 C CA . GLU A 1 356 ? 12.838 2.152 -11.883 1.00 98.25 356 GLU A CA 1
ATOM 2825 C C . GLU A 1 356 ? 14.285 2.002 -11.378 1.00 98.25 356 GLU A C 1
ATOM 2827 O O . GLU A 1 356 ? 14.999 1.090 -11.792 1.00 98.25 356 GLU A O 1
ATOM 2832 N N . ALA A 1 357 ? 14.714 2.869 -10.458 1.00 98.50 357 ALA A N 1
ATOM 2833 C CA . ALA A 1 357 ? 16.041 2.831 -9.854 1.00 98.50 357 ALA A CA 1
ATOM 2834 C C . ALA A 1 357 ? 16.271 1.566 -9.009 1.00 98.50 357 ALA A C 1
ATOM 2836 O O . ALA A 1 357 ? 17.325 0.941 -9.120 1.00 98.50 357 ALA A O 1
ATOM 2837 N N . ALA A 1 358 ? 15.279 1.132 -8.229 1.00 98.44 358 ALA A N 1
ATOM 2838 C CA . ALA A 1 358 ? 15.357 -0.119 -7.479 1.00 98.44 358 ALA A CA 1
ATOM 2839 C C . ALA A 1 358 ? 15.493 -1.344 -8.396 1.00 98.44 358 ALA A C 1
ATOM 2841 O O . ALA A 1 358 ? 16.259 -2.259 -8.093 1.00 98.44 358 ALA A O 1
ATOM 2842 N N . ARG A 1 359 ? 14.838 -1.330 -9.561 1.00 98.38 359 ARG A N 1
ATOM 2843 C CA . ARG A 1 359 ? 15.013 -2.358 -10.599 1.00 98.38 359 ARG A CA 1
ATOM 2844 C C . ARG A 1 359 ? 16.383 -2.295 -11.270 1.00 98.38 359 ARG A C 1
ATOM 2846 O O . ARG A 1 359 ? 17.003 -3.332 -11.470 1.00 98.38 359 ARG A O 1
ATOM 2853 N N . CYS A 1 360 ? 16.926 -1.103 -11.517 1.00 98.56 360 CYS A N 1
ATOM 2854 C CA . CYS A 1 360 ? 18.313 -0.966 -11.976 1.00 98.56 360 CYS A CA 1
ATOM 2855 C C . CYS A 1 360 ? 19.329 -1.513 -10.957 1.00 98.56 360 CYS A C 1
ATOM 2857 O O . CYS A 1 360 ? 20.386 -2.010 -11.345 1.00 98.56 360 CYS A O 1
ATOM 2859 N N . ALA A 1 361 ? 19.029 -1.446 -9.656 1.00 98.50 361 ALA A N 1
ATOM 2860 C CA . ALA A 1 361 ? 19.824 -2.122 -8.634 1.00 98.50 361 ALA A CA 1
ATOM 2861 C C . ALA A 1 361 ? 19.598 -3.643 -8.628 1.00 98.50 361 ALA A C 1
ATOM 2863 O O . ALA A 1 361 ? 20.539 -4.400 -8.382 1.00 98.50 361 ALA A O 1
ATOM 2864 N N . ALA A 1 362 ? 18.378 -4.098 -8.927 1.00 97.88 362 ALA A N 1
ATOM 2865 C CA . ALA A 1 362 ? 18.055 -5.513 -9.094 1.00 97.88 362 ALA A CA 1
ATOM 2866 C C . ALA A 1 362 ? 18.833 -6.155 -10.255 1.00 97.88 362 ALA A C 1
ATOM 2868 O O . ALA A 1 362 ? 19.358 -7.251 -10.076 1.00 97.88 362 ALA A O 1
ATOM 2869 N N . ASP A 1 363 ? 19.014 -5.446 -11.376 1.00 97.69 363 ASP A N 1
ATOM 2870 C CA . ASP A 1 363 ? 19.862 -5.886 -12.502 1.00 97.69 363 ASP A CA 1
ATOM 2871 C C . ASP A 1 363 ? 21.312 -6.180 -12.068 1.00 97.69 363 ASP A C 1
ATOM 2873 O O . ASP A 1 363 ? 22.010 -6.974 -12.695 1.00 97.69 363 ASP A O 1
ATOM 2877 N N . GLN A 1 364 ? 21.769 -5.543 -10.984 1.00 98.06 364 GLN A N 1
ATOM 2878 C CA . GLN A 1 364 ? 23.096 -5.739 -10.392 1.00 98.06 364 GLN A CA 1
ATOM 2879 C C . GLN A 1 364 ? 23.073 -6.662 -9.160 1.00 98.06 364 GLN A C 1
ATOM 2881 O O . GLN A 1 364 ? 24.063 -6.750 -8.437 1.00 98.06 364 GLN A O 1
ATOM 2886 N N . GLY A 1 365 ? 21.951 -7.335 -8.885 1.00 97.00 365 GLY A N 1
ATOM 2887 C CA . GLY A 1 365 ? 21.793 -8.260 -7.758 1.00 97.00 365 GLY A CA 1
ATOM 2888 C C . GLY A 1 365 ? 21.691 -7.589 -6.385 1.00 97.00 365 GLY A C 1
ATOM 2889 O O . GLY A 1 365 ? 21.859 -8.256 -5.368 1.00 97.00 365 GLY A O 1
ATOM 2890 N N . ARG A 1 366 ? 21.429 -6.275 -6.325 1.00 97.50 366 ARG A N 1
ATOM 2891 C CA . ARG A 1 366 ? 21.446 -5.469 -5.085 1.00 97.50 366 ARG A CA 1
ATOM 2892 C C . ARG A 1 366 ? 20.096 -4.827 -4.759 1.00 97.50 366 ARG A C 1
ATOM 2894 O O . ARG A 1 366 ? 20.046 -3.764 -4.146 1.00 97.50 366 ARG A O 1
ATOM 2901 N N . PHE A 1 367 ? 18.993 -5.469 -5.153 1.00 97.12 367 PHE A N 1
ATOM 2902 C CA . PHE A 1 367 ? 17.639 -4.946 -4.933 1.00 97.12 367 PHE A CA 1
ATOM 2903 C C . PHE A 1 367 ? 17.341 -4.648 -3.457 1.00 97.12 367 PHE A C 1
ATOM 2905 O O . PHE A 1 367 ? 16.957 -3.526 -3.134 1.00 97.12 367 PHE A O 1
ATOM 2912 N N . LEU A 1 368 ? 17.522 -5.632 -2.566 1.00 95.88 368 LEU A N 1
ATOM 2913 C CA . LEU A 1 368 ? 17.166 -5.483 -1.151 1.00 95.88 368 LEU A CA 1
ATOM 2914 C C . LEU A 1 368 ? 17.965 -4.363 -0.487 1.00 95.88 368 LEU A C 1
ATOM 2916 O O . LEU A 1 368 ? 17.379 -3.497 0.153 1.00 95.88 368 LEU A O 1
ATOM 2920 N N . ASP A 1 369 ? 19.277 -4.323 -0.707 1.00 97.69 369 ASP A N 1
ATOM 2921 C CA . ASP A 1 369 ? 20.138 -3.284 -0.137 1.00 97.69 369 ASP A CA 1
ATOM 2922 C C . ASP A 1 369 ? 19.751 -1.890 -0.634 1.00 97.69 369 ASP A C 1
ATOM 2924 O O . ASP A 1 369 ? 19.686 -0.941 0.147 1.00 97.69 369 ASP A O 1
ATOM 2928 N N . TYR A 1 370 ? 19.437 -1.770 -1.925 1.00 98.25 370 TYR A N 1
ATOM 2929 C CA . TYR A 1 370 ? 19.003 -0.509 -2.511 1.00 98.25 370 TYR A CA 1
ATOM 2930 C C . TYR A 1 370 ? 17.637 -0.071 -1.979 1.00 98.25 370 TYR A C 1
ATOM 2932 O O . TYR A 1 370 ? 17.472 1.079 -1.574 1.00 98.25 370 TYR A O 1
ATOM 2940 N N . ARG A 1 371 ? 16.672 -0.995 -1.896 1.00 97.25 371 ARG A N 1
ATOM 2941 C CA . ARG A 1 371 ? 15.362 -0.758 -1.276 1.00 97.25 371 ARG A CA 1
ATOM 2942 C C . ARG A 1 371 ? 15.516 -0.269 0.166 1.00 97.25 371 ARG A C 1
ATOM 2944 O O . ARG A 1 371 ? 14.901 0.734 0.525 1.00 97.25 371 ARG A O 1
ATOM 2951 N N . ASN A 1 372 ? 16.348 -0.946 0.955 1.00 97.12 372 ASN A N 1
ATOM 2952 C CA . ASN A 1 372 ? 16.635 -0.582 2.340 1.00 97.12 372 ASN A CA 1
ATOM 2953 C C . ASN A 1 372 ? 17.206 0.838 2.421 1.00 97.12 372 ASN A C 1
ATOM 2955 O O . ASN A 1 372 ? 16.747 1.648 3.222 1.00 97.12 372 ASN A O 1
ATOM 2959 N N . ALA A 1 373 ? 18.160 1.169 1.548 1.00 97.69 373 ALA A N 1
ATOM 2960 C CA . ALA A 1 373 ? 18.771 2.490 1.514 1.00 97.69 373 ALA A CA 1
ATOM 2961 C C . ALA A 1 373 ? 17.771 3.600 1.147 1.00 97.69 373 ALA A C 1
ATOM 2963 O O . ALA A 1 373 ? 17.805 4.662 1.764 1.00 97.69 373 ALA A O 1
ATOM 2964 N N . LEU A 1 374 ? 16.849 3.364 0.204 1.00 97.62 374 LEU A N 1
ATOM 2965 C CA . LEU A 1 374 ? 15.805 4.339 -0.139 1.00 97.62 374 LEU A CA 1
ATOM 2966 C C . LEU A 1 374 ? 14.849 4.610 1.035 1.00 97.62 374 LEU A C 1
ATOM 2968 O O . LEU A 1 374 ? 14.527 5.767 1.323 1.00 97.62 374 LEU A O 1
ATOM 2972 N N . TYR A 1 375 ? 14.419 3.562 1.741 1.00 96.81 375 TYR A N 1
ATOM 2973 C CA . TYR A 1 375 ? 13.557 3.699 2.920 1.00 96.81 375 TYR A CA 1
ATOM 2974 C C . TYR A 1 375 ? 14.292 4.217 4.168 1.00 96.81 375 TYR A C 1
ATOM 2976 O O . TYR A 1 375 ? 13.646 4.718 5.089 1.00 96.81 375 TYR A O 1
ATOM 2984 N N . ALA A 1 376 ? 15.625 4.172 4.189 1.00 95.62 376 ALA A N 1
ATOM 2985 C CA . ALA A 1 376 ? 16.443 4.744 5.257 1.00 95.62 376 ALA A CA 1
ATOM 2986 C C . ALA A 1 376 ? 16.740 6.245 5.079 1.00 95.62 376 ALA A C 1
ATOM 2988 O O . ALA A 1 376 ? 17.244 6.879 6.006 1.00 95.62 376 ALA A O 1
ATOM 2989 N N . LEU A 1 377 ? 16.443 6.839 3.915 1.00 93.75 377 LEU A N 1
ATOM 2990 C CA . LEU A 1 377 ? 16.628 8.279 3.708 1.00 93.75 377 LEU A CA 1
ATOM 2991 C C . LEU A 1 377 ? 15.775 9.085 4.695 1.00 93.75 377 LEU A C 1
ATOM 2993 O O . LEU A 1 377 ? 14.585 8.822 4.847 1.00 93.75 377 LEU A O 1
ATOM 2997 N N . SER A 1 378 ? 16.374 10.094 5.328 1.00 88.12 378 SER A N 1
ATOM 2998 C CA . SER A 1 378 ? 15.686 10.960 6.294 1.00 88.12 378 SER A CA 1
ATOM 2999 C C . SER A 1 378 ? 14.577 11.806 5.666 1.00 88.12 378 SER A C 1
ATOM 3001 O O . SER A 1 378 ? 13.600 12.123 6.338 1.00 88.12 378 SER A O 1
ATOM 3003 N N . ASP A 1 379 ? 14.722 12.152 4.386 1.00 90.31 379 ASP A N 1
ATOM 3004 C CA . ASP A 1 379 ? 13.740 12.903 3.609 1.00 90.31 379 ASP A CA 1
ATOM 3005 C C . ASP A 1 379 ? 13.200 12.045 2.444 1.00 90.31 379 ASP A C 1
ATOM 3007 O O . ASP A 1 379 ? 13.935 11.791 1.484 1.00 90.31 379 ASP A O 1
ATOM 3011 N N . PRO A 1 380 ? 11.927 11.604 2.500 1.00 86.00 380 PRO A N 1
ATOM 3012 C CA . PRO A 1 380 ? 11.269 10.861 1.425 1.00 86.00 380 PRO A CA 1
ATOM 3013 C C . PRO A 1 380 ? 11.108 11.637 0.109 1.00 86.00 380 PRO A C 1
ATOM 3015 O O . PRO A 1 380 ? 10.902 11.013 -0.930 1.00 86.00 380 PRO A O 1
ATOM 3018 N N . GLU A 1 381 ? 11.177 12.970 0.123 1.00 90.25 381 GLU A N 1
ATOM 3019 C CA . GLU A 1 381 ? 11.080 13.794 -1.091 1.00 90.25 381 GLU A CA 1
ATOM 3020 C C . GLU A 1 381 ? 12.425 13.932 -1.813 1.00 90.25 381 GLU A C 1
ATOM 3022 O O . GLU A 1 381 ? 12.474 14.205 -3.016 1.00 90.25 381 GLU A O 1
ATOM 3027 N N . ASN A 1 382 ? 13.530 13.666 -1.116 1.00 92.31 382 ASN A N 1
ATOM 3028 C CA . ASN A 1 382 ? 14.875 13.671 -1.673 1.00 92.31 382 ASN A CA 1
ATOM 3029 C C . ASN A 1 382 ? 15.146 12.366 -2.442 1.00 92.31 382 ASN A C 1
ATOM 3031 O O . ASN A 1 382 ? 16.010 11.580 -2.079 1.00 92.31 382 ASN A O 1
ATOM 3035 N N . LEU A 1 383 ? 14.387 12.124 -3.510 1.00 95.38 383 LEU A N 1
ATOM 3036 C CA . LEU A 1 383 ? 14.546 10.998 -4.440 1.00 95.38 383 LEU A CA 1
ATOM 3037 C C . LEU A 1 383 ? 14.777 11.503 -5.873 1.00 95.38 383 LEU A C 1
ATOM 3039 O O . LEU A 1 383 ? 14.239 10.973 -6.848 1.00 95.38 383 LEU A O 1
ATOM 3043 N N . THR A 1 384 ? 15.567 12.571 -6.017 1.00 95.19 384 THR A N 1
ATOM 3044 C CA . THR A 1 384 ? 15.954 13.078 -7.340 1.00 95.19 384 THR A CA 1
ATOM 3045 C C . THR A 1 384 ? 16.806 12.044 -8.087 1.00 95.19 384 THR A C 1
ATOM 3047 O O . THR A 1 384 ? 17.439 11.200 -7.449 1.00 95.19 384 THR A O 1
ATOM 3050 N N . PRO A 1 385 ? 16.870 12.085 -9.432 1.00 94.00 385 PRO A N 1
ATOM 3051 C CA . PRO A 1 385 ? 17.722 11.176 -10.199 1.00 94.00 385 PRO A CA 1
ATOM 3052 C C . PRO A 1 385 ? 19.173 11.140 -9.707 1.00 94.00 385 PRO A C 1
ATOM 3054 O O . PRO A 1 385 ? 19.763 10.068 -9.624 1.00 94.00 385 PRO A O 1
ATOM 3057 N N . GLU A 1 386 ? 19.732 12.286 -9.321 1.00 95.75 386 GLU A N 1
ATOM 3058 C CA . GLU A 1 386 ? 21.086 12.392 -8.773 1.00 95.75 386 GLU A CA 1
ATOM 3059 C C . GLU A 1 386 ? 21.193 11.630 -7.455 1.00 95.75 386 GLU A C 1
ATOM 3061 O O . GLU A 1 386 ? 22.071 10.780 -7.318 1.00 95.75 386 GLU A O 1
ATOM 3066 N N . ARG A 1 387 ? 20.244 11.845 -6.532 1.00 97.50 387 ARG A N 1
ATOM 3067 C CA . ARG A 1 387 ? 20.217 11.122 -5.259 1.00 97.50 387 ARG A CA 1
ATOM 3068 C C . ARG A 1 387 ? 20.087 9.615 -5.460 1.00 97.50 387 ARG A C 1
ATOM 3070 O O . ARG A 1 387 ? 20.749 8.859 -4.758 1.00 97.50 387 ARG A O 1
ATOM 3077 N N . LEU A 1 388 ? 19.273 9.173 -6.419 1.00 98.25 388 LEU A N 1
ATOM 3078 C CA . LEU A 1 388 ? 19.118 7.753 -6.741 1.00 98.25 388 LEU A CA 1
ATOM 3079 C C . LEU A 1 388 ? 20.449 7.134 -7.204 1.00 98.25 388 LEU A C 1
ATOM 3081 O O . LEU A 1 388 ? 20.780 6.019 -6.792 1.00 98.25 388 LEU A O 1
ATOM 3085 N N . VAL A 1 389 ? 21.239 7.851 -8.010 1.00 98.06 389 VAL A N 1
ATOM 3086 C CA . VAL A 1 389 ? 22.581 7.390 -8.405 1.00 98.06 389 VAL A CA 1
ATOM 3087 C C . VAL A 1 389 ? 23.568 7.445 -7.234 1.00 98.06 389 VAL A C 1
ATOM 3089 O O . VAL A 1 389 ? 24.349 6.509 -7.074 1.00 98.06 389 VAL A O 1
ATOM 3092 N N . ASP A 1 390 ? 23.518 8.473 -6.384 1.00 98.06 390 ASP A N 1
ATOM 3093 C CA . ASP A 1 390 ? 24.375 8.572 -5.192 1.00 98.06 390 ASP A CA 1
ATOM 3094 C C . ASP A 1 390 ? 24.122 7.417 -4.212 1.00 98.06 390 ASP A C 1
ATOM 3096 O O . ASP A 1 390 ? 25.065 6.841 -3.667 1.00 98.06 390 ASP A O 1
ATOM 3100 N N . THR A 1 391 ? 22.860 7.021 -4.028 1.00 98.31 391 THR A N 1
ATOM 3101 C CA . THR A 1 391 ? 22.495 5.840 -3.233 1.00 98.31 391 THR A CA 1
ATOM 3102 C C . THR A 1 391 ? 23.034 4.550 -3.855 1.00 98.31 391 THR A C 1
ATOM 3104 O O . THR A 1 391 ? 23.463 3.650 -3.139 1.00 98.31 391 THR A O 1
ATOM 3107 N N . ALA A 1 392 ? 23.069 4.441 -5.187 1.00 98.31 392 ALA A N 1
ATOM 3108 C CA . ALA A 1 392 ? 23.687 3.288 -5.845 1.00 98.31 392 ALA A CA 1
ATOM 3109 C C . ALA A 1 392 ? 25.207 3.276 -5.602 1.00 98.31 392 ALA A C 1
ATOM 3111 O O . ALA A 1 392 ? 25.788 2.230 -5.308 1.00 98.31 392 ALA A O 1
ATOM 3112 N N . ALA A 1 393 ? 25.840 4.452 -5.667 1.00 98.19 393 ALA A N 1
ATOM 3113 C CA . ALA A 1 393 ? 27.267 4.626 -5.427 1.00 98.19 393 ALA A CA 1
ATOM 3114 C C . ALA A 1 393 ? 27.668 4.236 -3.996 1.00 98.19 393 ALA A C 1
ATOM 3116 O O . ALA A 1 393 ? 28.657 3.527 -3.815 1.00 98.19 393 ALA A O 1
ATOM 3117 N N . SER A 1 394 ? 26.894 4.647 -2.984 1.00 98.00 394 SER A N 1
ATOM 3118 C CA . SER A 1 394 ? 27.184 4.331 -1.576 1.00 98.00 394 SER A CA 1
ATOM 3119 C C . SER A 1 394 ? 27.102 2.834 -1.264 1.00 98.00 394 SER A C 1
ATOM 3121 O O . SER A 1 394 ? 27.758 2.357 -0.341 1.00 98.00 394 SER A O 1
ATOM 3123 N N . LEU A 1 395 ? 26.345 2.084 -2.064 1.00 98.06 395 LEU A N 1
ATOM 3124 C CA . LEU A 1 395 ? 26.221 0.631 -1.976 1.00 98.06 395 LEU A CA 1
ATOM 3125 C C . LEU A 1 395 ? 27.247 -0.118 -2.843 1.00 98.06 395 LEU A C 1
ATOM 3127 O O . LEU A 1 395 ? 27.246 -1.352 -2.854 1.00 98.06 395 LEU A O 1
ATOM 3131 N N . GLY A 1 396 ? 28.119 0.599 -3.557 1.00 97.75 396 GLY A N 1
ATOM 3132 C CA . GLY A 1 396 ? 29.164 0.023 -4.404 1.00 97.75 396 GLY A CA 1
ATOM 3133 C C . GLY A 1 396 ? 28.664 -0.554 -5.732 1.00 97.75 396 GLY A C 1
ATOM 3134 O O . GLY A 1 396 ? 29.338 -1.408 -6.303 1.00 97.75 396 GLY A O 1
ATOM 3135 N N . LEU A 1 397 ? 27.489 -0.134 -6.218 1.00 98.38 397 LEU A N 1
ATOM 3136 C CA . LEU A 1 397 ? 27.005 -0.519 -7.548 1.00 98.38 397 LEU A CA 1
ATOM 3137 C C . LEU A 1 397 ? 27.809 0.198 -8.644 1.00 98.38 397 LEU A C 1
ATOM 3139 O O . LEU A 1 397 ? 28.335 1.295 -8.438 1.00 98.38 397 LEU A O 1
ATOM 3143 N N . ASP A 1 398 ? 27.845 -0.381 -9.847 1.00 98.38 398 ASP A N 1
ATOM 3144 C CA . ASP A 1 398 ? 28.372 0.303 -11.027 1.00 98.38 398 ASP A CA 1
ATOM 3145 C C . ASP A 1 398 ? 27.432 1.455 -11.404 1.00 98.38 398 ASP A C 1
ATOM 3147 O O . ASP A 1 398 ? 26.370 1.267 -12.009 1.00 98.38 398 ASP A O 1
ATOM 3151 N N . THR A 1 399 ? 27.845 2.669 -11.047 1.00 97.69 399 THR A N 1
ATOM 3152 C CA . THR A 1 399 ? 27.076 3.897 -11.259 1.00 97.69 399 THR A CA 1
ATOM 3153 C C . THR A 1 399 ? 26.915 4.258 -12.730 1.00 97.69 399 THR A C 1
ATOM 3155 O O . THR A 1 399 ? 25.935 4.915 -13.080 1.00 97.69 399 THR A O 1
ATOM 3158 N N . ARG A 1 400 ? 27.820 3.822 -13.617 1.00 97.94 400 ARG A N 1
ATOM 3159 C CA . ARG A 1 400 ? 27.701 4.061 -15.061 1.00 97.94 400 ARG A CA 1
ATOM 3160 C C . ARG A 1 400 ? 26.590 3.198 -15.641 1.00 97.94 400 ARG A C 1
ATOM 3162 O O . ARG A 1 400 ? 25.697 3.722 -16.305 1.00 97.94 400 ARG A O 1
ATOM 3169 N N . THR A 1 401 ? 26.626 1.900 -15.346 1.00 97.62 401 THR A N 1
ATOM 3170 C CA . THR A 1 401 ? 25.587 0.949 -15.763 1.00 97.62 401 THR A CA 1
ATOM 3171 C C . THR A 1 401 ? 24.235 1.320 -15.153 1.00 97.62 401 THR A C 1
ATOM 3173 O O . THR A 1 401 ? 23.225 1.367 -15.856 1.00 97.62 401 THR A O 1
ATOM 3176 N N . PHE A 1 402 ? 24.222 1.681 -13.868 1.00 98.50 402 PHE A N 1
ATOM 3177 C CA . PHE A 1 402 ? 23.022 2.121 -13.162 1.00 98.50 402 PHE A CA 1
ATOM 3178 C C . PHE A 1 402 ? 22.402 3.374 -13.790 1.00 98.50 402 PHE A C 1
ATOM 3180 O O . PHE A 1 402 ? 21.210 3.392 -14.090 1.00 98.50 402 PHE A O 1
ATOM 3187 N N . ARG A 1 403 ? 23.2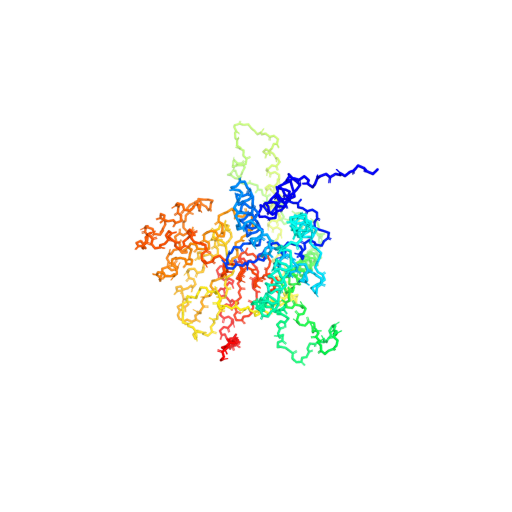11 4.415 -14.030 1.00 98.00 403 ARG A N 1
ATOM 3188 C CA . ARG A 1 403 ? 22.754 5.667 -14.644 1.00 98.00 403 ARG A CA 1
ATOM 3189 C C . ARG A 1 403 ? 22.174 5.422 -16.030 1.00 98.00 403 ARG A C 1
ATOM 3191 O O . ARG A 1 403 ? 21.091 5.915 -16.317 1.00 98.00 403 ARG A O 1
ATOM 3198 N N . HIS A 1 404 ? 22.847 4.620 -16.853 1.00 97.75 404 HIS A N 1
ATOM 3199 C CA . HIS A 1 404 ? 22.350 4.275 -18.181 1.00 97.75 404 HIS A CA 1
ATOM 3200 C C . HIS A 1 404 ? 21.001 3.541 -18.121 1.00 97.75 404 HIS A C 1
ATOM 3202 O O . HIS A 1 404 ? 20.066 3.903 -18.836 1.00 97.75 404 HIS A O 1
ATOM 3208 N N . CYS A 1 405 ? 20.872 2.555 -17.225 1.00 97.81 405 CYS A N 1
ATOM 3209 C CA . CYS A 1 405 ? 19.607 1.868 -16.973 1.00 97.81 405 CYS A CA 1
ATOM 3210 C C . CYS A 1 405 ? 18.502 2.860 -16.589 1.00 97.81 405 CYS A C 1
ATOM 3212 O O . CYS A 1 405 ? 17.434 2.870 -17.207 1.00 97.81 405 CYS A O 1
ATOM 3214 N N . LEU A 1 406 ? 18.786 3.743 -15.630 1.00 96.62 406 LEU A N 1
ATOM 3215 C CA . LEU A 1 406 ? 17.818 4.698 -15.119 1.00 96.62 406 LEU A CA 1
ATOM 3216 C C . LEU A 1 406 ? 17.407 5.712 -16.195 1.00 96.62 406 LEU A C 1
ATOM 3218 O O . LEU A 1 406 ? 16.220 5.922 -16.415 1.00 96.62 406 LEU A O 1
ATOM 3222 N N . GLU A 1 407 ? 18.350 6.321 -16.908 1.00 94.00 407 GLU A N 1
ATOM 3223 C CA . GLU A 1 407 ? 18.076 7.322 -17.950 1.00 94.00 407 GLU A CA 1
ATOM 3224 C C . GLU A 1 407 ? 17.320 6.735 -19.148 1.00 94.00 407 GLU A C 1
ATOM 3226 O O . GLU A 1 407 ? 16.454 7.405 -19.708 1.00 94.00 407 GLU A O 1
ATOM 3231 N N . SER A 1 408 ? 17.574 5.469 -19.495 1.00 93.50 408 SER A N 1
ATOM 3232 C CA . SER A 1 408 ? 16.857 4.782 -20.578 1.00 93.50 408 SER A CA 1
ATOM 3233 C C . SER A 1 408 ? 15.370 4.548 -20.283 1.00 93.50 408 SER A C 1
ATOM 3235 O O . SER A 1 408 ? 14.588 4.331 -21.206 1.00 93.50 408 SER A O 1
ATOM 3237 N N . GLY A 1 409 ? 14.974 4.549 -19.003 1.00 88.50 409 GLY A N 1
ATOM 3238 C CA . GLY A 1 409 ? 13.611 4.219 -18.586 1.00 88.50 409 GLY A CA 1
ATOM 3239 C C . GLY A 1 409 ? 13.202 2.774 -18.895 1.00 88.50 409 GLY A C 1
ATOM 3240 O O . GLY A 1 409 ? 12.007 2.485 -18.963 1.00 88.50 409 GLY A O 1
ATOM 3241 N N . ARG A 1 410 ? 14.167 1.859 -19.090 1.00 90.81 410 ARG A N 1
ATOM 3242 C CA . ARG A 1 410 ? 13.911 0.471 -19.523 1.00 90.81 410 ARG A CA 1
ATOM 3243 C C . ARG A 1 410 ? 12.947 -0.306 -18.624 1.00 90.81 410 ARG A C 1
ATOM 3245 O O . ARG A 1 410 ? 12.248 -1.181 -19.114 1.00 90.81 410 ARG A O 1
ATOM 3252 N N . HIS A 1 411 ? 12.920 0.021 -17.333 1.00 94.19 411 HIS A N 1
ATOM 3253 C CA . HIS A 1 411 ? 12.083 -0.628 -16.318 1.00 94.19 411 HIS A CA 1
ATOM 3254 C C . HIS A 1 411 ? 10.714 0.038 -16.147 1.00 94.19 411 HIS A C 1
ATOM 3256 O O . HIS A 1 411 ? 9.872 -0.455 -15.404 1.00 94.19 411 HIS A O 1
ATOM 3262 N N . GLY A 1 412 ? 10.466 1.145 -16.852 1.00 89.69 412 GLY A N 1
ATOM 3263 C CA . GLY A 1 412 ? 9.194 1.860 -16.821 1.00 89.69 412 GLY A CA 1
ATOM 3264 C C . GLY A 1 412 ? 7.962 1.017 -17.200 1.00 89.6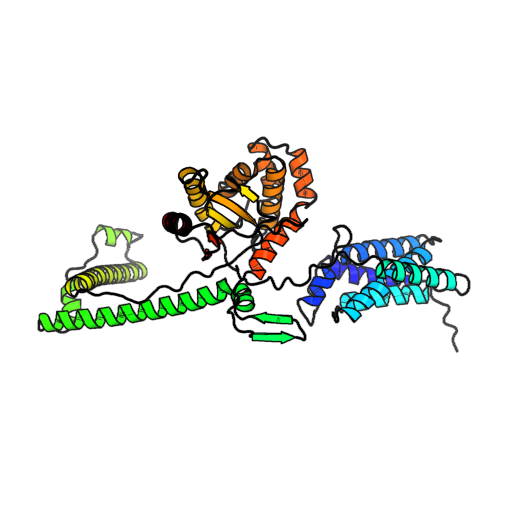9 412 GLY A C 1
ATOM 3265 O O . GLY A 1 412 ? 6.915 1.273 -16.601 1.00 89.69 412 GLY A O 1
ATOM 3266 N N . PRO A 1 413 ? 8.046 0.055 -18.151 1.00 88.31 413 PRO A N 1
ATOM 3267 C CA . PRO A 1 413 ? 6.968 -0.896 -18.440 1.00 88.31 413 PRO A CA 1
ATOM 3268 C C . PRO A 1 413 ? 6.656 -1.823 -17.262 1.00 88.31 413 PRO A C 1
ATOM 3270 O O . PRO A 1 413 ? 5.527 -1.812 -16.800 1.00 88.31 413 PRO A O 1
ATOM 3273 N N . ALA A 1 414 ? 7.655 -2.495 -16.685 1.00 87.81 414 ALA A N 1
ATOM 3274 C CA . ALA A 1 414 ? 7.450 -3.407 -15.555 1.00 87.81 414 ALA A CA 1
ATOM 3275 C C . ALA A 1 414 ? 6.845 -2.710 -14.317 1.00 87.81 414 ALA A C 1
ATOM 3277 O O . ALA A 1 414 ? 5.994 -3.258 -13.619 1.00 87.81 414 ALA A O 1
ATOM 3278 N N . VAL A 1 415 ? 7.243 -1.456 -14.066 1.00 93.06 415 VAL A N 1
ATOM 3279 C CA . VAL A 1 415 ? 6.625 -0.613 -13.026 1.00 93.06 415 VAL A CA 1
ATOM 3280 C C . VAL A 1 415 ? 5.152 -0.314 -13.341 1.00 93.06 415 VAL A C 1
ATOM 3282 O O . VAL A 1 415 ? 4.328 -0.264 -12.430 1.00 93.06 415 VAL A O 1
ATOM 3285 N N . GLU A 1 416 ? 4.808 -0.089 -14.612 1.00 89.00 416 GLU A N 1
ATOM 3286 C CA . GLU A 1 416 ? 3.416 0.123 -15.026 1.00 89.00 416 GLU A CA 1
ATOM 3287 C C . GLU A 1 416 ? 2.597 -1.166 -14.937 1.00 89.00 416 GLU A C 1
ATOM 3289 O O . GLU A 1 416 ? 1.458 -1.109 -14.486 1.00 89.00 416 GLU A O 1
ATOM 3294 N N . ASP A 1 417 ? 3.179 -2.310 -15.296 1.00 86.38 417 ASP A N 1
ATOM 3295 C CA . ASP A 1 417 ? 2.520 -3.615 -15.238 1.00 86.38 417 ASP A CA 1
ATOM 3296 C C . ASP A 1 417 ? 2.168 -3.984 -13.792 1.00 86.38 417 ASP A C 1
ATOM 3298 O O . ASP A 1 417 ? 1.020 -4.326 -13.512 1.00 86.38 417 ASP A O 1
ATOM 3302 N N . ASN A 1 418 ? 3.089 -3.779 -12.842 1.00 94.00 418 ASN A N 1
ATOM 3303 C CA . ASN A 1 418 ? 2.805 -3.929 -11.410 1.00 94.00 418 ASN A CA 1
ATOM 3304 C C . ASN A 1 418 ? 1.660 -3.020 -10.936 1.00 94.00 418 ASN A C 1
ATOM 3306 O O . ASN A 1 418 ? 0.750 -3.459 -10.226 1.00 94.00 418 ASN A O 1
ATOM 3310 N N . LEU A 1 419 ? 1.683 -1.746 -11.339 1.00 90.19 419 LEU A N 1
ATOM 3311 C CA . LEU A 1 419 ? 0.642 -0.787 -10.977 1.00 90.19 419 LEU A CA 1
ATOM 3312 C C . LEU A 1 419 ? -0.714 -1.163 -11.595 1.00 90.19 419 LEU A C 1
ATOM 3314 O O . LEU A 1 419 ? -1.759 -0.974 -10.968 1.00 90.19 419 LEU A O 1
ATOM 3318 N N . GLN A 1 420 ? -0.718 -1.658 -12.830 1.00 87.19 420 GLN A N 1
ATOM 3319 C CA . GLN A 1 420 ? -1.927 -2.068 -13.528 1.00 87.19 420 GLN A CA 1
ATOM 3320 C C . GLN A 1 420 ? -2.505 -3.350 -12.934 1.00 87.19 420 GLN A C 1
ATOM 3322 O O . GLN A 1 420 ? -3.720 -3.426 -12.752 1.00 87.19 420 GLN A O 1
ATOM 3327 N N . GLU A 1 421 ? -1.653 -4.302 -12.564 1.00 87.75 421 GLU A N 1
ATOM 3328 C CA . GLU A 1 421 ? -2.059 -5.516 -11.865 1.00 87.75 421 GLU A CA 1
ATOM 3329 C C . GLU A 1 421 ? -2.788 -5.166 -10.565 1.00 87.75 421 GLU A C 1
ATOM 3331 O O . GLU A 1 421 ? -3.903 -5.628 -10.327 1.00 87.75 421 GLU A O 1
ATOM 3336 N N . ALA A 1 422 ? -2.238 -4.244 -9.771 1.00 90.19 422 ALA A N 1
ATOM 3337 C CA . ALA A 1 422 ? -2.886 -3.783 -8.550 1.00 90.19 422 ALA A CA 1
ATOM 3338 C C . ALA A 1 422 ? -4.287 -3.191 -8.812 1.00 90.19 422 ALA A C 1
ATOM 3340 O O . ALA A 1 422 ? -5.263 -3.576 -8.162 1.00 90.19 422 ALA A O 1
ATOM 3341 N N . LYS A 1 423 ? -4.411 -2.307 -9.815 1.00 86.00 423 LYS A N 1
ATOM 3342 C CA . LYS A 1 423 ? -5.691 -1.679 -10.192 1.00 86.00 423 LYS A CA 1
ATOM 3343 C C . LYS A 1 423 ? -6.732 -2.703 -10.635 1.00 86.00 423 LYS A C 1
ATOM 3345 O O . LYS A 1 423 ? -7.880 -2.618 -10.212 1.00 86.00 423 LYS A O 1
ATOM 3350 N N . VAL A 1 424 ? -6.347 -3.658 -11.484 1.00 82.19 424 VAL A N 1
ATOM 3351 C CA . VAL A 1 424 ? -7.258 -4.692 -12.011 1.00 82.19 424 VAL A CA 1
ATOM 3352 C C . VAL A 1 424 ? -7.757 -5.612 -10.898 1.00 82.19 424 VAL A C 1
ATOM 3354 O O . VAL A 1 424 ? -8.861 -6.142 -10.989 1.00 82.19 424 VAL A O 1
ATOM 3357 N N . LYS A 1 425 ? -6.975 -5.774 -9.830 1.00 82.62 425 LYS A N 1
ATOM 3358 C CA . LYS A 1 425 ? -7.321 -6.585 -8.657 1.00 82.62 425 LYS A CA 1
ATOM 3359 C C . LYS A 1 425 ? -8.010 -5.793 -7.543 1.00 82.62 425 LYS A C 1
ATOM 3361 O O . LYS A 1 425 ? -8.163 -6.296 -6.431 1.00 82.62 425 LYS A O 1
ATOM 3366 N N . GLY A 1 426 ? -8.406 -4.549 -7.821 1.00 82.50 426 GLY A N 1
ATOM 3367 C CA . GLY A 1 426 ? -9.089 -3.689 -6.858 1.00 82.50 426 GLY A CA 1
ATOM 3368 C C . GLY A 1 426 ? -8.224 -3.306 -5.654 1.00 82.50 426 GLY A C 1
ATOM 3369 O O . GLY A 1 426 ? -8.761 -2.999 -4.590 1.00 82.50 426 GLY A O 1
ATOM 3370 N N . ILE A 1 427 ? -6.896 -3.352 -5.795 1.00 89.00 427 ILE A N 1
ATOM 3371 C CA . ILE A 1 427 ? -5.938 -2.898 -4.786 1.00 89.00 427 ILE A CA 1
ATOM 3372 C C . ILE A 1 427 ? -5.711 -1.414 -5.036 1.00 89.00 427 ILE A C 1
ATOM 3374 O O . ILE A 1 427 ? -4.961 -1.027 -5.926 1.00 89.00 427 ILE A O 1
ATOM 3378 N N . ASP A 1 428 ? -6.392 -0.574 -4.268 1.00 82.94 428 ASP A N 1
ATOM 3379 C CA . ASP A 1 428 ? -6.419 0.871 -4.495 1.00 82.94 428 ASP A CA 1
ATOM 3380 C C . ASP A 1 428 ? -5.811 1.690 -3.344 1.00 82.94 428 ASP A C 1
ATOM 3382 O O . ASP A 1 428 ? -5.815 2.923 -3.365 1.00 82.94 428 ASP A O 1
ATOM 3386 N N . ALA A 1 429 ? -5.255 1.003 -2.347 1.00 87.12 429 ALA A N 1
ATOM 3387 C CA . ALA A 1 429 ? -4.553 1.584 -1.215 1.00 87.12 429 ALA A CA 1
ATOM 3388 C C . ALA A 1 429 ? -3.251 0.822 -0.950 1.00 87.12 429 ALA A C 1
ATOM 3390 O O . ALA A 1 429 ? -3.187 -0.389 -1.150 1.00 87.12 429 ALA A O 1
ATOM 3391 N N . ILE A 1 430 ? -2.236 1.542 -0.466 1.00 93.88 430 ILE A N 1
ATOM 3392 C CA . ILE A 1 430 ? -0.927 0.995 -0.098 1.00 93.88 430 ILE A CA 1
ATOM 3393 C C . ILE A 1 430 ? -0.480 1.498 1.290 1.00 93.88 430 ILE A C 1
ATOM 3395 O O . ILE A 1 430 ? -0.909 2.582 1.700 1.00 93.88 430 ILE A O 1
ATOM 3399 N N . PRO A 1 431 ? 0.397 0.773 2.007 1.00 96.62 431 PRO A N 1
ATOM 3400 C CA . PRO A 1 431 ? 0.897 -0.559 1.657 1.00 96.62 431 PRO A CA 1
ATOM 3401 C C . PRO A 1 431 ? -0.242 -1.583 1.630 1.00 96.62 431 PRO A C 1
ATOM 3403 O O . PRO A 1 431 ? -1.214 -1.466 2.378 1.00 96.62 431 PRO A O 1
ATOM 3406 N N . ALA A 1 432 ? -0.145 -2.549 0.726 1.00 95.50 432 ALA A N 1
ATOM 3407 C CA . ALA A 1 432 ? -1.056 -3.683 0.671 1.00 95.50 432 ALA A CA 1
ATOM 3408 C C . ALA A 1 432 ? -0.243 -4.967 0.636 1.00 95.50 432 ALA A C 1
ATOM 3410 O O . ALA A 1 432 ? 0.773 -5.043 -0.055 1.00 95.50 432 ALA A O 1
ATOM 3411 N N . PHE A 1 433 ? -0.710 -5.965 1.378 1.00 96.31 433 PHE A N 1
ATOM 3412 C CA . PHE A 1 433 ? -0.071 -7.268 1.462 1.00 96.31 433 PHE A CA 1
ATOM 3413 C C . PHE A 1 433 ? -1.031 -8.348 0.997 1.00 96.31 433 PHE A C 1
ATOM 3415 O O . PHE A 1 433 ? -2.218 -8.302 1.309 1.00 96.31 433 PHE A O 1
ATOM 3422 N N . ILE A 1 434 ? -0.520 -9.343 0.286 1.00 94.81 434 ILE A N 1
ATOM 3423 C CA . ILE A 1 434 ? -1.268 -10.543 -0.072 1.00 94.81 434 ILE A CA 1
ATOM 3424 C C . ILE A 1 434 ? -0.508 -11.737 0.473 1.00 94.81 434 ILE A C 1
ATOM 3426 O O . ILE A 1 434 ? 0.604 -12.010 0.034 1.00 94.81 434 ILE A O 1
ATOM 3430 N N . VAL A 1 435 ? -1.110 -12.449 1.421 1.00 94.31 435 VAL A N 1
ATOM 3431 C CA . VAL A 1 435 ? -0.496 -13.608 2.078 1.00 94.31 435 VAL A CA 1
ATOM 3432 C C . VAL A 1 435 ? -1.218 -14.874 1.622 1.00 94.31 435 VAL A C 1
ATOM 3434 O O . VAL A 1 435 ? -2.364 -15.103 2.012 1.00 94.31 435 VAL A O 1
ATOM 3437 N N . ASN A 1 436 ? -0.585 -15.682 0.762 1.00 90.38 436 ASN A N 1
ATOM 3438 C CA . ASN A 1 436 ? -1.207 -16.850 0.102 1.00 90.38 436 ASN A CA 1
ATOM 3439 C C . ASN A 1 436 ? -2.614 -16.549 -0.463 1.00 90.38 436 ASN A C 1
ATOM 3441 O O . ASN A 1 436 ? -3.563 -17.320 -0.297 1.00 90.38 436 ASN A O 1
ATOM 3445 N N . GLY A 1 437 ? -2.748 -15.385 -1.100 1.00 87.25 437 GLY A N 1
ATOM 3446 C CA . GLY A 1 437 ? -3.992 -14.894 -1.685 1.00 87.25 437 GLY A CA 1
ATOM 3447 C C . GLY A 1 437 ? -4.881 -14.072 -0.748 1.00 87.25 437 GLY A C 1
ATOM 3448 O O . GLY A 1 437 ? -5.815 -13.453 -1.229 1.00 87.25 437 GLY A O 1
ATOM 3449 N N . ARG A 1 438 ? -4.632 -13.998 0.565 1.00 89.69 438 ARG A N 1
ATOM 3450 C CA . ARG A 1 438 ? -5.433 -13.148 1.469 1.00 89.69 438 ARG A CA 1
ATOM 3451 C C . ARG A 1 438 ? -4.974 -11.701 1.402 1.00 89.69 438 ARG A C 1
ATOM 3453 O O . ARG A 1 438 ? -3.840 -11.418 1.780 1.00 89.69 438 ARG A O 1
ATOM 3460 N N . LEU A 1 439 ? -5.851 -10.801 0.964 1.00 90.00 439 LEU A N 1
ATOM 3461 C CA . LEU A 1 439 ? -5.554 -9.374 0.888 1.00 90.00 439 LEU A CA 1
ATOM 3462 C C . LEU A 1 439 ? -5.667 -8.703 2.264 1.00 90.00 439 LEU A C 1
ATOM 3464 O O . LEU A 1 439 ? -6.700 -8.752 2.934 1.00 90.00 439 LEU A O 1
ATOM 3468 N N . ILE A 1 440 ? -4.610 -7.992 2.633 1.00 91.38 440 ILE A N 1
ATOM 3469 C CA . ILE A 1 440 ? -4.506 -7.130 3.802 1.00 91.38 440 ILE A CA 1
ATOM 3470 C C . ILE A 1 440 ? -4.296 -5.708 3.284 1.00 91.38 440 ILE A C 1
ATOM 3472 O O . ILE A 1 440 ? -3.249 -5.383 2.725 1.00 91.38 440 ILE A O 1
ATOM 3476 N N . LEU A 1 441 ? -5.308 -4.860 3.457 1.00 88.69 441 LEU A N 1
ATOM 3477 C CA . LEU A 1 441 ? -5.234 -3.451 3.079 1.00 88.69 441 LEU A CA 1
ATOM 3478 C C . LEU A 1 441 ? -4.685 -2.601 4.226 1.00 88.69 441 LEU A C 1
ATOM 3480 O O . LEU A 1 441 ? -5.223 -2.621 5.337 1.00 88.69 441 LEU A O 1
ATOM 3484 N N . GLY A 1 442 ? -3.665 -1.801 3.919 1.00 88.75 442 GLY A N 1
ATOM 3485 C CA . GLY A 1 442 ? -2.961 -0.963 4.880 1.00 88.75 442 GLY A CA 1
ATOM 3486 C C . GLY A 1 442 ? -1.942 -1.744 5.710 1.00 88.75 442 GLY A C 1
ATOM 3487 O O . GLY A 1 442 ? -1.700 -2.934 5.508 1.00 88.75 442 GLY A O 1
ATOM 3488 N N . PHE A 1 443 ? -1.357 -1.053 6.685 1.00 92.56 443 PHE A N 1
ATOM 3489 C CA . PHE A 1 443 ? -0.412 -1.636 7.628 1.00 92.56 443 PHE A CA 1
ATOM 3490 C C . PHE A 1 443 ? -0.910 -1.423 9.058 1.00 92.56 443 PHE A C 1
ATOM 3492 O O . PHE A 1 443 ? -1.052 -0.295 9.514 1.00 92.56 443 PHE A O 1
ATOM 3499 N N . ALA A 1 444 ? -1.220 -2.524 9.745 1.00 85.75 444 ALA A N 1
ATOM 3500 C CA . ALA A 1 444 ? -1.752 -2.537 11.111 1.00 85.75 444 ALA A CA 1
ATOM 3501 C C . ALA A 1 444 ? -0.714 -3.034 12.138 1.00 85.75 444 ALA A C 1
ATOM 3503 O O . ALA A 1 444 ? -1.087 -3.602 13.166 1.00 85.75 444 ALA A O 1
ATOM 3504 N N . GLY A 1 445 ? 0.577 -2.888 11.824 1.00 93.00 445 GLY A N 1
ATOM 3505 C CA . GLY A 1 445 ? 1.693 -3.332 12.658 1.00 93.00 445 GLY A CA 1
ATOM 3506 C C . GLY A 1 445 ? 2.246 -4.716 12.303 1.00 93.00 445 GLY A C 1
ATOM 3507 O O . GLY A 1 445 ? 1.583 -5.550 11.670 1.00 93.00 445 GLY A O 1
ATOM 3508 N N . LYS A 1 446 ? 3.486 -4.954 12.747 1.00 95.00 446 LYS A N 1
ATOM 3509 C CA . LYS A 1 446 ? 4.268 -6.178 12.517 1.00 95.00 446 LYS A CA 1
ATOM 3510 C C . LYS A 1 446 ? 3.528 -7.425 12.991 1.00 95.00 446 LYS A C 1
ATOM 3512 O O . LYS A 1 446 ? 3.449 -8.412 12.264 1.00 95.00 446 LYS A O 1
ATOM 3517 N N . GLU A 1 447 ? 2.936 -7.372 14.181 1.00 94.69 447 GLU A N 1
ATOM 3518 C CA . GLU A 1 447 ? 2.263 -8.504 14.820 1.00 94.69 447 GLU A CA 1
ATOM 3519 C C . GLU A 1 447 ? 1.075 -8.978 13.987 1.00 94.69 447 GLU A C 1
ATOM 3521 O O . GLU A 1 447 ? 0.798 -10.173 13.909 1.00 94.69 447 GLU A O 1
ATOM 3526 N N . THR A 1 448 ? 0.360 -8.048 13.349 1.00 91.50 448 THR A N 1
ATOM 3527 C CA . THR A 1 448 ? -0.777 -8.387 12.492 1.00 91.50 448 THR A CA 1
ATOM 3528 C C . THR A 1 448 ? -0.326 -9.121 11.241 1.00 91.50 448 THR A C 1
ATOM 3530 O O . THR A 1 448 ? -0.875 -10.180 10.937 1.00 91.50 448 THR A O 1
ATOM 3533 N N . LEU A 1 449 ? 0.710 -8.623 10.566 1.00 93.94 449 LEU A N 1
ATOM 3534 C CA . LEU A 1 449 ? 1.266 -9.295 9.395 1.00 93.94 449 LEU A CA 1
ATOM 3535 C C . LEU A 1 449 ? 1.857 -10.669 9.762 1.00 93.94 449 LEU A C 1
ATOM 3537 O O . LEU A 1 449 ? 1.598 -11.657 9.075 1.00 93.94 449 LEU A O 1
ATOM 3541 N N . ALA A 1 450 ? 2.556 -10.769 10.897 1.00 94.62 450 ALA A N 1
ATOM 3542 C CA . ALA A 1 450 ? 3.120 -12.022 11.396 1.00 94.62 450 ALA A CA 1
ATOM 3543 C C . ALA A 1 450 ? 2.053 -13.093 11.673 1.00 94.62 450 ALA A C 1
ATOM 3545 O O . ALA A 1 450 ? 2.240 -14.269 11.337 1.00 94.62 450 ALA A O 1
ATOM 3546 N N . ARG A 1 451 ? 0.914 -12.696 12.263 1.00 92.81 451 ARG A N 1
ATOM 3547 C CA . ARG A 1 451 ? -0.223 -13.600 12.495 1.00 92.81 451 ARG A CA 1
ATOM 3548 C C . ARG A 1 451 ? -0.790 -14.135 11.186 1.00 92.81 451 ARG A C 1
ATOM 3550 O O . ARG A 1 451 ? -1.025 -15.337 11.099 1.00 92.81 451 ARG A O 1
ATOM 3557 N N . GLU A 1 452 ? -0.979 -13.286 10.176 1.00 91.62 452 GLU A N 1
ATOM 3558 C CA . GLU A 1 452 ? -1.528 -13.731 8.888 1.00 91.62 452 GLU A CA 1
ATOM 3559 C C . GLU A 1 452 ? -0.563 -14.658 8.140 1.00 91.62 452 GLU A C 1
ATOM 3561 O O . GLU A 1 452 ? -0.991 -15.687 7.616 1.00 91.62 452 GLU A O 1
ATOM 3566 N N . ILE A 1 453 ? 0.744 -14.386 8.180 1.00 92.56 453 ILE A N 1
ATOM 3567 C CA . ILE A 1 453 ? 1.764 -15.295 7.629 1.00 92.56 453 ILE A CA 1
ATOM 3568 C C . ILE A 1 453 ? 1.741 -16.649 8.352 1.00 92.56 453 ILE A C 1
ATOM 3570 O O . ILE A 1 453 ? 1.709 -17.708 7.721 1.00 92.56 453 ILE A O 1
ATOM 3574 N N . THR A 1 454 ? 1.676 -16.633 9.684 1.00 92.06 454 THR A N 1
ATOM 3575 C CA . THR A 1 454 ? 1.607 -17.859 10.493 1.00 92.06 454 THR A CA 1
ATOM 3576 C C . THR A 1 454 ? 0.336 -18.659 10.202 1.00 92.06 454 THR A C 1
ATOM 3578 O O . THR A 1 454 ? 0.381 -19.886 10.110 1.00 92.06 454 THR A O 1
ATOM 3581 N N . ARG A 1 455 ? -0.797 -17.976 10.015 1.00 88.81 455 ARG A N 1
ATOM 3582 C CA . ARG A 1 455 ? -2.080 -18.587 9.653 1.00 88.81 455 ARG A CA 1
ATOM 3583 C C . ARG A 1 455 ? -2.053 -19.194 8.252 1.00 88.81 455 ARG A C 1
ATOM 3585 O O . ARG A 1 455 ? -2.577 -20.287 8.044 1.00 88.81 455 ARG A O 1
ATOM 3592 N N . ALA A 1 456 ? -1.441 -18.515 7.287 1.00 86.44 456 ALA A N 1
ATOM 3593 C CA . ALA A 1 456 ? -1.289 -19.039 5.934 1.00 86.44 456 ALA A CA 1
ATOM 3594 C C . ALA A 1 456 ? -0.473 -20.340 5.924 1.00 86.44 456 ALA A C 1
ATOM 3596 O O . ALA A 1 456 ? -0.839 -21.288 5.232 1.00 86.44 456 ALA A O 1
ATOM 3597 N N . ARG A 1 457 ? 0.558 -20.432 6.772 1.00 80.12 457 ARG A N 1
ATOM 3598 C CA . ARG A 1 457 ? 1.375 -21.642 6.938 1.00 80.12 457 ARG A CA 1
ATOM 3599 C C . ARG A 1 457 ? 0.568 -22.852 7.419 1.00 80.12 457 ARG A C 1
ATOM 3601 O O . ARG A 1 457 ? 0.800 -23.961 6.950 1.00 80.12 457 ARG A O 1
ATOM 3608 N N . THR A 1 458 ? -0.371 -22.664 8.348 1.00 72.81 458 THR A N 1
ATOM 3609 C CA . THR A 1 458 ? -1.180 -23.771 8.898 1.00 72.81 458 THR A CA 1
ATOM 3610 C C . THR A 1 458 ? -2.323 -24.205 7.982 1.00 72.81 458 THR A C 1
ATOM 3612 O O . THR A 1 458 ? -2.868 -25.289 8.170 1.00 72.81 458 THR A O 1
ATOM 3615 N N . SER A 1 459 ? -2.669 -23.392 6.980 1.00 63.56 459 SER A N 1
ATOM 3616 C CA . SER A 1 459 ? -3.799 -23.631 6.071 1.00 63.56 459 SER A CA 1
ATOM 3617 C C . SER A 1 459 ? -3.438 -24.467 4.828 1.00 63.56 459 SER A C 1
ATOM 3619 O O . SER A 1 459 ? -4.330 -24.820 4.061 1.00 63.56 459 SER A O 1
ATOM 3621 N N . GLY A 1 460 ? -2.155 -24.802 4.631 1.00 48.88 460 GLY A N 1
ATOM 3622 C CA . GLY A 1 460 ? -1.639 -25.460 3.423 1.00 48.88 460 GLY A CA 1
ATOM 3623 C C . GLY A 1 460 ? -1.447 -24.490 2.239 1.00 48.88 460 GLY A C 1
ATOM 3624 O O . GLY A 1 460 ? -2.053 -23.418 2.214 1.00 48.88 460 GLY A O 1
ATOM 3625 N N . PRO A 1 461 ? -0.579 -24.816 1.261 1.00 46.00 461 PRO A N 1
ATOM 3626 C CA . PRO A 1 461 ? -0.258 -23.907 0.165 1.00 46.00 461 PRO A CA 1
ATOM 3627 C C . PRO A 1 461 ? -1.424 -23.781 -0.824 1.00 46.00 461 PRO A C 1
ATOM 3629 O O . PRO A 1 461 ? -1.716 -24.706 -1.584 1.00 46.00 461 PRO A O 1
ATOM 3632 N N . THR A 1 462 ? -2.037 -22.598 -0.890 1.00 47.78 462 THR A N 1
ATOM 3633 C CA . THR A 1 462 ? -2.763 -22.155 -2.086 1.00 47.78 462 THR A CA 1
ATOM 3634 C C . THR A 1 462 ? -1.705 -21.905 -3.157 1.00 47.78 462 THR A C 1
ATOM 3636 O O . THR A 1 462 ? -1.109 -20.831 -3.185 1.00 47.78 462 THR A O 1
ATOM 3639 N N . ARG A 1 463 ? -1.382 -22.905 -3.989 1.00 42.34 463 ARG A N 1
ATOM 3640 C CA . ARG A 1 463 ? -0.441 -22.709 -5.104 1.00 42.34 463 ARG A CA 1
ATOM 3641 C C . ARG A 1 463 ? -0.975 -21.583 -5.987 1.00 42.34 463 ARG A C 1
ATOM 3643 O O . ARG A 1 463 ? -1.946 -21.785 -6.713 1.00 42.34 463 ARG A O 1
ATOM 3650 N N . MET A 1 464 ? -0.342 -20.414 -5.925 1.00 42.84 464 MET A N 1
ATOM 3651 C CA . MET A 1 464 ? -0.499 -19.397 -6.955 1.00 42.84 464 MET A CA 1
ATOM 3652 C C . MET A 1 464 ? 0.029 -20.028 -8.240 1.00 42.84 464 MET A C 1
ATOM 3654 O O . MET A 1 464 ? 1.206 -20.372 -8.341 1.00 42.84 464 MET A O 1
ATOM 3658 N N . ALA A 1 465 ? -0.877 -20.336 -9.165 1.00 33.66 465 ALA A N 1
ATOM 3659 C CA . ALA A 1 465 ? -0.523 -21.014 -10.395 1.00 33.66 465 ALA A CA 1
ATOM 3660 C C . ALA A 1 465 ? 0.385 -20.094 -11.218 1.00 33.66 465 ALA A C 1
ATOM 3662 O O . ALA A 1 465 ? -0.083 -19.147 -11.842 1.00 33.66 465 ALA A O 1
ATOM 3663 N N . HIS A 1 466 ? 1.684 -20.395 -11.245 1.00 33.91 466 HIS A N 1
ATOM 3664 C CA . HIS A 1 466 ? 2.538 -19.971 -12.342 1.00 33.91 466 HIS A CA 1
ATOM 3665 C C . HIS A 1 466 ? 1.934 -20.537 -13.632 1.00 33.91 466 HIS A C 1
ATOM 3667 O O . HIS A 1 466 ? 2.031 -21.739 -13.896 1.00 33.91 466 HIS A O 1
ATOM 3673 N N . MET A 1 467 ? 1.321 -19.684 -14.454 1.00 31.14 467 MET A N 1
ATOM 3674 C CA . MET A 1 467 ? 1.159 -19.981 -15.873 1.00 31.14 467 MET A CA 1
ATOM 3675 C C . MET A 1 467 ? 2.549 -19.922 -16.508 1.00 31.14 467 MET A C 1
ATOM 3677 O O . MET A 1 467 ? 2.968 -18.913 -17.061 1.00 31.14 467 MET A O 1
ATOM 3681 N N . SER A 1 468 ? 3.292 -21.023 -16.398 1.00 27.27 468 SER A N 1
ATOM 3682 C CA . SER A 1 468 ? 4.404 -21.290 -17.301 1.00 27.27 468 SER A CA 1
ATOM 3683 C C . SER A 1 468 ? 3.812 -21.423 -18.702 1.00 27.27 468 SER A C 1
ATOM 3685 O O . SER A 1 468 ? 3.154 -22.416 -19.017 1.00 27.27 468 SER A O 1
ATOM 3687 N N . ALA A 1 469 ? 4.010 -20.398 -19.527 1.00 30.28 469 ALA A N 1
ATOM 3688 C CA . ALA A 1 469 ? 3.845 -20.524 -20.964 1.00 30.28 469 ALA A CA 1
ATOM 3689 C C . ALA A 1 469 ? 4.877 -21.547 -21.470 1.00 30.28 469 ALA A C 1
ATOM 3691 O O . ALA A 1 469 ? 6.077 -21.397 -21.224 1.00 30.28 469 ALA A O 1
ATOM 3692 N N . ARG A 1 470 ? 4.392 -22.609 -22.116 1.00 28.66 470 ARG A N 1
ATOM 3693 C CA . ARG A 1 470 ? 5.173 -23.400 -23.071 1.00 28.66 470 ARG A CA 1
ATOM 3694 C C . ARG A 1 470 ? 4.995 -22.821 -24.460 1.00 28.66 470 ARG A C 1
ATOM 3696 O O . ARG A 1 470 ? 3.862 -22.364 -24.737 1.00 28.66 470 ARG A O 1
#

Sequence (470 aa):
MVAFGRSRWIPFALLVAAFFTALAAALKLDVPCWQASACREAMDYRLWGLPLGVWGCLFDALALTLWAARSRWFLPTLSLGAGIEIWLLHILWTTRTFCPVCLVHGFLVLAAFAWSWRKDAGLQAATAALAVFAVFVFVQPISSPRPALYAAHVDASPVVASIGELTITLSQLDGTVAGEIYRLERRIYETRRKKLEEILEQVVVAREAQRRGISPEELYRSTVKDVTLTPEEMDFLTAGNRPSEEDHTLRVQALLEKRQHVWKQFVQSLYERYGVEIHLSNPAQPMVIVDTQEGLSAGPPDAPVTVV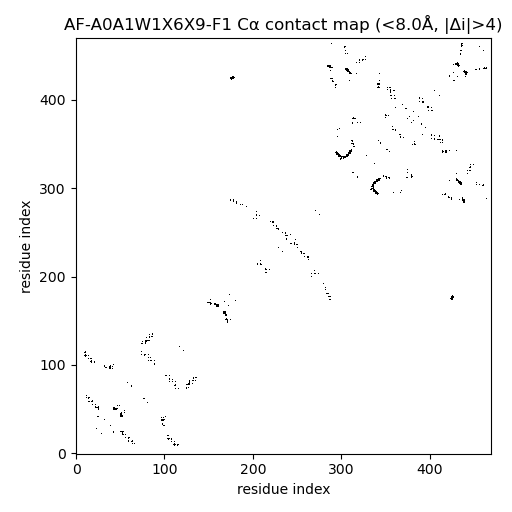EFSDYQCPVCREAHGAVQELMQEMGNQVQWVFMDYPLRRHRHARKAAEAARCAADQGRFLDYRNALYALSDPENLTPERLVDTAASLGLDTRTFRHCLESGRHGPAVEDNLQEAKVKGIDAIPAFIVNGRLILGFAGKETLAREITRARTSGPTRMAHMSAR

Foldseek 3Di:
DDPPDLDLCLLVVLLVVLLVLLVCLQVVPPDPQVPVPQQNVLQQDDDPRHGPSVVSNVLSVVLNVCSVVVHPCNLVSLLLLLLVLVLSVVVCVVVVGDHPSSVSSNVSSVVSNVSPADPPCNVVSPVSSVVSNVVVVVVPDPDPPDPCLDDDPDPPFDFPDDDPPDTDGPSSVCQQAVVVVLVVLQVVLVVVVVVVVVVLLVVLLC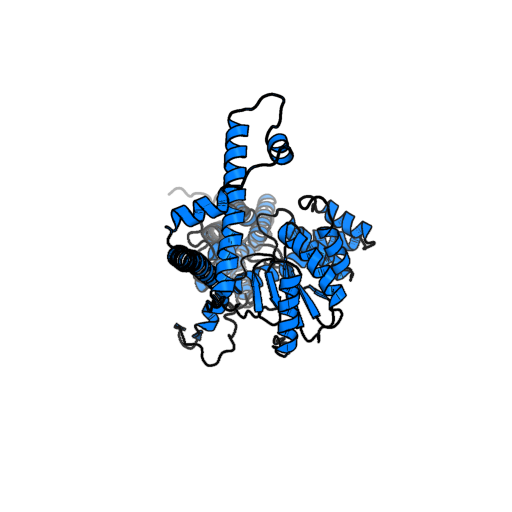VVCVVVVHDSVVVLCVQLVPQADDPVRLVVLAPDPDDDPSSVVVRVVVSVVSSVVSSVVVSVVSCVVVVPDDPRDRDAFAFHFFDQPLWDKDADPPAFKEKEWEAWLLDPLRLVVVVLVVVCCVVCPRNYIYTYFYAHDPVQPQRLLLVQLLVLCVVVVRNVVLSVLSSPDPHSNPNPLVVSLVSCVVVPHPSVSSSVSSVVCPCSVSNVSSNVRCNSSSNPAPRWMAMLRGIDHGDPDSVVVVVSNVVSSVVTHPPSDDPPDD

Nearest PDB structures (foldseek):
  3hd5-assembly1_B  TM=6.949E-01  e=1.478E-05  Bordetella parapertussis
  2rem-assembly2_B  TM=6.665E-01  e=1.013E-05  Xylella fastidiosa
  1bed-assembly1_A-2  TM=7.240E-01  e=7.695E-05  Vibrio cholerae
  3hz8-assembly1_A  TM=6.600E-01  e=2.155E-05  Neisseria meningitidis MC58
  3a3t-assembly3_C  TM=6.577E-01  e=2.482E-05  Neisseria meningitidis serogroup B

Solvent-accessible surface area (backbone atoms only — not comparable to full-atom values): 26027 Å² total; per-residue (Å²): 134,83,82,75,71,83,61,81,59,54,42,54,54,29,38,55,53,24,26,53,42,18,43,41,48,54,67,64,55,96,65,94,49,96,50,74,56,59,29,52,52,60,44,61,37,60,60,95,88,40,39,45,19,50,53,39,31,54,50,31,52,51,44,51,51,27,54,74,68,67,40,88,56,27,61,60,51,39,20,50,50,36,7,50,36,55,42,53,53,48,49,30,61,76,70,71,43,68,37,71,61,60,54,51,29,36,48,27,46,42,51,24,41,63,69,68,55,46,94,91,56,34,66,63,35,52,52,48,14,51,50,45,26,51,50,55,66,70,51,61,69,80,69,73,76,68,85,75,79,61,85,58,93,55,104,78,50,58,73,73,46,72,59,89,89,48,71,42,32,45,54,43,55,47,41,36,38,32,47,55,53,46,52,51,47,44,51,50,46,52,53,52,48,53,53,49,50,58,51,50,50,53,52,51,44,47,52,52,14,58,75,69,76,48,50,54,68,55,48,51,50,66,73,42,63,86,66,74,77,50,72,68,60,53,50,72,51,42,93,55,103,62,87,49,76,65,34,53,51,52,51,53,50,52,47,50,52,52,36,52,50,55,49,51,55,52,53,50,54,43,39,64,74,69,64,70,78,84,84,82,72,76,74,75,66,45,74,49,88,78,89,59,87,72,31,55,72,45,65,40,94,82,27,65,28,43,38,38,36,36,36,29,72,54,38,70,64,27,43,58,45,45,57,41,49,54,53,47,52,65,75,50,43,67,49,35,20,38,28,42,30,42,39,52,48,89,90,40,92,37,20,59,60,47,50,32,42,35,48,36,29,38,78,71,76,37,31,68,64,47,49,52,53,58,58,65,45,92,51,58,82,71,43,46,75,68,50,53,44,50,57,36,44,78,72,68,47,63,50,66,64,35,46,52,43,46,75,66,46,74,45,51,59,46,44,47,52,34,39,47,52,34,51,58,46,18,50,86,59,69,25,23,38,26,42,55,29,36,45,40,80,45,77,84,54,54,68,53,55,52,49,51,52,55,50,37,56,76,70,52,70,62,75,77,77,76,82,75,82,128

pLDDT: mean 84.5, std 15.7, range [27.27, 98.56]